Protein AF-0000000085957888 (afdb_homodimer)

Secondary structure (DSSP, 8-state):
--TT-SSEEEEEEEEEEE-SSEEEEEEEEE-TT---EEEEEEEEES---TT-SSSEEEEEEEEEETTEEEEEEEEEEEGGGTEEEEE-SEEEPPTT--HHHHHHHHHHHHH----SEEEEE--S-EES-TTTB--EEEEEEEEEETTSGGGSS------TT--EEEEEEEGGGHHHHHHHHTTTSEEEHHHHHHHHHHHH--/--TT-SSEEEEEEEEEEE-SSEEEEEEEEE-TT---EEEEEEEEES---TT-SSSEEEEEEEEEETTEEEEEEEEEEEGGGTEEEEE-SEEEPPTT--HHHHHHHHHHHHH-PPPSEEEEE--S-EES-TTTB--EEEEEEEEEETTSGGGSS------TT--EEEEEEEGGGHHHHHHHHTTTSEEEHHHHHHHHHHHH--

Nearest PDB structures (foldseek):
  5qj4-assembly1_B  TM=9.217E-01  e=2.695E-23  Homo sapiens
  8riy-assembly1_BBB  TM=9.127E-01  e=1.777E-23  Homo sapiens
  5qtm-assembly2_D  TM=9.069E-01  e=5.506E-23  Homo sapiens
  8rdz-assembly1_A  TM=9.121E-01  e=7.869E-23  Homo sapiens
  2dsb-assembly2_C  TM=9.063E-01  e=7.869E-23  Homo sapiens

Foldseek 3Di:
DDPPDQWAWDDDWDFPDDDDFKTKIKTWTGHPPDDDIDIAIAMETPQQDPPALAFKEFEFEWEDDPNFIWTKWKWWQDVVVRFTEIGGQMDTDDPPDHRQRRHQVSCCQQWLFGFPFWPDKDDHWAAQCVSHYSHTYIYTYTYGHCPDPSNVDRDHNDDPVIDMDMDIDGLVCQQVVCVVCCVPHPYRPVSNVVNVVSPPVD/DQPPDQWAWDDDWDFPDDDDFKTKIKIWIGHPPDDDIDIAIAMETPQQDPPALAFKEFEFEWEDDPNFIWTKWKWWQDVVVRFTEIGGQMDTDDPPDHRQRRHQVSCCQQWLFGFPFWPDKDDHWAAQCVSHYSHTYIYTYTYGHCPDPSNVDRDHNDDPVIDMDMDIDGLVCQQVVCVVCCVPHPYRPVSNVVNVVSPVVD

pLDDT: mean 95.37, std 6.89, range [49.78, 98.94]

Organism: Parascaris univalens (NCBI:txid6257)

Sequence (404 aa):
MFADCPFEIIGEPEIVYHGKWLKTRRVRFRKPGTQVEQVWESAHRITTPETSASDGVDIIATLHKAGKKYFVFVKQYRIPINGFCLEFPAGLVDSNESIEAAGLRELKEETGYTATKVISCTEGKQGLDPGITDDSIRFLLVEINGDAPENLNPTQELDDGEMVEVVLVECDKLLEYVKSICKEVHIEAMVYSFAIGYSLRNMFADCPFEIIGEPEIVYHGKWLKTRRVRFRKPGTQVEQVWESAHRITTPETSASDGVDIIATLHKAGKKYFVFVKQYRIPINGFCLEFPAGLVDSNESIEAAGLRELKEETGYTATKVISCTEGKQGLDPGITDDSIRFLLVEINGDAPENLNPTQELDDGEMVEVVLVECDKLLEYVKSICKEVHIEAMVYSFAIGYSLRN

Solvent-accessible surface area (backbone atoms only — not comparable to full-atom values): 20816 Å² total; per-residue (Å²): 136,58,72,88,51,84,51,41,66,51,77,73,72,37,78,78,36,80,59,91,58,36,28,30,39,39,37,40,30,25,38,72,96,53,83,62,75,45,76,47,57,27,42,37,68,62,78,58,42,88,85,47,83,41,42,25,24,34,30,52,36,40,34,40,40,95,91,40,52,24,36,48,32,25,39,31,64,24,75,50,55,50,39,45,29,40,35,54,35,49,42,67,41,55,80,94,50,53,67,68,56,34,33,55,50,29,37,25,27,58,50,16,40,56,72,69,42,81,76,51,64,58,71,47,36,20,27,43,41,42,82,41,18,52,52,23,25,33,46,36,34,30,33,25,51,35,73,39,80,77,30,65,72,48,55,61,57,70,57,76,92,54,54,69,41,70,41,78,39,48,57,95,42,41,49,61,52,51,66,72,41,20,82,84,30,34,31,26,33,36,50,52,33,18,30,52,20,34,58,62,53,107,135,59,74,89,51,83,51,42,66,54,78,73,72,38,77,76,36,81,59,91,57,36,29,30,38,38,36,39,30,24,39,71,96,53,85,62,74,45,78,46,56,28,41,37,69,62,77,57,40,89,85,48,82,40,43,25,24,34,32,52,35,40,33,41,41,95,90,42,54,23,36,50,32,24,40,30,62,25,75,50,54,50,40,45,28,40,34,54,36,51,44,65,42,54,78,94,51,52,68,66,57,34,34,56,50,28,35,24,26,58,52,17,42,56,71,71,40,79,75,50,64,59,72,47,37,20,26,42,40,43,82,39,18,51,52,23,24,35,46,34,32,32,33,24,52,36,72,39,80,78,28,65,73,48,55,60,57,70,56,77,91,55,54,69,41,70,40,78,38,49,56,94,42,40,49,63,51,52,64,71,41,20,81,83,29,33,31,27,32,36,50,52,32,17,31,51,22,34,57,64,57,104

Radius of gyration: 20.78 Å; Cα contacts (8 Å, |Δi|>4): 1014; chains: 2; bounding box: 49×60×44 Å

Structure (mmCIF, N/CA/C/O backbone):
data_AF-0000000085957888-model_v1
#
loop_
_entity.id
_entity.type
_entity.pdbx_description
1 polymer 'Nudix hydrolase domain-containing protein'
#
loop_
_atom_site.group_PDB
_atom_site.id
_atom_site.type_symbol
_atom_site.label_atom_id
_atom_site.label_alt_id
_atom_site.label_comp_id
_atom_site.label_asym_id
_atom_site.label_entity_id
_atom_site.label_seq_id
_atom_site.pdbx_PDB_ins_code
_atom_site.Cartn_x
_atom_site.Cartn_y
_atom_site.Cartn_z
_atom_site.occupancy
_atom_site.B_iso_or_equiv
_atom_site.auth_seq_id
_atom_site.auth_comp_id
_atom_site.auth_asym_id
_atom_site.auth_atom_id
_atom_site.pdbx_PDB_model_num
ATOM 1 N N . MET A 1 1 ? -17.438 -3.59 -19.188 1 53.81 1 MET A N 1
ATOM 2 C CA . MET A 1 1 ? -17 -3.076 -17.891 1 53.81 1 MET A CA 1
ATOM 3 C C . MET A 1 1 ? -15.633 -3.639 -17.516 1 53.81 1 MET A C 1
ATOM 5 O O . MET A 1 1 ? -14.82 -2.945 -16.906 1 53.81 1 MET A O 1
ATOM 9 N N . PHE A 1 2 ? -15.547 -5.016 -17.594 1 69.56 2 PHE A N 1
ATOM 10 C CA . PHE A 1 2 ? -14.352 -5.793 -17.312 1 69.56 2 PHE A CA 1
ATOM 11 C C . PHE A 1 2 ? -13.625 -6.156 -18.609 1 69.56 2 PHE A C 1
ATOM 13 O O . PHE A 1 2 ? -13.68 -7.305 -19.047 1 69.56 2 PHE A O 1
ATOM 20 N N . ALA A 1 3 ? -12.969 -5.176 -19.203 1 67.19 3 ALA A N 1
ATOM 21 C CA . ALA A 1 3 ? -12.219 -5.441 -20.438 1 67.19 3 ALA A CA 1
ATOM 22 C C . ALA A 1 3 ? -11.031 -6.359 -20.156 1 67.19 3 ALA A C 1
ATOM 24 O O . ALA A 1 3 ? -10.289 -6.16 -19.203 1 67.19 3 ALA A O 1
ATOM 25 N N . ASP A 1 4 ? -10.922 -7.473 -20.844 1 81.19 4 ASP A N 1
ATOM 26 C CA . ASP A 1 4 ? -9.812 -8.43 -20.812 1 81.19 4 ASP A CA 1
ATOM 27 C C . ASP A 1 4 ? -9.789 -9.188 -19.484 1 81.19 4 ASP A C 1
ATOM 29 O O . ASP A 1 4 ? -8.727 -9.562 -19 1 81.19 4 ASP A O 1
ATOM 33 N N . CYS A 1 5 ? -10.93 -9.195 -18.844 1 91.19 5 CYS A N 1
ATOM 34 C CA . CYS A 1 5 ? -11.062 -9.969 -17.609 1 91.19 5 CYS A CA 1
ATOM 35 C C . CYS A 1 5 ? -10.906 -11.453 -17.875 1 91.19 5 CYS A C 1
ATOM 37 O O . CYS A 1 5 ? -11.617 -12.023 -18.719 1 91.19 5 CYS A O 1
ATOM 39 N N . PRO A 1 6 ? -9.984 -12.102 -17.219 1 94.5 6 PRO A N 1
ATOM 40 C CA . PRO A 1 6 ? -9.758 -13.523 -17.453 1 94.5 6 PRO A CA 1
ATOM 41 C C . PRO A 1 6 ? -10.82 -14.406 -16.797 1 94.5 6 PRO A C 1
ATOM 43 O O . PRO A 1 6 ? -10.828 -15.625 -16.984 1 94.5 6 PRO A O 1
ATOM 46 N N . PHE A 1 7 ? -11.695 -13.859 -16.016 1 95.75 7 PHE A N 1
ATOM 47 C CA . PHE A 1 7 ? -12.805 -14.57 -15.391 1 95.75 7 PHE A CA 1
ATOM 48 C C . PHE A 1 7 ? -14.109 -14.297 -16.125 1 95.75 7 PHE A C 1
ATOM 50 O O . PHE A 1 7 ? -14.227 -13.312 -16.859 1 95.75 7 PHE A O 1
ATOM 57 N N . GLU A 1 8 ? -15.023 -15.211 -15.93 1 95 8 GLU A N 1
ATOM 58 C CA . GLU A 1 8 ? -16.391 -14.938 -16.328 1 95 8 GLU A CA 1
ATOM 59 C C . GLU A 1 8 ? -17.156 -14.195 -15.242 1 95 8 GLU A C 1
ATOM 61 O O . GLU A 1 8 ? -17.328 -14.711 -14.133 1 95 8 GLU A O 1
ATOM 66 N N . ILE A 1 9 ? -17.562 -13.039 -15.516 1 95.62 9 ILE A N 1
ATOM 67 C CA . ILE A 1 9 ? -18.375 -12.258 -14.586 1 95.62 9 ILE A CA 1
ATOM 68 C C . ILE A 1 9 ? -19.844 -12.648 -14.727 1 95.62 9 ILE A C 1
ATOM 70 O O . ILE A 1 9 ? -20.375 -12.656 -15.836 1 95.62 9 ILE A O 1
ATOM 74 N N . ILE A 1 10 ? -20.359 -13 -13.672 1 95.56 10 ILE A N 1
ATOM 75 C CA . ILE A 1 10 ? -21.734 -13.5 -13.664 1 95.56 10 ILE A CA 1
ATOM 76 C C . ILE A 1 10 ? -22.688 -12.375 -13.266 1 95.56 10 ILE A C 1
ATOM 78 O O . ILE A 1 10 ? -22.688 -11.938 -12.117 1 95.56 10 ILE A O 1
ATOM 82 N N . GLY A 1 11 ? -23.531 -11.914 -14.258 1 93.88 11 GLY A N 1
ATOM 83 C CA . GLY A 1 11 ? -24.438 -10.805 -13.984 1 93.88 11 GLY A CA 1
ATOM 84 C C . GLY A 1 11 ? -23.734 -9.469 -13.891 1 93.88 11 GLY A C 1
ATOM 85 O O . GLY A 1 11 ? -22.609 -9.32 -14.359 1 93.88 11 GLY A O 1
ATOM 86 N N . GLU A 1 12 ? -24.484 -8.539 -13.359 1 95.06 12 GLU A N 1
ATOM 87 C CA . GLU A 1 12 ? -23.922 -7.203 -13.172 1 95.06 12 GLU A CA 1
ATOM 88 C C . GLU A 1 12 ? -23.391 -7.02 -11.758 1 95.06 12 GLU A C 1
ATOM 90 O O . GLU A 1 12 ? -23.984 -7.496 -10.789 1 95.06 12 GLU A O 1
ATOM 95 N N . PRO A 1 13 ? -22.188 -6.422 -11.68 1 95.25 13 PRO A N 1
ATOM 96 C CA . PRO A 1 13 ? -21.734 -6.062 -10.328 1 95.25 13 PRO A CA 1
ATOM 97 C C . PRO A 1 13 ? -22.812 -5.324 -9.531 1 95.25 13 PRO A C 1
ATOM 99 O O . PRO A 1 13 ? -23.547 -4.516 -10.086 1 95.25 13 PRO A O 1
ATOM 102 N N . GLU A 1 14 ? -22.828 -5.543 -8.227 1 97.56 14 GLU A N 1
ATOM 103 C CA . GLU A 1 14 ? -23.859 -4.973 -7.355 1 97.56 14 GLU A CA 1
ATOM 104 C C . GLU A 1 14 ? -23.234 -4.039 -6.316 1 97.56 14 GLU A C 1
ATOM 106 O O . GLU A 1 14 ? -22.25 -4.387 -5.676 1 97.56 14 GLU A O 1
ATOM 111 N N . ILE A 1 15 ? -23.844 -2.863 -6.25 1 97.94 15 ILE A N 1
ATOM 112 C CA . ILE A 1 15 ? -23.516 -2.031 -5.098 1 97.94 15 ILE A CA 1
ATOM 113 C C . ILE A 1 15 ? -24.297 -2.504 -3.879 1 97.94 15 ILE A C 1
ATOM 115 O O . ILE A 1 15 ? -25.516 -2.342 -3.82 1 97.94 15 ILE A O 1
ATOM 119 N N . VAL A 1 16 ? -23.609 -3.029 -2.887 1 98.12 16 VAL A N 1
ATOM 120 C CA . VAL A 1 16 ? -24.281 -3.648 -1.755 1 98.12 16 VAL A CA 1
ATOM 121 C C . VAL A 1 16 ? -24.281 -2.697 -0.56 1 98.12 16 VAL A C 1
ATOM 123 O O . VAL A 1 16 ? -24.984 -2.912 0.422 1 98.12 16 VAL A O 1
ATOM 126 N N . TYR A 1 17 ? -23.469 -1.693 -0.563 1 97.81 17 TYR A N 1
ATOM 127 C CA . TYR A 1 17 ? -23.438 -0.589 0.38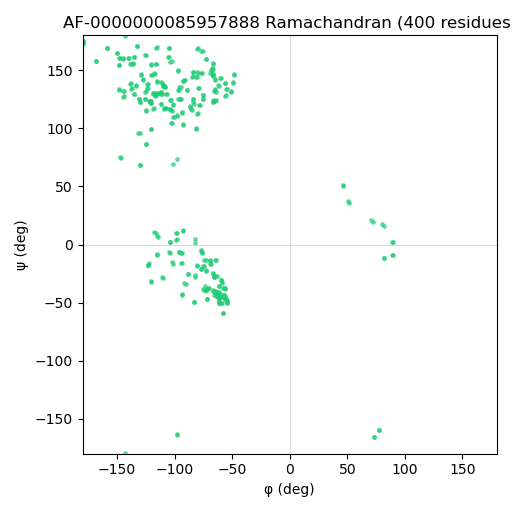9 1 97.81 17 TYR A CA 1
ATOM 128 C C . TYR A 1 17 ? -23.078 0.717 -0.301 1 97.81 17 TYR A C 1
ATOM 130 O O . TYR A 1 17 ? -22.172 0.746 -1.146 1 97.81 17 TYR A O 1
ATOM 138 N N . HIS A 1 18 ? -23.812 1.779 -0.06 1 97.75 18 HIS A N 1
ATOM 139 C CA . HIS A 1 18 ? -23.562 3.119 -0.578 1 97.75 18 HIS A CA 1
ATOM 140 C C . HIS A 1 18 ? -23.609 4.16 0.535 1 97.75 18 HIS A C 1
ATOM 142 O O . HIS A 1 18 ? -24.703 4.617 0.906 1 97.75 18 HIS A O 1
ATOM 148 N N . GLY A 1 19 ? -22.406 4.484 1.039 1 96.94 19 GLY A N 1
ATOM 149 C CA . GLY A 1 19 ? -22.312 5.441 2.131 1 96.94 19 GLY A CA 1
ATOM 150 C C . GLY A 1 19 ? -21.969 6.844 1.67 1 96.94 19 GLY A C 1
ATOM 151 O O . GLY A 1 19 ? -22.234 7.207 0.521 1 96.94 19 GLY A O 1
ATOM 152 N N . LYS A 1 20 ? -21.547 7.652 2.6 1 95.19 20 LYS A N 1
ATOM 153 C CA . LYS A 1 20 ? -21.172 9.031 2.297 1 95.19 20 LYS A CA 1
ATOM 154 C C . LYS A 1 20 ? -19.844 9.086 1.551 1 95.19 20 LYS A C 1
ATOM 156 O O . LYS A 1 20 ? -19.688 9.852 0.595 1 95.19 20 LYS A O 1
ATOM 161 N N . TRP A 1 21 ? -18.875 8.211 1.983 1 94.69 21 TRP A N 1
ATOM 162 C CA . TRP A 1 21 ? -17.516 8.336 1.493 1 94.69 21 TRP A CA 1
ATOM 163 C C . TRP A 1 21 ? -17.047 7.055 0.81 1 94.69 21 TRP A C 1
ATOM 165 O O . TRP A 1 21 ? -16.062 7.047 0.084 1 94.69 21 TRP A O 1
ATOM 175 N N . LEU A 1 22 ? -17.766 5.934 1.037 1 97.25 22 LEU A N 1
ATOM 176 C CA . LEU A 1 22 ? -17.359 4.613 0.58 1 97.25 22 LEU A CA 1
ATOM 177 C C . LEU A 1 22 ? -18.547 3.826 0.037 1 97.25 22 LEU A C 1
ATOM 179 O O . LEU A 1 22 ? -19.641 3.865 0.611 1 97.25 22 LEU A O 1
ATOM 183 N N . LYS A 1 23 ? -18.375 3.143 -1.032 1 97.56 23 LYS A N 1
ATOM 184 C CA . LYS A 1 23 ? -19.328 2.156 -1.515 1 97.56 23 LYS A CA 1
ATOM 185 C C . LYS A 1 23 ? -18.703 0.769 -1.598 1 97.56 23 LYS A C 1
ATOM 187 O O . LYS A 1 23 ? -17.5 0.641 -1.851 1 97.56 23 LYS A O 1
ATOM 192 N N . THR A 1 24 ? -19.5 -0.239 -1.327 1 98.19 24 THR A N 1
ATOM 193 C CA . THR A 1 24 ? -19.062 -1.629 -1.437 1 98.19 24 THR A CA 1
ATOM 194 C C . THR A 1 24 ? -19.703 -2.299 -2.65 1 98.19 24 THR A C 1
ATOM 196 O O . THR A 1 24 ? -20.906 -2.162 -2.881 1 98.19 24 THR A O 1
ATOM 199 N N . ARG A 1 25 ? -18.859 -2.93 -3.463 1 98 25 ARG A N 1
ATOM 200 C CA . ARG A 1 25 ? -19.297 -3.646 -4.66 1 98 25 ARG A CA 1
ATOM 201 C C . ARG A 1 25 ? -19.109 -5.152 -4.492 1 98 25 ARG A C 1
ATOM 203 O O . ARG A 1 25 ? -18.109 -5.602 -3.922 1 98 25 ARG A O 1
ATOM 210 N N . ARG A 1 26 ? -20.094 -5.895 -4.969 1 98.19 26 ARG A N 1
ATOM 211 C CA . ARG A 1 26 ? -20.016 -7.352 -5.02 1 98.19 26 ARG A CA 1
ATOM 212 C C . ARG A 1 26 ? -20.062 -7.852 -6.461 1 98.19 26 ARG A C 1
ATOM 214 O O . ARG A 1 26 ? -20.922 -7.453 -7.242 1 98.19 26 ARG A O 1
ATOM 221 N N . VAL A 1 27 ? -19.125 -8.641 -6.785 1 97.56 27 VAL A N 1
ATOM 222 C CA . VAL A 1 27 ? -19.016 -9.219 -8.117 1 97.56 27 VAL A CA 1
ATOM 223 C C . VAL A 1 27 ? -19.047 -10.742 -8.031 1 97.56 27 VAL A C 1
ATOM 225 O O . VAL A 1 27 ? -18.297 -11.344 -7.273 1 97.56 27 VAL A O 1
ATOM 228 N N 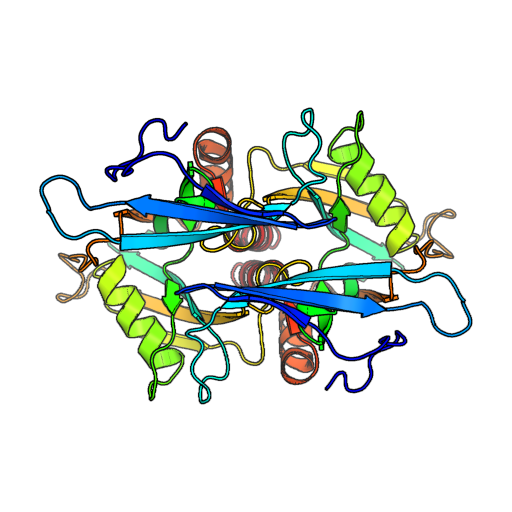. ARG A 1 28 ? -19.953 -11.328 -8.719 1 97.12 28 ARG A N 1
ATOM 229 C CA . ARG A 1 28 ? -19.953 -12.781 -8.898 1 97.12 28 ARG A CA 1
ATOM 230 C C . ARG A 1 28 ? -19.141 -13.188 -10.125 1 97.12 28 ARG A C 1
ATOM 232 O O . ARG A 1 28 ? -19.234 -12.539 -11.172 1 97.12 28 ARG A O 1
ATOM 239 N N . PHE A 1 29 ? -18.312 -14.18 -9.914 1 96.81 29 PHE A N 1
ATOM 240 C CA . PHE A 1 29 ? -17.438 -14.57 -11.016 1 96.81 29 PHE A CA 1
ATOM 241 C C . PHE A 1 29 ? -17.109 -16.047 -10.961 1 96.81 29 PHE A C 1
ATOM 243 O O . PHE A 1 29 ? -17.406 -16.719 -9.961 1 96.81 29 PHE A O 1
ATOM 250 N N . ARG A 1 30 ? -16.594 -16.594 -12.062 1 96 30 ARG A N 1
ATOM 251 C CA . ARG A 1 30 ? -16.109 -17.969 -12.094 1 96 30 ARG A CA 1
ATOM 252 C C . ARG A 1 30 ? -14.945 -18.109 -13.07 1 96 30 ARG A C 1
ATOM 254 O O . ARG A 1 30 ? -14.781 -17.281 -13.977 1 96 30 ARG A O 1
ATOM 261 N N . LYS A 1 31 ? -14.133 -19.141 -12.75 1 93.56 31 LYS A N 1
ATOM 262 C CA . LYS A 1 31 ? -13.109 -19.516 -13.727 1 93.56 31 LYS A CA 1
ATOM 263 C C . LYS A 1 31 ? -13.742 -20.016 -15.023 1 93.56 31 LYS A C 1
ATOM 265 O O . LYS A 1 31 ? -14.672 -20.812 -14.992 1 93.56 31 LYS A O 1
ATOM 270 N N . PRO A 1 32 ? -13.242 -19.453 -16.109 1 92.06 32 PRO A N 1
ATOM 271 C CA . PRO A 1 32 ? -13.82 -19.922 -17.391 1 92.06 32 PRO A CA 1
ATOM 272 C C . PRO A 1 32 ? -13.82 -21.438 -17.516 1 92.06 32 PRO A C 1
ATOM 274 O O . PRO A 1 32 ? -12.82 -22.094 -17.203 1 92.06 32 PRO A O 1
ATOM 277 N N . GLY A 1 33 ? -14.938 -21.984 -17.906 1 91.31 33 GLY A N 1
ATOM 278 C CA . GLY A 1 33 ? -15.062 -23.422 -18.125 1 91.31 33 GLY A CA 1
ATOM 279 C C . GLY A 1 33 ? -15.477 -24.188 -16.875 1 91.31 33 GLY A C 1
ATOM 280 O O . GLY A 1 33 ? -15.641 -25.406 -16.906 1 91.31 33 GLY A O 1
ATOM 281 N N . THR A 1 34 ? -15.477 -23.5 -15.789 1 92.5 34 THR A N 1
ATOM 282 C CA . THR A 1 34 ? -15.914 -24.125 -14.555 1 92.5 34 THR A CA 1
ATOM 283 C C . THR A 1 34 ? -17.312 -23.641 -14.164 1 92.5 34 THR A C 1
ATOM 285 O O . THR A 1 34 ? -17.797 -22.656 -14.711 1 92.5 34 THR A O 1
ATOM 288 N N . GLN A 1 35 ? -17.953 -24.406 -13.289 1 92.44 35 GLN A N 1
ATOM 289 C CA . GLN A 1 35 ? -19.312 -24.047 -12.867 1 92.44 35 GLN A CA 1
ATOM 290 C C . GLN A 1 35 ? -19.297 -23.469 -11.453 1 92.44 35 GLN A C 1
ATOM 292 O O . GLN A 1 35 ? -20.312 -22.953 -10.984 1 92.44 35 GLN A O 1
ATOM 297 N N . VAL A 1 36 ? -18.219 -23.516 -10.867 1 93.38 36 VAL A N 1
ATOM 298 C CA . VAL A 1 36 ? -18.141 -23.047 -9.492 1 93.38 36 VAL A CA 1
ATOM 299 C C . VAL A 1 36 ? -18.094 -21.516 -9.461 1 93.38 36 VAL A C 1
ATOM 301 O O . VAL A 1 36 ? -17.156 -20.906 -9.984 1 93.38 36 VAL A O 1
ATOM 304 N N . GLU A 1 37 ? -19.109 -20.938 -8.781 1 95.12 37 GLU A N 1
ATOM 305 C CA . GLU A 1 37 ? -19.188 -19.484 -8.664 1 95.12 37 GLU A CA 1
ATOM 306 C C . GLU A 1 37 ? -18.5 -18.984 -7.402 1 95.12 37 GLU A C 1
ATOM 308 O O . GLU A 1 37 ? -18.562 -19.641 -6.355 1 95.12 37 GLU A O 1
ATOM 313 N N . GLN A 1 38 ? -17.859 -17.906 -7.551 1 95.94 38 GLN A N 1
ATOM 314 C CA . GLN A 1 38 ? -17.234 -17.219 -6.43 1 95.94 38 GLN A CA 1
ATOM 315 C C . GLN A 1 38 ? -17.703 -15.766 -6.332 1 95.94 38 GLN A C 1
ATOM 317 O O . GLN A 1 38 ? -18.391 -15.273 -7.23 1 95.94 38 GLN A O 1
ATOM 322 N N . VAL A 1 39 ? -17.484 -15.18 -5.227 1 96.25 39 VAL A N 1
ATOM 323 C CA . VAL A 1 39 ? -17.875 -13.797 -5 1 96.25 39 VAL A CA 1
ATOM 324 C C . VAL A 1 39 ? -16.656 -12.977 -4.578 1 96.25 39 VAL A C 1
ATOM 326 O O . VAL A 1 39 ? -15.836 -13.438 -3.791 1 96.25 39 VAL A O 1
ATOM 329 N N . TRP A 1 40 ? -16.562 -11.805 -5.211 1 96.94 40 TRP A N 1
ATOM 330 C CA . TRP A 1 40 ? -15.586 -10.812 -4.777 1 96.94 40 TRP A CA 1
ATOM 331 C C . TRP A 1 40 ? -16.281 -9.57 -4.223 1 96.94 40 TRP A C 1
ATOM 333 O O . TRP A 1 40 ? -17.25 -9.078 -4.812 1 96.94 40 TRP A O 1
ATOM 343 N N . GLU A 1 41 ? -15.852 -9.148 -3.047 1 97.62 41 GLU A N 1
ATOM 344 C CA . GLU A 1 41 ? -16.344 -7.918 -2.436 1 97.62 41 GLU A CA 1
ATOM 345 C C . GLU A 1 41 ? -15.242 -6.875 -2.309 1 97.62 41 GLU A C 1
ATOM 347 O O . GLU A 1 41 ? -14.133 -7.195 -1.883 1 97.62 41 GLU A O 1
ATOM 352 N N . SER A 1 42 ? -15.523 -5.652 -2.783 1 98.06 42 SER A N 1
ATOM 353 C CA . SER A 1 42 ? -14.516 -4.602 -2.811 1 98.06 42 SER A CA 1
ATOM 354 C C . SER A 1 42 ? -15.086 -3.271 -2.334 1 98.06 42 SER A C 1
ATOM 356 O O . SER A 1 42 ? -16.297 -3.074 -2.34 1 98.06 42 SER A O 1
ATOM 358 N N . ALA A 1 43 ? -14.195 -2.41 -1.843 1 97.81 43 ALA A N 1
ATOM 359 C CA . ALA A 1 43 ? -14.539 -1.074 -1.363 1 97.81 43 ALA A CA 1
ATOM 360 C C . ALA A 1 43 ? -14.016 0.001 -2.312 1 97.81 43 ALA A C 1
ATOM 362 O O . ALA A 1 43 ? -12.891 -0.089 -2.803 1 97.81 43 ALA A O 1
ATOM 363 N N . HIS A 1 44 ? -14.805 1.016 -2.619 1 96.5 44 HIS A N 1
ATOM 364 C CA . HIS A 1 44 ? -14.484 2.08 -3.562 1 96.5 44 HIS A CA 1
ATOM 365 C C . HIS A 1 44 ? -14.82 3.449 -2.986 1 96.5 44 HIS A C 1
ATOM 367 O O . HIS A 1 44 ? -15.883 3.625 -2.373 1 96.5 44 HIS A O 1
ATOM 373 N N . ARG A 1 45 ? -13.914 4.41 -3.182 1 93.88 45 ARG A N 1
ATOM 374 C CA . ARG A 1 45 ? -14.234 5.777 -2.789 1 93.88 45 ARG A CA 1
ATOM 375 C C . ARG A 1 45 ? -15.336 6.359 -3.67 1 93.88 45 ARG A C 1
ATOM 377 O O . ARG A 1 45 ? -15.391 6.082 -4.871 1 93.88 45 ARG A O 1
ATOM 384 N N . ILE A 1 46 ? -16.125 7.184 -3.049 1 90.06 46 ILE A N 1
ATOM 385 C CA . ILE A 1 46 ? -17.203 7.844 -3.777 1 90.06 46 ILE A CA 1
ATOM 386 C C . ILE A 1 46 ? -16.734 9.203 -4.277 1 90.06 46 ILE A C 1
ATOM 388 O O . ILE A 1 46 ? -17.219 9.703 -5.297 1 90.06 46 ILE A O 1
ATOM 392 N N . THR A 1 47 ? -15.664 9.734 -3.781 1 78.62 47 THR A N 1
ATOM 393 C CA . THR A 1 47 ? -15.273 11.125 -3.986 1 78.62 47 THR A CA 1
ATOM 394 C C . THR A 1 47 ? -14.242 11.234 -5.105 1 78.62 47 THR A C 1
ATOM 396 O O . THR A 1 47 ? -13.758 12.328 -5.395 1 78.62 47 THR A O 1
ATOM 399 N N . THR A 1 48 ? -13.898 10.172 -5.789 1 79.69 48 THR A N 1
ATOM 400 C CA . THR A 1 48 ? -12.859 10.25 -6.812 1 79.69 48 THR A CA 1
ATOM 401 C C . THR A 1 48 ? -13.312 11.117 -7.984 1 79.69 48 THR A C 1
ATOM 403 O O . THR A 1 48 ? -14.344 10.844 -8.609 1 79.69 48 THR A O 1
ATOM 406 N N . PRO A 1 49 ? -12.492 12.094 -8.172 1 80.38 49 PRO A N 1
ATOM 407 C CA . PRO A 1 49 ? -12.891 12.945 -9.297 1 80.38 49 PRO A CA 1
ATOM 408 C C . PRO A 1 49 ? -12.805 12.219 -10.641 1 80.38 49 PRO A C 1
ATOM 410 O O . PRO A 1 49 ? -11.891 11.422 -10.859 1 80.38 49 PRO A O 1
ATOM 413 N N . GLU A 1 50 ? -13.719 12.547 -11.531 1 77.31 50 GLU A N 1
ATOM 414 C CA . GLU A 1 50 ? -13.758 11.93 -12.852 1 77.31 50 GLU A CA 1
ATOM 415 C C . GLU A 1 50 ? -12.531 12.32 -13.68 1 77.31 50 GLU A C 1
ATOM 417 O O . GLU A 1 50 ? -12.094 11.562 -14.539 1 77.31 50 GLU A O 1
ATOM 422 N N . THR A 1 51 ? -11.984 13.367 -13.391 1 75.69 51 THR A N 1
ATOM 423 C CA . THR A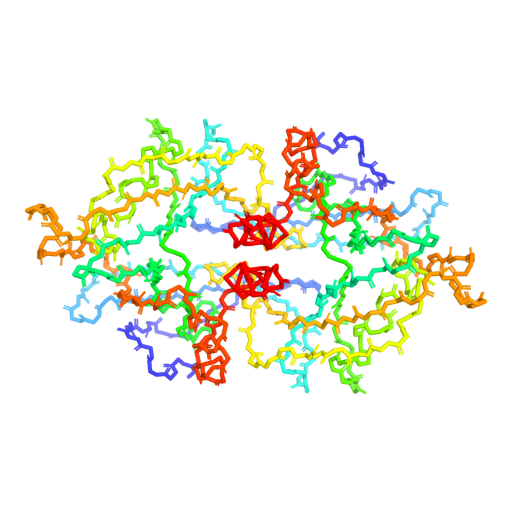 1 51 ? -10.945 13.93 -14.242 1 75.69 51 THR A CA 1
ATOM 424 C C . THR A 1 51 ? -9.562 13.508 -13.766 1 75.69 51 THR A C 1
ATOM 426 O O . THR A 1 51 ? -8.562 13.742 -14.445 1 75.69 51 THR A O 1
ATOM 429 N N . SER A 1 52 ? -9.57 12.875 -12.656 1 80.25 52 SER A N 1
ATOM 430 C CA . SER A 1 52 ? -8.242 12.586 -12.125 1 80.25 52 SER A CA 1
ATOM 431 C C . SER A 1 52 ? -7.75 11.211 -12.57 1 80.25 52 SER A C 1
ATOM 433 O O . SER A 1 52 ? -8.523 10.258 -12.617 1 80.25 52 SER A O 1
ATOM 435 N N . ALA A 1 53 ? -6.48 11.18 -12.867 1 82.38 53 ALA A N 1
ATOM 436 C CA . ALA A 1 53 ? -5.844 9.93 -13.273 1 82.38 53 ALA A CA 1
ATOM 437 C C . ALA A 1 53 ? -5.641 9 -12.078 1 82.38 53 ALA A C 1
ATOM 439 O O . ALA A 1 53 ? -5.395 7.809 -12.242 1 82.38 53 ALA A O 1
ATOM 440 N N . SER A 1 54 ? -5.691 9.523 -10.859 1 91.44 54 SER A N 1
ATOM 441 C CA . SER A 1 54 ? -5.551 8.797 -9.609 1 91.44 54 SER A CA 1
ATOM 442 C C . SER A 1 54 ? -6.383 9.438 -8.5 1 91.44 54 SER A C 1
ATOM 444 O O . SER A 1 54 ? -6.762 10.602 -8.602 1 91.44 54 SER A O 1
ATOM 446 N N . ASP A 1 55 ? -6.641 8.633 -7.453 1 94.12 55 ASP A N 1
ATOM 447 C CA . ASP A 1 55 ? -7.418 9.141 -6.324 1 94.12 55 ASP A CA 1
ATOM 448 C C . ASP A 1 55 ? -6.582 10.086 -5.457 1 94.12 55 ASP A C 1
ATOM 450 O O . ASP A 1 55 ? -7.09 11.094 -4.965 1 94.12 55 ASP A O 1
ATOM 454 N N . GLY A 1 56 ? -5.332 9.734 -5.289 1 96.44 56 GLY A N 1
ATOM 455 C CA . GLY A 1 56 ? -4.484 10.508 -4.391 1 96.44 56 GLY A CA 1
ATOM 456 C C . GLY A 1 56 ? -3.057 10.641 -4.883 1 96.44 56 GLY A C 1
ATOM 457 O O . GLY A 1 56 ? -2.734 10.203 -5.992 1 96.44 56 GLY A O 1
ATOM 458 N N . VAL A 1 57 ? -2.287 11.312 -4.105 1 98.19 57 VAL A N 1
ATOM 459 C CA . VAL A 1 57 ? -0.862 11.516 -4.348 1 98.19 57 VAL A CA 1
ATOM 460 C C . VAL A 1 57 ? -0.089 11.352 -3.041 1 98.19 57 VAL A C 1
ATOM 462 O O . VAL A 1 57 ? -0.542 11.797 -1.985 1 98.19 57 VAL A O 1
ATOM 465 N N . ASP A 1 58 ? 0.975 10.633 -3.07 1 98.88 58 ASP A N 1
ATOM 466 C CA . ASP A 1 58 ? 1.941 10.516 -1.983 1 98.88 58 ASP A CA 1
ATOM 467 C C . ASP A 1 58 ? 3.25 11.219 -2.334 1 98.88 58 ASP A C 1
ATOM 469 O O . ASP A 1 58 ? 3.738 11.102 -3.461 1 98.88 58 ASP A O 1
ATOM 473 N N . ILE A 1 59 ? 3.797 11.922 -1.421 1 98.94 59 ILE A N 1
ATOM 474 C CA . ILE A 1 59 ? 4.969 12.742 -1.708 1 98.94 59 ILE A CA 1
ATOM 475 C C . ILE A 1 59 ? 6.203 12.125 -1.054 1 98.94 59 ILE A C 1
ATOM 477 O O . ILE A 1 59 ? 6.25 11.961 0.168 1 98.94 59 ILE A O 1
ATOM 481 N N . ILE A 1 60 ? 7.145 11.734 -1.81 1 98.94 60 ILE A N 1
ATOM 482 C CA . ILE A 1 60 ? 8.469 11.359 -1.325 1 98.94 60 ILE A CA 1
ATOM 483 C C . ILE A 1 60 ? 9.391 12.57 -1.364 1 98.94 60 ILE A C 1
ATOM 485 O O . ILE A 1 60 ? 9.875 12.961 -2.432 1 98.94 60 ILE A O 1
ATOM 489 N N . ALA A 1 61 ? 9.625 13.133 -0.232 1 98.94 61 ALA A N 1
ATOM 490 C CA . ALA A 1 61 ? 10.344 14.398 -0.133 1 98.94 61 ALA A CA 1
ATOM 491 C C . ALA A 1 61 ? 11.711 14.203 0.519 1 98.94 61 ALA A C 1
ATOM 493 O O . ALA A 1 61 ? 11.82 13.562 1.567 1 98.94 61 ALA A O 1
ATOM 494 N N . THR A 1 62 ? 12.727 14.703 -0.086 1 98.69 62 THR A N 1
ATOM 495 C CA . THR A 1 62 ? 14.055 14.812 0.506 1 98.69 62 THR A CA 1
ATOM 496 C C . THR A 1 62 ? 14.32 16.234 0.986 1 98.69 62 THR A C 1
ATOM 498 O O . THR A 1 62 ? 14.219 17.188 0.21 1 98.69 62 THR A O 1
ATOM 501 N N . LEU A 1 63 ? 14.578 16.344 2.207 1 98.88 63 LEU A N 1
ATOM 502 C CA . LEU A 1 63 ? 14.828 17.625 2.867 1 98.88 63 LEU A CA 1
ATOM 503 C C . LEU A 1 63 ? 16.312 17.797 3.164 1 98.88 63 LEU A C 1
ATOM 505 O O . LEU A 1 63 ? 16.906 16.969 3.855 1 98.88 63 LEU A O 1
ATOM 509 N N . HIS A 1 64 ? 16.938 18.781 2.58 1 98.69 64 HIS A N 1
ATOM 510 C CA . HIS A 1 64 ? 18.297 19.188 2.928 1 98.69 64 HIS A CA 1
ATOM 511 C C . HIS A 1 64 ? 18.281 20.312 3.957 1 98.69 64 HIS A C 1
ATOM 513 O O . HIS A 1 64 ? 17.766 21.406 3.688 1 98.69 64 HIS A O 1
ATOM 519 N N . LYS A 1 65 ? 18.75 20.078 5.125 1 98.25 65 LYS A N 1
ATOM 520 C CA . LYS A 1 65 ? 18.719 21.062 6.203 1 98.25 65 LYS A CA 1
ATOM 521 C C . LYS A 1 65 ? 19.969 20.953 7.074 1 98.25 65 LYS A C 1
ATOM 523 O O . LYS A 1 65 ? 20.312 19.875 7.555 1 98.25 65 LYS A O 1
ATOM 528 N N . ALA A 1 66 ? 20.672 22.125 7.266 1 97.81 66 ALA A N 1
ATOM 529 C CA . ALA A 1 66 ? 21.828 22.25 8.141 1 97.81 66 ALA A CA 1
ATOM 530 C C . ALA A 1 66 ? 22.859 21.156 7.832 1 97.81 66 ALA A C 1
ATOM 532 O O . ALA A 1 66 ? 23.391 20.516 8.742 1 97.81 66 ALA A O 1
ATOM 533 N N . GLY A 1 67 ? 23.047 20.797 6.648 1 97.56 67 GLY A N 1
ATOM 534 C CA . GLY A 1 67 ? 24.109 19.891 6.203 1 97.56 67 GLY A CA 1
ATOM 535 C C . GLY A 1 67 ? 23.703 18.438 6.25 1 97.56 67 GLY A C 1
ATOM 536 O O . GLY A 1 67 ? 24.5 17.562 5.934 1 97.56 67 GLY A O 1
ATOM 537 N N . LYS A 1 68 ? 22.484 18.188 6.633 1 97.94 68 LYS A N 1
ATOM 538 C CA . LYS A 1 68 ? 21.984 16.812 6.695 1 97.94 68 LYS A CA 1
ATOM 539 C C . LYS A 1 68 ? 20.844 16.609 5.699 1 97.94 68 LYS A C 1
ATOM 541 O O . LYS A 1 68 ? 20.25 17.562 5.203 1 97.94 68 LYS A O 1
ATOM 546 N N . LYS A 1 69 ? 20.688 15.414 5.32 1 98.06 69 LYS A N 1
ATOM 547 C CA . LYS A 1 69 ? 19.609 15.016 4.406 1 98.06 69 LYS A CA 1
ATOM 548 C C . LYS A 1 69 ? 18.578 14.141 5.109 1 98.06 69 LYS A C 1
ATOM 550 O O . LYS A 1 69 ? 18.938 13.156 5.766 1 98.06 69 LYS A O 1
ATOM 555 N N . TYR A 1 70 ? 17.281 14.469 4.949 1 98.75 70 TYR A N 1
ATOM 556 C CA . TYR A 1 70 ? 16.203 13.758 5.613 1 98.75 70 TYR A CA 1
ATOM 557 C C . TYR A 1 70 ? 15.133 13.336 4.609 1 98.75 70 TYR A C 1
ATOM 559 O O . TYR A 1 70 ? 14.945 13.992 3.58 1 98.75 70 TYR A O 1
ATOM 567 N N . PHE A 1 71 ? 14.539 12.242 4.844 1 98.88 71 PHE A N 1
ATOM 568 C CA . PHE A 1 71 ? 13.211 12.023 4.293 1 98.88 71 PHE A CA 1
ATOM 569 C C . PHE A 1 71 ? 12.141 12.625 5.195 1 98.88 71 PHE A C 1
ATOM 571 O O . PHE A 1 71 ? 12.266 12.586 6.422 1 98.88 71 PHE A O 1
ATOM 578 N N . VAL A 1 72 ? 11.078 13.156 4.629 1 98.94 72 VAL A N 1
ATOM 579 C CA . VAL A 1 72 ? 9.969 13.75 5.367 1 98.94 72 VAL A CA 1
ATOM 580 C C . VAL A 1 72 ? 8.789 12.781 5.395 1 98.94 72 VAL A C 1
ATOM 582 O O . VAL A 1 72 ? 8.25 12.422 4.344 1 98.94 72 VAL A O 1
ATOM 585 N N . PHE A 1 73 ? 8.453 12.328 6.551 1 98.94 73 PHE A N 1
ATOM 586 C CA . PHE A 1 73 ? 7.285 11.477 6.777 1 98.94 73 PHE A CA 1
ATOM 587 C C . PHE A 1 73 ? 6.266 12.188 7.66 1 98.94 73 PHE A C 1
ATOM 589 O O . PHE A 1 73 ? 6.531 13.273 8.18 1 98.94 73 PHE A O 1
ATOM 596 N N . VAL A 1 74 ? 5.102 11.586 7.738 1 98.88 74 VAL A N 1
ATOM 597 C CA . VAL A 1 74 ? 4.109 12.008 8.727 1 98.88 74 VAL A CA 1
ATOM 598 C C . VAL A 1 74 ? 3.641 10.797 9.531 1 98.88 74 VAL A C 1
ATOM 600 O O . VAL A 1 74 ? 3.65 9.672 9.031 1 98.88 74 VAL A O 1
ATOM 603 N N . LYS A 1 75 ? 3.428 10.977 10.719 1 98.44 75 LYS A N 1
ATOM 604 C CA . LYS A 1 75 ? 2.729 10.055 11.609 1 98.44 75 LYS A CA 1
ATOM 605 C C . LYS A 1 75 ? 1.292 10.5 11.852 1 98.44 75 LYS A C 1
ATOM 607 O O . LYS A 1 75 ? 1.06 11.555 12.453 1 98.44 75 LYS A O 1
ATOM 612 N N . GLN A 1 76 ? 0.369 9.781 11.312 1 97.25 76 GLN A N 1
ATOM 613 C CA . GLN A 1 76 ? -1.03 10.188 11.289 1 97.25 76 GLN A CA 1
ATOM 614 C C . GLN A 1 76 ? -1.924 9.133 11.938 1 97.25 76 GLN A C 1
ATOM 616 O O . GLN A 1 76 ? -1.726 7.938 11.734 1 97.25 76 GLN A O 1
ATOM 621 N N . TYR A 1 77 ? -2.918 9.594 12.758 1 96.75 77 TYR A N 1
ATOM 622 C CA . TYR A 1 77 ? -3.898 8.664 13.312 1 96.75 77 TYR A CA 1
ATOM 623 C C . TYR A 1 77 ? -4.906 8.242 12.25 1 96.75 77 TYR A C 1
ATOM 625 O O . TYR A 1 77 ? -5.469 9.086 11.547 1 96.75 77 TYR A O 1
ATOM 633 N N . ARG A 1 78 ? -5.09 7.016 12.117 1 97 78 ARG A N 1
ATOM 634 C CA . ARG A 1 78 ? -6.031 6.43 11.164 1 97 78 ARG A CA 1
ATOM 635 C C . ARG A 1 78 ? -7.113 5.633 11.883 1 97 78 ARG A C 1
ATOM 637 O O . ARG A 1 78 ? -6.828 4.613 12.516 1 97 78 ARG A O 1
ATOM 644 N N . ILE A 1 79 ? -8.305 6.059 11.75 1 96.25 79 ILE A N 1
ATOM 645 C CA . ILE A 1 79 ? -9.438 5.461 12.445 1 96.25 79 ILE A CA 1
ATOM 646 C C . ILE A 1 79 ? -9.586 4 12.031 1 96.25 79 ILE A C 1
ATOM 648 O O . ILE A 1 79 ? -9.781 3.125 12.883 1 96.25 79 ILE A O 1
ATOM 652 N N . PRO A 1 80 ? -9.43 3.641 10.742 1 96.5 80 PRO A N 1
ATOM 653 C CA . PRO A 1 80 ? -9.625 2.24 10.359 1 96.5 80 PRO A CA 1
ATOM 654 C C . PRO A 1 80 ? -8.68 1.289 11.086 1 96.5 80 PRO A C 1
ATOM 656 O O . PRO A 1 80 ? -9.031 0.135 11.336 1 96.5 80 PRO A O 1
ATOM 659 N N . ILE A 1 81 ? -7.473 1.776 11.43 1 96 81 ILE A N 1
ATOM 660 C CA . ILE A 1 81 ? -6.508 0.886 12.062 1 96 81 ILE A CA 1
ATOM 661 C C . ILE A 1 81 ? -6.445 1.179 13.562 1 96 81 ILE A C 1
ATOM 663 O O . ILE A 1 81 ? -5.68 0.545 14.297 1 96 81 ILE A O 1
ATOM 667 N N . ASN A 1 82 ? -7.285 2.127 14.008 1 94.62 82 ASN A N 1
ATOM 668 C CA . ASN A 1 82 ? -7.328 2.527 15.406 1 94.62 82 ASN A CA 1
ATOM 669 C C . ASN A 1 82 ? -5.93 2.75 15.977 1 94.62 82 ASN A C 1
ATOM 671 O O . ASN A 1 82 ? -5.566 2.168 17 1 94.62 82 ASN A O 1
ATOM 675 N N . GLY A 1 83 ? -5.16 3.547 15.234 1 96.19 83 GLY A N 1
ATOM 676 C CA . GLY A 1 83 ? -3.785 3.787 15.641 1 96.19 83 GLY A CA 1
ATOM 677 C C . GLY A 1 83 ? -3.045 4.727 14.703 1 96.19 83 GLY A C 1
ATOM 678 O O . GLY A 1 83 ? -3.592 5.156 13.688 1 96.19 83 GLY A O 1
ATOM 679 N N . PHE A 1 84 ? -1.829 5.031 15.125 1 97.12 84 PHE A N 1
ATOM 680 C CA . PHE A 1 84 ? -0.977 5.887 14.305 1 97.12 84 PHE A CA 1
ATOM 681 C C . PHE A 1 84 ? -0.25 5.078 13.242 1 97.12 84 PHE A C 1
ATOM 683 O O . PHE A 1 84 ? 0.04 3.895 13.445 1 97.12 84 PHE A O 1
ATOM 690 N N . CYS A 1 85 ? -0.024 5.688 12.195 1 98.31 85 CYS A N 1
ATOM 691 C CA . CYS A 1 85 ? 0.682 5.078 11.07 1 98.31 85 CYS A CA 1
ATOM 692 C C . CYS A 1 85 ? 1.724 6.031 10.5 1 98.31 85 CYS A C 1
ATOM 694 O O . CYS A 1 85 ? 1.444 7.215 10.305 1 98.31 85 CYS A O 1
ATOM 696 N N . LEU A 1 86 ? 2.979 5.527 10.336 1 98.94 86 LEU A N 1
ATOM 697 C CA . LEU A 1 86 ? 3.988 6.277 9.602 1 98.94 86 LEU A CA 1
ATOM 698 C C . LEU A 1 86 ? 3.727 6.211 8.094 1 98.94 86 LEU A C 1
ATOM 700 O O . LEU A 1 86 ? 3.615 5.121 7.531 1 98.94 86 LEU A O 1
ATOM 704 N N . GLU A 1 87 ? 3.635 7.363 7.461 1 98.94 87 GLU A N 1
ATOM 705 C CA . GLU A 1 87 ? 3.234 7.488 6.062 1 98.94 87 GLU A CA 1
ATOM 706 C C . GLU A 1 87 ? 4.062 8.547 5.34 1 98.94 87 GLU A C 1
ATOM 708 O O . GLU A 1 87 ? 4.73 9.359 5.98 1 98.94 87 GLU A O 1
ATOM 713 N N . PHE A 1 88 ? 4.094 8.484 3.979 1 98.94 88 PHE A N 1
ATOM 714 C CA . PHE A 1 88 ? 4.445 9.688 3.24 1 98.94 88 PHE A CA 1
ATOM 715 C C . PHE A 1 88 ? 3.371 10.758 3.4 1 98.94 88 PHE A C 1
ATOM 717 O O . PHE A 1 88 ? 2.189 10.438 3.553 1 98.94 88 PHE A O 1
ATOM 724 N N . PRO A 1 89 ? 3.779 12.07 3.445 1 98.88 89 PRO A N 1
ATOM 725 C CA . PRO A 1 89 ? 2.703 13.047 3.24 1 98.88 89 PRO A CA 1
ATOM 726 C C . PRO A 1 89 ? 1.851 12.734 2.014 1 98.88 89 PRO A C 1
ATOM 728 O O . PRO A 1 89 ? 2.377 12.289 0.988 1 98.88 89 PRO A O 1
ATOM 731 N N . ALA A 1 90 ? 0.611 12.898 2.129 1 98.5 90 ALA A N 1
ATOM 732 C CA . ALA A 1 90 ? -0.283 12.445 1.065 1 98.5 90 ALA A CA 1
ATOM 733 C C . ALA A 1 90 ? -1.621 13.18 1.126 1 98.5 90 ALA A C 1
ATOM 735 O O . ALA A 1 90 ? -1.935 13.828 2.125 1 98.5 90 ALA A O 1
ATOM 736 N N . GLY A 1 91 ? -2.414 13.023 0.097 1 96.06 91 GLY A N 1
ATOM 737 C CA . GLY A 1 91 ? -3.775 13.531 0.075 1 96.06 91 GLY A CA 1
ATOM 738 C C . GLY A 1 91 ? -4.512 13.219 -1.213 1 96.06 91 GLY A C 1
ATOM 739 O O . GLY A 1 91 ? -3.926 12.672 -2.15 1 96.06 91 GLY A O 1
ATOM 740 N N . LEU A 1 92 ? -5.789 13.547 -1.183 1 94.31 92 LEU A N 1
ATOM 741 C CA . LEU A 1 92 ? -6.625 13.32 -2.355 1 94.31 92 LEU A CA 1
ATOM 742 C C . LEU A 1 92 ? -6.426 14.422 -3.391 1 94.31 92 LEU A C 1
ATOM 744 O O . LEU A 1 92 ? -6.09 15.555 -3.039 1 94.31 92 LEU A O 1
ATOM 748 N N . VAL A 1 93 ? -6.547 14.055 -4.602 1 94.31 93 VAL A N 1
ATOM 749 C CA . VAL A 1 93 ? -6.48 15.016 -5.691 1 94.31 93 VAL A CA 1
ATOM 750 C C . VAL A 1 93 ? -7.844 15.68 -5.883 1 94.31 93 VAL A C 1
ATOM 752 O O . VAL A 1 93 ? -8.852 14.992 -6.066 1 94.31 93 VAL A O 1
ATOM 755 N N . ASP A 1 94 ? -7.875 16.953 -5.766 1 90.75 94 ASP A N 1
ATOM 756 C CA . ASP A 1 94 ? -9.125 17.688 -5.973 1 90.75 94 ASP A CA 1
ATOM 757 C C . ASP A 1 94 ? -9.461 17.781 -7.457 1 90.75 94 ASP A C 1
ATOM 759 O O . ASP A 1 94 ? -8.586 17.609 -8.312 1 90.75 94 ASP A O 1
ATOM 763 N N . SER A 1 95 ? -10.727 18.188 -7.59 1 88.06 95 SER A N 1
ATOM 764 C CA . SER A 1 95 ? -11.156 18.391 -8.969 1 88.06 95 SER A CA 1
ATOM 765 C C . SER A 1 95 ? -10.391 19.531 -9.625 1 88.06 95 SER A C 1
ATOM 767 O O . SER A 1 95 ? -10.102 20.547 -8.977 1 88.06 95 SER A O 1
ATOM 769 N N . ASN A 1 96 ? -9.883 19.453 -10.734 1 86.69 96 ASN A N 1
ATOM 770 C CA . ASN A 1 96 ? -9.281 20.5 -11.562 1 86.69 96 ASN A CA 1
ATOM 771 C C . ASN A 1 96 ? -7.84 20.781 -11.148 1 86.69 96 ASN A C 1
ATOM 773 O O . ASN A 1 96 ? -7.363 21.906 -11.273 1 86.69 96 ASN A O 1
ATOM 777 N N . GLU A 1 97 ? -7.32 19.953 -10.453 1 91.62 97 GLU A N 1
ATOM 778 C CA . GLU A 1 97 ? -5.898 20.141 -10.164 1 91.62 97 GLU A CA 1
ATOM 779 C C . GLU A 1 97 ? -5.074 18.969 -10.719 1 91.62 97 GLU A C 1
ATOM 781 O O . GLU A 1 97 ? -5.57 17.859 -10.844 1 91.62 97 GLU A O 1
ATOM 786 N N . SER A 1 98 ? -3.877 19.312 -11.109 1 94.5 98 SER A N 1
ATOM 787 C CA . SER A 1 98 ? -2.941 18.266 -11.516 1 94.5 98 SER A CA 1
ATOM 788 C C . SER A 1 98 ? -2.439 17.469 -10.312 1 94.5 98 SER A C 1
ATOM 790 O O . SER A 1 98 ? -2.539 17.938 -9.172 1 94.5 98 SER A O 1
ATOM 792 N N . ILE A 1 99 ? -1.96 16.312 -10.555 1 95.69 99 ILE A N 1
ATOM 793 C CA . ILE A 1 99 ? -1.387 15.477 -9.508 1 95.69 99 ILE A CA 1
ATOM 794 C C . ILE A 1 99 ? -0.257 16.219 -8.805 1 95.69 99 ILE A C 1
ATOM 796 O O . ILE A 1 99 ? -0.154 16.203 -7.578 1 95.69 99 ILE A O 1
ATOM 800 N N . GLU A 1 100 ? 0.582 16.875 -9.594 1 97.81 100 GLU A N 1
ATOM 801 C CA . GLU A 1 100 ? 1.702 17.641 -9.055 1 97.81 100 GLU A CA 1
ATOM 802 C C . GLU A 1 100 ? 1.216 18.766 -8.141 1 97.81 100 GLU A C 1
ATOM 804 O O . GLU A 1 100 ? 1.737 18.953 -7.039 1 97.81 100 GLU A O 1
ATOM 809 N N . ALA A 1 101 ? 0.241 19.484 -8.578 1 97.62 101 ALA A N 1
ATOM 810 C CA . ALA A 1 101 ? -0.308 20.578 -7.785 1 97.62 101 ALA A CA 1
ATOM 811 C C . ALA A 1 101 ? -0.894 20.062 -6.473 1 97.62 101 ALA A C 1
ATOM 813 O O . ALA A 1 101 ? -0.697 20.656 -5.418 1 97.62 101 ALA A O 1
ATOM 814 N N . ALA A 1 102 ? -1.656 18.969 -6.559 1 97.19 102 ALA A N 1
ATOM 815 C CA . ALA A 1 102 ? -2.217 18.359 -5.359 1 97.19 102 ALA A CA 1
ATOM 816 C C . ALA A 1 102 ? -1.115 17.969 -4.379 1 97.19 102 ALA A C 1
ATOM 818 O O . ALA A 1 102 ? -1.23 18.203 -3.178 1 97.19 102 ALA A O 1
ATOM 819 N N . GLY A 1 103 ? -0.045 17.344 -4.91 1 98.5 103 GLY A N 1
ATOM 820 C CA . GLY A 1 103 ? 1.062 16.922 -4.062 1 98.5 103 GLY A CA 1
ATOM 821 C C . GLY A 1 103 ? 1.732 18.078 -3.34 1 98.5 103 GLY A C 1
ATOM 822 O O . GLY A 1 103 ? 2.016 17.984 -2.145 1 98.5 103 GLY A O 1
ATOM 823 N N . LEU A 1 104 ? 1.982 19.141 -4.078 1 98.75 104 LEU A N 1
ATOM 824 C CA . LEU A 1 104 ? 2.633 20.297 -3.486 1 98.75 104 LEU A CA 1
ATOM 825 C C . LEU A 1 104 ? 1.732 20.953 -2.443 1 98.75 104 LEU A C 1
ATOM 827 O O . LEU A 1 104 ? 2.207 21.391 -1.391 1 98.75 104 LEU A O 1
ATOM 831 N N . ARG A 1 105 ? 0.452 21.016 -2.752 1 98.25 105 ARG A N 1
ATOM 832 C CA . ARG A 1 105 ? -0.517 21.547 -1.798 1 98.25 105 ARG A CA 1
ATOM 833 C C . ARG A 1 105 ? -0.553 20.703 -0.529 1 98.25 105 ARG A C 1
ATOM 835 O O . ARG A 1 105 ? -0.464 21.234 0.58 1 98.25 105 ARG A O 1
ATOM 842 N N . GLU A 1 106 ? -0.653 19.406 -0.65 1 98.44 106 GLU A N 1
ATOM 843 C CA . GLU A 1 106 ? -0.736 18.484 0.488 1 98.44 106 GLU A CA 1
ATOM 844 C C . GLU A 1 106 ? 0.556 18.5 1.3 1 98.44 106 GLU A C 1
ATOM 846 O O . GLU A 1 106 ? 0.525 18.391 2.527 1 98.44 106 GLU A O 1
ATOM 851 N N . LEU A 1 107 ? 1.723 18.547 0.572 1 98.88 107 LEU A N 1
ATOM 852 C CA . LEU A 1 107 ? 2.994 18.672 1.276 1 98.88 107 LEU A CA 1
ATOM 853 C C . LEU A 1 107 ? 2.984 19.891 2.201 1 98.88 107 LEU A C 1
ATOM 855 O O . LEU A 1 107 ? 3.32 19.781 3.383 1 98.88 107 LEU A O 1
ATOM 859 N N . LYS A 1 108 ? 2.594 21 1.646 1 98.81 108 LYS A N 1
ATOM 860 C CA . LYS A 1 108 ? 2.539 22.234 2.418 1 98.81 108 LYS A CA 1
ATOM 861 C C . LYS A 1 108 ? 1.554 22.125 3.578 1 98.81 108 LYS A C 1
ATOM 863 O O . LYS A 1 108 ? 1.869 22.5 4.707 1 98.81 108 LYS A O 1
ATOM 868 N N . GLU A 1 109 ? 0.379 21.594 3.365 1 98.69 109 GLU A N 1
ATOM 869 C CA . GLU A 1 109 ? -0.655 21.5 4.391 1 98.69 109 GLU A CA 1
ATOM 870 C C . GLU A 1 109 ? -0.219 20.562 5.523 1 98.69 109 GLU A C 1
ATOM 872 O O . GLU A 1 109 ? -0.354 20.922 6.699 1 98.69 109 GLU A O 1
ATOM 877 N N . GLU A 1 110 ? 0.355 19.438 5.18 1 98.69 110 GLU A N 1
ATOM 878 C CA . GLU A 1 110 ? 0.593 18.406 6.188 1 98.69 110 GLU A CA 1
ATOM 879 C C . GLU A 1 110 ? 1.939 18.609 6.875 1 98.69 110 GLU A C 1
ATOM 881 O O . GLU A 1 110 ? 2.148 18.125 7.992 1 98.69 110 GLU A O 1
ATOM 886 N N . THR A 1 111 ? 2.918 19.25 6.238 1 98.88 111 THR A N 1
ATOM 887 C CA . THR A 1 111 ? 4.262 19.281 6.805 1 98.88 111 THR A CA 1
ATOM 888 C C . THR A 1 111 ? 4.719 20.734 7 1 98.88 111 THR A C 1
ATOM 890 O O . THR A 1 111 ? 5.668 20.984 7.738 1 98.88 111 THR A O 1
ATOM 893 N N . GLY A 1 112 ? 4.047 21.703 6.312 1 98.88 112 GLY A N 1
ATOM 894 C CA . GLY A 1 112 ? 4.453 23.094 6.344 1 98.88 112 GLY A CA 1
ATOM 895 C C . GLY A 1 112 ? 5.586 23.406 5.379 1 98.88 112 GLY A C 1
ATOM 896 O O . GLY A 1 112 ? 5.859 24.578 5.098 1 98.88 112 GLY A O 1
ATOM 897 N N . TYR A 1 113 ? 6.262 22.422 4.789 1 98.88 113 TYR A N 1
ATOM 898 C CA . TYR A 1 113 ? 7.41 22.641 3.92 1 98.88 113 TYR A CA 1
ATOM 899 C C . TYR A 1 113 ? 6.969 23.016 2.512 1 98.88 113 TYR A C 1
ATOM 901 O O . TYR A 1 113 ? 5.938 22.547 2.031 1 98.88 113 TYR A O 1
ATOM 909 N N . THR A 1 114 ? 7.715 23.828 1.974 1 98.75 114 THR A N 1
ATOM 910 C CA . THR A 1 114 ? 7.586 24.156 0.557 1 98.75 114 THR A CA 1
ATOM 911 C C . THR A 1 114 ? 8.688 23.484 -0.254 1 98.75 114 THR A C 1
ATOM 913 O O . THR A 1 114 ? 9.875 23.625 0.053 1 98.75 114 THR A O 1
ATOM 916 N N . ALA A 1 115 ? 8.242 22.734 -1.237 1 98.81 115 ALA A N 1
ATOM 917 C CA . ALA A 1 115 ? 9.219 22.078 -2.102 1 98.81 115 ALA A CA 1
ATOM 918 C C . ALA A 1 115 ? 10.023 23.109 -2.891 1 98.81 115 ALA A C 1
ATOM 920 O O . ALA A 1 115 ? 9.477 24.109 -3.371 1 98.81 115 ALA A O 1
ATOM 921 N N . THR A 1 116 ? 11.297 22.891 -3.084 1 98.38 116 THR A N 1
ATOM 922 C CA . THR A 1 116 ? 12.172 23.719 -3.9 1 98.38 116 THR A CA 1
ATOM 923 C C . THR A 1 116 ? 12.195 23.234 -5.344 1 98.38 116 THR A C 1
ATOM 925 O O . THR A 1 116 ? 12.359 24.031 -6.273 1 98.38 116 THR A O 1
ATOM 928 N N . LYS A 1 117 ? 12.094 21.953 -5.539 1 98.31 117 LYS A N 1
ATOM 929 C CA . LYS A 1 117 ? 12.188 21.328 -6.855 1 98.31 117 LYS A CA 1
ATOM 930 C C . LYS A 1 117 ? 11.312 20.078 -6.926 1 98.31 117 LYS A C 1
ATOM 932 O O . LYS A 1 117 ? 11.281 19.281 -5.984 1 98.31 117 LYS A O 1
ATOM 937 N N . VAL A 1 118 ? 10.547 19.969 -8 1 98.75 118 VAL A N 1
ATOM 938 C CA . VAL A 1 118 ? 9.891 18.719 -8.328 1 98.75 118 VAL A CA 1
ATOM 939 C C . VAL A 1 118 ? 10.828 17.844 -9.156 1 98.75 118 VAL A C 1
ATOM 941 O O . VAL A 1 118 ? 11.281 18.234 -10.227 1 98.75 118 VAL A O 1
ATOM 944 N N . ILE A 1 119 ? 11.172 16.688 -8.664 1 98.44 119 ILE A N 1
ATOM 945 C CA . ILE A 1 119 ? 12.102 15.781 -9.336 1 98.44 119 ILE A CA 1
ATOM 946 C C . ILE A 1 119 ? 11.344 14.961 -10.383 1 98.44 119 ILE A C 1
ATOM 948 O O . ILE A 1 119 ? 11.797 14.836 -11.523 1 98.44 119 ILE A O 1
ATOM 952 N N . SER A 1 120 ? 10.242 14.359 -10.055 1 98.25 120 SER A N 1
ATOM 953 C CA . SER A 1 120 ? 9.445 13.547 -10.961 1 98.25 120 SER A CA 1
ATOM 954 C C . SER A 1 120 ? 8.078 13.219 -10.359 1 98.25 120 SER A C 1
ATOM 956 O O . SER A 1 120 ? 7.875 13.367 -9.156 1 98.25 120 SER A O 1
ATOM 958 N N . CYS A 1 121 ? 7.164 12.906 -11.156 1 98.38 121 CYS A N 1
ATOM 959 C CA . CYS A 1 121 ? 5.855 12.352 -10.828 1 98.38 121 CYS A CA 1
ATOM 960 C C . CYS A 1 121 ? 5.605 11.055 -11.586 1 98.38 121 CYS A C 1
ATOM 962 O O . CYS A 1 121 ? 5.758 11.008 -12.805 1 98.38 121 CYS A O 1
ATOM 964 N N . THR A 1 122 ? 5.289 10.039 -10.828 1 98.5 122 THR A N 1
ATOM 965 C CA . THR A 1 122 ? 5.102 8.75 -11.492 1 98.5 122 THR A CA 1
ATOM 966 C C . THR A 1 122 ? 3.879 8.781 -12.398 1 98.5 122 THR A C 1
ATOM 968 O O . THR A 1 122 ? 2.988 9.617 -12.227 1 98.5 122 THR A O 1
ATOM 971 N N . GLU A 1 123 ? 3.871 7.914 -13.398 1 97.56 123 GLU A N 1
ATOM 972 C CA . GLU A 1 123 ? 2.73 7.754 -14.297 1 97.56 123 GLU A CA 1
ATOM 973 C C . GLU A 1 123 ? 1.952 6.48 -13.977 1 97.56 123 GLU A C 1
ATOM 975 O O . GLU A 1 123 ? 2.385 5.672 -13.156 1 97.56 123 GLU A O 1
ATOM 980 N N . GLY A 1 124 ? 0.739 6.367 -14.617 1 96.69 124 GLY A N 1
ATOM 981 C CA . GLY A 1 124 ? -0.099 5.199 -14.391 1 96.69 124 GLY A CA 1
ATOM 982 C C . GLY A 1 124 ? -0.838 5.238 -13.07 1 96.69 124 GLY A C 1
ATOM 983 O O . GLY A 1 124 ? -1.076 6.312 -12.516 1 96.69 124 GLY A O 1
ATOM 984 N N . LYS A 1 125 ? -1.282 4.02 -12.586 1 95.81 125 LYS A N 1
ATOM 985 C CA . LYS A 1 125 ? -2.016 3.887 -11.328 1 95.81 125 LYS A CA 1
ATOM 986 C C . LYS A 1 125 ? -1.271 2.982 -10.352 1 95.81 125 LYS A C 1
ATOM 988 O O . LYS A 1 125 ? -0.9 1.859 -10.695 1 95.81 125 LYS A O 1
ATOM 993 N N . GLN A 1 126 ? -0.995 3.555 -9.25 1 98.56 126 GLN A N 1
ATOM 994 C CA . GLN A 1 126 ? -0.394 2.775 -8.172 1 98.56 126 GLN A CA 1
ATOM 995 C C . GLN A 1 126 ? -1.425 2.426 -7.102 1 98.56 126 GLN A C 1
ATOM 997 O O . GLN A 1 126 ? -1.812 3.281 -6.301 1 98.56 126 GLN A O 1
ATOM 1002 N N . GLY A 1 127 ? -1.835 1.163 -7.148 1 98.25 127 GLY A N 1
ATOM 1003 C CA . GLY A 1 127 ? -2.881 0.72 -6.238 1 98.25 127 GLY A CA 1
ATOM 1004 C C . GLY A 1 127 ? -2.385 0.496 -4.824 1 98.25 127 GLY A C 1
ATOM 1005 O O . GLY A 1 127 ? -1.254 0.049 -4.621 1 98.25 127 GLY A O 1
ATOM 1006 N N . LEU A 1 128 ? -3.197 0.729 -3.855 1 98.31 128 LEU A N 1
ATOM 1007 C CA . LEU A 1 128 ? -2.801 0.618 -2.457 1 98.31 128 LEU A CA 1
ATOM 1008 C C . LEU A 1 128 ? -3.127 -0.768 -1.908 1 98.31 128 LEU A C 1
ATOM 1010 O O . LEU A 1 128 ? -2.352 -1.331 -1.133 1 98.31 128 LEU A O 1
ATOM 1014 N N . ASP A 1 129 ? -4.273 -1.292 -2.209 1 98.12 129 ASP A N 1
ATOM 1015 C CA . ASP A 1 129 ? -4.734 -2.627 -1.835 1 98.12 129 ASP A CA 1
ATOM 1016 C C . ASP A 1 129 ? -5.633 -3.221 -2.916 1 98.12 129 ASP A C 1
ATOM 1018 O O . ASP A 1 129 ? -6.844 -3.336 -2.729 1 98.12 129 ASP A O 1
ATOM 1022 N N . PRO A 1 130 ? -5.02 -3.645 -3.998 1 97.56 130 PRO A N 1
ATOM 1023 C CA . PRO A 1 130 ? -5.805 -4.008 -5.184 1 97.56 130 PRO A CA 1
ATOM 1024 C C . PRO A 1 130 ? -6.719 -5.207 -4.941 1 97.56 130 PRO A C 1
ATOM 1026 O O . PRO A 1 130 ? -7.605 -5.484 -5.75 1 97.56 130 PRO A O 1
ATOM 1029 N N . GLY A 1 131 ? -6.539 -5.922 -3.873 1 96 131 GLY A N 1
ATOM 1030 C CA . GLY A 1 131 ? -7.426 -7.023 -3.527 1 96 131 GLY A CA 1
ATOM 1031 C C . GLY A 1 131 ? -8.742 -6.562 -2.93 1 96 131 GLY A C 1
ATOM 1032 O O . GLY A 1 131 ? -9.727 -7.309 -2.934 1 96 131 GLY A O 1
ATOM 1033 N N . ILE A 1 132 ? -8.711 -5.309 -2.416 1 96.94 132 ILE A N 1
ATOM 1034 C CA . ILE A 1 132 ? -9.875 -4.863 -1.662 1 96.94 132 ILE A CA 1
ATOM 1035 C C . ILE A 1 132 ? -10.469 -3.621 -2.322 1 96.94 132 ILE A C 1
ATOM 1037 O O . ILE A 1 132 ? -11.672 -3.371 -2.213 1 96.94 132 ILE A O 1
ATOM 1041 N N . THR A 1 133 ? -9.688 -2.824 -2.916 1 97.81 133 THR A N 1
ATOM 1042 C CA . THR A 1 133 ? -10.141 -1.519 -3.377 1 97.81 133 THR A CA 1
ATOM 1043 C C . THR A 1 133 ? -9.453 -1.135 -4.684 1 97.81 133 THR A C 1
ATOM 1045 O O . THR A 1 133 ? -8.422 -1.716 -5.043 1 97.81 133 THR A O 1
ATOM 1048 N N . ASP A 1 134 ? -10.078 -0.169 -5.426 1 96.25 134 ASP A N 1
ATOM 1049 C CA . ASP A 1 134 ? -9.438 0.406 -6.605 1 96.25 134 ASP A CA 1
ATOM 1050 C C . ASP A 1 134 ? -8.773 1.743 -6.273 1 96.25 134 ASP A C 1
ATOM 1052 O O . ASP A 1 134 ? -8.391 2.49 -7.172 1 96.25 134 ASP A O 1
ATOM 1056 N N . ASP A 1 135 ? -8.695 2.08 -4.934 1 96.88 135 ASP A N 1
ATOM 1057 C CA . ASP A 1 135 ? -8 3.289 -4.508 1 96.88 135 ASP A CA 1
ATOM 1058 C C . ASP A 1 135 ? -6.562 3.303 -5.016 1 96.88 135 ASP A C 1
ATOM 1060 O O . ASP A 1 135 ? -5.84 2.311 -4.879 1 96.88 135 ASP A O 1
ATOM 1064 N N . SER A 1 136 ? -6.141 4.375 -5.668 1 96.81 136 SER A N 1
ATOM 1065 C CA . SER A 1 136 ? -4.816 4.457 -6.277 1 96.81 136 SER A CA 1
ATOM 1066 C C . SER A 1 136 ? -4.184 5.824 -6.043 1 96.81 136 SER A C 1
ATOM 1068 O O . SER A 1 136 ? -4.883 6.797 -5.75 1 96.81 136 SER A O 1
ATOM 1070 N N . ILE A 1 137 ? -2.871 5.82 -6.09 1 97.88 137 ILE A N 1
ATOM 1071 C CA . ILE A 1 137 ? -2.113 7.055 -5.922 1 97.88 137 ILE A CA 1
ATOM 1072 C C . ILE A 1 137 ? -1.053 7.16 -7.016 1 97.88 137 ILE A C 1
ATOM 1074 O O . ILE A 1 137 ? -0.919 6.258 -7.848 1 97.88 137 ILE A O 1
ATOM 1078 N N . ARG A 1 138 ? -0.436 8.273 -7.109 1 97.94 138 ARG A N 1
ATOM 1079 C CA . ARG A 1 138 ? 0.85 8.5 -7.758 1 97.94 138 ARG A CA 1
ATOM 1080 C C . ARG A 1 138 ? 1.867 9.062 -6.773 1 97.94 138 ARG A C 1
ATOM 1082 O O . ARG A 1 138 ? 1.494 9.633 -5.746 1 97.94 138 ARG A O 1
ATOM 1089 N N . PHE A 1 139 ? 3.1 8.828 -7.086 1 98.81 139 PHE A N 1
ATOM 1090 C CA . PHE A 1 139 ? 4.16 9.398 -6.262 1 98.81 139 PHE A CA 1
ATOM 1091 C C . PHE A 1 139 ? 4.684 10.688 -6.871 1 98.81 139 PHE A C 1
ATOM 1093 O O . PHE A 1 139 ? 4.926 10.766 -8.078 1 98.81 139 PHE A O 1
ATOM 1100 N N . LEU A 1 140 ? 4.797 11.648 -6.074 1 98.88 140 LEU A N 1
ATOM 1101 C CA . LEU A 1 140 ? 5.504 12.875 -6.414 1 98.88 140 LEU A CA 1
ATOM 1102 C C . LEU A 1 140 ? 6.816 12.977 -5.645 1 98.88 140 LEU A C 1
ATOM 1104 O O . LEU A 1 140 ? 6.824 12.977 -4.414 1 98.88 140 LEU A O 1
ATOM 1108 N N . LEU A 1 141 ? 7.938 12.992 -6.316 1 98.88 141 LEU A N 1
ATOM 1109 C CA . LEU A 1 141 ? 9.25 13.148 -5.707 1 98.88 141 LEU A CA 1
ATOM 1110 C C . LEU A 1 141 ? 9.695 14.609 -5.738 1 98.88 141 LEU A C 1
ATOM 1112 O O . LEU A 1 141 ? 9.695 15.242 -6.801 1 98.88 141 LEU A O 1
ATOM 1116 N N . VAL A 1 142 ? 10.023 15.102 -4.57 1 98.88 142 VAL A N 1
ATOM 1117 C CA . VAL A 1 142 ? 10.398 16.5 -4.512 1 98.88 142 VAL A CA 1
ATOM 1118 C C . VAL A 1 142 ? 11.648 16.672 -3.652 1 98.88 142 VAL A C 1
ATOM 1120 O O . VAL A 1 142 ? 12.008 15.773 -2.885 1 98.88 142 VAL A O 1
ATOM 1123 N N . GLU A 1 143 ? 12.297 17.766 -3.805 1 98.81 143 GLU A N 1
ATOM 1124 C CA . GLU A 1 143 ? 13.383 18.219 -2.943 1 98.81 143 GLU A CA 1
ATOM 1125 C C . GLU A 1 143 ? 12.992 19.5 -2.201 1 98.81 143 GLU A C 1
ATOM 1127 O O . GLU A 1 143 ? 12.289 20.344 -2.75 1 98.81 143 GLU A O 1
ATOM 1132 N N . ILE A 1 144 ? 13.375 19.594 -0.971 1 98.94 144 ILE A N 1
ATOM 1133 C CA . ILE A 1 144 ? 13.109 20.75 -0.117 1 98.94 144 ILE A CA 1
ATOM 1134 C C . ILE A 1 144 ? 14.43 21.328 0.389 1 98.94 144 ILE A C 1
ATOM 1136 O O . ILE A 1 144 ? 15.266 20.594 0.94 1 98.94 144 ILE A O 1
ATOM 1140 N N . ASN A 1 145 ? 14.688 22.594 0.145 1 98.88 145 ASN A N 1
ATOM 1141 C CA . ASN A 1 145 ? 15.758 23.312 0.831 1 98.88 145 ASN A CA 1
ATOM 1142 C C . ASN A 1 145 ? 15.312 23.797 2.207 1 98.88 145 ASN A C 1
ATOM 1144 O O . ASN A 1 145 ? 14.617 24.812 2.316 1 98.88 145 ASN A O 1
ATOM 1148 N N . GLY A 1 146 ? 15.711 23.047 3.211 1 98.56 146 GLY A N 1
ATOM 1149 C CA . GLY A 1 146 ? 15.273 23.328 4.566 1 98.56 146 GLY A CA 1
ATOM 1150 C C . GLY A 1 146 ? 15.875 24.609 5.133 1 98.56 146 GLY A C 1
ATOM 1151 O O . GLY A 1 146 ? 15.414 25.109 6.156 1 98.56 146 GLY A O 1
ATOM 1152 N N . ASP A 1 147 ? 16.891 25.125 4.488 1 98.56 147 ASP A N 1
ATOM 1153 C CA . ASP A 1 147 ? 17.562 26.328 4.965 1 98.56 147 ASP A CA 1
ATOM 1154 C C . ASP A 1 147 ? 17.016 27.578 4.27 1 98.56 147 ASP A C 1
ATOM 1156 O O . ASP A 1 147 ? 17.375 28.703 4.633 1 98.56 147 ASP A O 1
ATOM 1160 N N . ALA A 1 148 ? 16.172 27.391 3.303 1 98.31 148 ALA A N 1
ATOM 1161 C CA . ALA A 1 148 ? 15.531 28.531 2.652 1 98.31 148 ALA A CA 1
ATOM 1162 C C . ALA A 1 148 ? 14.586 29.25 3.609 1 98.31 148 ALA A C 1
ATOM 1164 O O . ALA A 1 148 ? 13.953 28.625 4.461 1 98.31 148 ALA A O 1
ATOM 1165 N N . PRO A 1 149 ? 14.359 30.562 3.453 1 98.06 149 PRO A N 1
ATOM 1166 C CA . PRO A 1 149 ? 13.539 31.359 4.375 1 98.06 149 PRO A CA 1
ATOM 1167 C C . PRO A 1 149 ? 12.133 30.812 4.539 1 98.06 149 PRO A C 1
ATOM 1169 O O . PRO A 1 149 ? 11.602 30.766 5.652 1 98.06 149 PRO A O 1
ATOM 1172 N N . GLU A 1 150 ? 11.523 30.312 3.504 1 97.62 150 GLU A N 1
ATOM 1173 C CA . GLU A 1 150 ? 10.141 29.859 3.543 1 97.62 150 GLU A CA 1
ATOM 1174 C C . GLU A 1 150 ? 10.023 28.531 4.289 1 97.62 150 GLU A C 1
ATOM 1176 O O . GLU A 1 150 ? 8.922 28.094 4.629 1 97.62 150 GLU A O 1
ATOM 1181 N N . ASN A 1 151 ? 11.164 27.828 4.555 1 98.62 151 ASN A N 1
ATOM 1182 C CA . ASN A 1 151 ? 11.148 26.516 5.18 1 98.62 151 ASN A CA 1
ATOM 1183 C C . ASN A 1 151 ? 11.805 26.531 6.559 1 98.62 151 ASN A C 1
ATOM 1185 O O . ASN A 1 151 ? 12.008 25.484 7.172 1 98.62 151 ASN A O 1
ATOM 1189 N N . LEU A 1 152 ? 12.148 27.75 7.016 1 97.88 152 LEU A N 1
ATOM 1190 C CA . LEU A 1 152 ? 12.812 27.875 8.312 1 97.88 152 LEU A CA 1
ATOM 1191 C C . LEU A 1 152 ? 11.852 27.547 9.445 1 97.88 152 LEU A C 1
ATOM 1193 O O . LEU A 1 152 ? 12.258 26.984 10.469 1 97.88 152 LEU A O 1
ATOM 1197 N N . ASN A 1 153 ? 10.594 27.953 9.305 1 97.56 153 ASN A N 1
ATOM 1198 C CA . ASN A 1 153 ? 9.562 27.703 10.305 1 97.56 153 ASN A CA 1
ATOM 1199 C C . ASN A 1 153 ? 8.305 27.094 9.68 1 97.56 153 ASN A C 1
ATOM 1201 O O . ASN A 1 153 ? 7.25 27.734 9.664 1 97.56 153 ASN A O 1
ATOM 1205 N N . PRO A 1 154 ? 8.5 25.859 9.234 1 97.94 154 PRO A N 1
ATOM 1206 C CA . PRO A 1 154 ? 7.336 25.234 8.609 1 97.94 154 PRO A CA 1
ATOM 1207 C C . PRO A 1 154 ? 6.164 25.078 9.578 1 97.94 154 PRO A C 1
ATOM 1209 O O . PRO A 1 154 ? 6.359 24.703 10.734 1 97.94 154 PRO A O 1
ATOM 1212 N N . THR A 1 155 ? 4.934 25.375 9.094 1 98 155 THR A N 1
ATOM 1213 C CA . THR A 1 155 ? 3.719 25.281 9.891 1 98 155 THR A CA 1
ATOM 1214 C C . THR A 1 155 ? 2.643 24.5 9.156 1 98 155 THR A C 1
ATOM 1216 O O . THR A 1 155 ? 2.273 24.844 8.031 1 98 155 THR A O 1
ATOM 1219 N N . GLN A 1 156 ? 2.17 23.438 9.797 1 98.25 156 GLN A N 1
ATOM 1220 C CA . GLN A 1 156 ? 1.116 22.609 9.219 1 98.25 156 GLN A CA 1
ATOM 1221 C C . GLN A 1 156 ? -0.206 23.375 9.156 1 98.25 156 GLN A C 1
ATOM 1223 O O . GLN A 1 156 ? -0.433 24.297 9.93 1 98.25 156 GLN A O 1
ATOM 1228 N N . GLU A 1 157 ? -1.037 23.078 8.211 1 97.31 157 GLU A N 1
ATOM 1229 C CA . GLU A 1 157 ? -2.432 23.484 8.094 1 97.31 157 GLU A CA 1
ATOM 1230 C C . GLU A 1 157 ? -3.355 22.281 7.941 1 97.31 157 GLU A C 1
ATOM 1232 O O . GLU A 1 157 ? -3.736 21.922 6.824 1 97.31 157 GLU A O 1
ATOM 1237 N N . LEU A 1 158 ? -3.729 21.766 8.992 1 94.62 158 LEU A N 1
ATOM 1238 C CA . LEU A 1 158 ? -4.461 20.5 9.016 1 94.62 158 LEU A CA 1
ATOM 1239 C C . LEU A 1 158 ? -5.961 20.75 9.102 1 94.62 158 LEU A C 1
ATOM 1241 O O . LEU A 1 158 ? -6.402 21.734 9.695 1 94.62 158 LEU A O 1
ATOM 1245 N N . ASP A 1 159 ? -6.68 19.859 8.539 1 89.12 159 ASP A N 1
ATOM 1246 C CA . ASP A 1 159 ? -8.133 19.875 8.68 1 89.12 159 ASP A CA 1
ATOM 1247 C C . ASP A 1 159 ? -8.562 19.297 10.016 1 89.12 159 ASP A C 1
ATOM 1249 O O . ASP A 1 159 ? -7.77 18.641 10.703 1 89.12 159 ASP A O 1
ATOM 1253 N N . ASP A 1 160 ? -9.812 19.438 10.367 1 87.81 160 ASP A N 1
ATOM 1254 C CA . ASP A 1 160 ? -10.352 19 11.648 1 87.81 160 ASP A CA 1
ATOM 1255 C C . ASP A 1 160 ? -10.281 17.484 11.789 1 87.81 160 ASP A C 1
ATOM 1257 O O . ASP A 1 160 ? -10.25 16.953 12.898 1 87.81 160 ASP A O 1
ATOM 1261 N N . GLY A 1 161 ? -10.312 16.844 10.734 1 88.56 161 GLY A N 1
ATOM 1262 C CA . GLY A 1 161 ? -10.305 15.391 10.789 1 88.56 161 GLY A CA 1
ATOM 1263 C C . GLY A 1 161 ? -8.906 14.797 10.711 1 88.56 161 GLY A C 1
ATOM 1264 O O . GLY A 1 161 ? -8.75 13.586 10.555 1 88.56 161 GLY A O 1
ATOM 1265 N N . GLU A 1 162 ? -7.906 15.664 10.852 1 92.06 162 GLU A N 1
ATOM 1266 C CA . GLU A 1 162 ? -6.531 15.195 10.703 1 92.06 162 GLU A CA 1
ATOM 1267 C C . GLU A 1 162 ? -5.734 15.406 11.984 1 92.06 162 GLU A C 1
ATOM 1269 O O . GLU A 1 162 ? -5.844 16.453 12.633 1 92.06 162 GLU A O 1
ATOM 1274 N N . MET A 1 163 ? -5.074 14.398 12.414 1 93.31 163 MET A N 1
ATOM 1275 C CA . MET A 1 163 ? -4.027 14.422 13.43 1 93.31 163 MET A CA 1
ATOM 1276 C C . MET A 1 163 ? -2.709 13.898 12.867 1 93.31 163 MET A C 1
ATOM 1278 O O . MET A 1 163 ? -2.52 12.688 12.75 1 93.31 163 MET A O 1
ATOM 1282 N N . VAL A 1 164 ? -1.872 14.844 12.523 1 96.88 164 VAL A N 1
ATOM 1283 C CA . VAL A 1 164 ? -0.677 14.523 11.75 1 96.88 164 VAL A CA 1
ATOM 1284 C C . VAL A 1 164 ? 0.546 15.172 12.398 1 96.88 164 VAL A C 1
ATOM 1286 O O . VAL A 1 164 ? 0.533 16.359 12.711 1 96.88 164 VAL A O 1
ATOM 1289 N N . GLU A 1 165 ? 1.521 14.375 12.68 1 97.94 165 GLU A N 1
ATOM 1290 C CA . GLU A 1 165 ? 2.824 14.828 13.156 1 97.94 165 GLU A CA 1
ATOM 1291 C C . GLU A 1 165 ? 3.895 14.648 12.086 1 97.94 165 GLU A C 1
ATOM 1293 O O . GLU A 1 165 ? 3.959 13.602 11.43 1 97.94 165 GLU A O 1
ATOM 1298 N N . VAL A 1 166 ? 4.719 15.68 11.938 1 98.81 166 VAL A N 1
ATOM 1299 C CA . VAL A 1 166 ? 5.809 15.578 10.977 1 98.81 166 VAL A CA 1
ATOM 1300 C C . VAL A 1 166 ? 6.953 14.766 11.578 1 98.81 166 VAL A C 1
ATOM 1302 O O . VAL A 1 166 ? 7.316 14.961 12.742 1 98.81 166 VAL A O 1
ATOM 1305 N N . VAL A 1 167 ? 7.508 13.844 10.844 1 98.88 167 VAL A N 1
ATOM 1306 C CA . VAL A 1 167 ? 8.633 13.016 11.266 1 98.88 167 VAL A CA 1
ATOM 1307 C C . VAL A 1 167 ? 9.773 13.141 10.258 1 98.88 167 VAL A C 1
ATOM 1309 O O . VAL A 1 167 ? 9.609 12.781 9.086 1 98.88 167 VAL A O 1
ATOM 1312 N N . LEU A 1 168 ? 10.867 13.664 10.664 1 98.88 168 LEU A N 1
ATOM 1313 C CA . LEU A 1 168 ? 12.07 13.719 9.836 1 98.88 168 LEU A CA 1
ATOM 1314 C C . LEU A 1 168 ? 13.008 12.562 10.164 1 98.88 168 LEU A C 1
ATOM 1316 O O . LEU A 1 168 ? 13.359 12.352 11.32 1 98.88 168 LEU A O 1
ATOM 1320 N N . VAL A 1 169 ? 13.367 11.812 9.195 1 98.81 169 VAL A N 1
ATOM 1321 C CA . VAL A 1 169 ? 14.281 10.695 9.391 1 98.81 169 VAL A CA 1
ATOM 1322 C C . VAL A 1 169 ? 15.531 10.898 8.531 1 98.81 169 VAL A C 1
ATOM 1324 O O . VAL A 1 169 ? 15.43 11.062 7.312 1 98.81 169 VAL A O 1
ATOM 1327 N N . GLU A 1 170 ? 16.734 10.898 9.18 1 98.38 170 GLU A N 1
ATOM 1328 C CA . GLU A 1 170 ? 17.953 10.953 8.391 1 98.38 170 GLU A CA 1
ATOM 1329 C C . GLU A 1 170 ? 18 9.82 7.363 1 98.38 170 GLU A C 1
ATOM 1331 O O . GLU A 1 170 ? 17.734 8.664 7.695 1 98.38 170 GLU A O 1
ATOM 1336 N N . CYS A 1 171 ? 18.359 10.18 6.121 1 97.06 171 CYS A N 1
ATOM 1337 C CA . CYS A 1 171 ? 18.234 9.227 5.023 1 97.06 171 CYS A CA 1
ATOM 1338 C C . CYS A 1 171 ? 19.031 7.957 5.309 1 97.06 171 CYS A C 1
ATOM 1340 O O . CYS A 1 171 ? 18.547 6.852 5.035 1 97.06 171 CYS A O 1
ATOM 1342 N N . ASP A 1 172 ? 20.188 8.047 5.918 1 94.81 172 ASP A N 1
ATOM 1343 C CA . ASP A 1 172 ? 21.078 6.91 6.141 1 94.81 172 ASP A CA 1
ATOM 1344 C C . ASP A 1 172 ? 20.578 6.047 7.297 1 94.81 172 ASP A C 1
ATOM 1346 O O . ASP A 1 172 ? 21.094 4.949 7.527 1 94.81 172 ASP A O 1
ATOM 1350 N N . LYS A 1 173 ? 19.516 6.445 8 1 97.56 173 LYS A N 1
ATOM 1351 C CA . LYS A 1 173 ? 19 5.734 9.164 1 97.56 173 LYS A CA 1
ATOM 1352 C C . LYS A 1 173 ? 17.578 5.242 8.914 1 97.56 173 LYS A C 1
ATOM 1354 O O . LYS A 1 173 ? 16.891 4.801 9.844 1 97.56 173 LYS A O 1
ATOM 1359 N N . LEU A 1 174 ? 17.188 5.344 7.723 1 98.19 174 LEU A N 1
ATOM 1360 C CA . LEU A 1 174 ? 15.773 5.156 7.41 1 98.19 174 LEU A CA 1
ATOM 1361 C C . LEU A 1 174 ? 15.297 3.781 7.867 1 98.19 174 LEU A C 1
ATOM 1363 O O . LEU A 1 174 ? 14.352 3.678 8.656 1 98.19 174 LEU A O 1
ATOM 1367 N N . LEU A 1 175 ? 15.883 2.703 7.379 1 98.25 175 LEU A N 1
ATOM 1368 C CA . LEU A 1 175 ? 15.398 1.365 7.707 1 98.25 175 LEU A CA 1
ATOM 1369 C C . LEU A 1 175 ? 15.547 1.085 9.203 1 98.25 175 LEU A C 1
ATOM 1371 O O . LEU A 1 175 ? 14.68 0.46 9.812 1 98.25 175 LEU A O 1
ATOM 1375 N N . GLU A 1 176 ? 16.688 1.505 9.773 1 98.31 176 GLU A N 1
ATOM 1376 C CA . GLU A 1 176 ? 16.891 1.361 11.211 1 98.31 176 GLU A CA 1
ATOM 1377 C C . GLU A 1 176 ? 15.773 2.049 12 1 98.31 176 GLU A C 1
ATOM 1379 O O . GLU A 1 176 ? 15.25 1.489 12.969 1 98.31 176 GLU A O 1
ATOM 1384 N N . TYR A 1 177 ? 15.469 3.229 11.633 1 98.75 177 TYR A N 1
ATOM 1385 C CA . TYR A 1 177 ? 14.406 3.979 12.297 1 98.75 177 TYR A CA 1
ATOM 1386 C C . TYR A 1 177 ? 13.078 3.242 12.211 1 98.75 177 TYR A C 1
ATOM 1388 O O . TYR A 1 177 ? 12.398 3.055 13.219 1 98.75 177 TYR A O 1
ATOM 1396 N N . VAL A 1 178 ? 12.688 2.814 10.961 1 98.75 178 VAL A N 1
ATOM 1397 C CA . VAL A 1 178 ? 11.43 2.111 10.727 1 98.75 178 VAL A CA 1
ATOM 1398 C C . VAL A 1 178 ? 11.367 0.863 11.602 1 98.75 178 VAL A C 1
ATOM 1400 O O . VAL A 1 178 ? 10.352 0.608 12.25 1 98.75 178 VAL A O 1
ATOM 1403 N N . LYS A 1 179 ? 12.391 0.098 11.68 1 98.62 179 LYS A N 1
ATOM 1404 C CA . LYS A 1 179 ? 12.461 -1.107 12.5 1 98.62 179 LYS A CA 1
ATOM 1405 C C . LYS A 1 179 ? 12.281 -0.778 13.984 1 98.62 179 LYS A C 1
ATOM 1407 O O . LYS A 1 179 ? 11.672 -1.552 14.727 1 98.62 179 LYS A O 1
ATOM 1412 N N . SER A 1 180 ? 12.797 0.333 14.352 1 98.69 180 SER A N 1
ATOM 1413 C CA . SER A 1 180 ? 12.797 0.679 15.766 1 98.69 180 SER A CA 1
ATOM 1414 C C . SER A 1 180 ? 11.398 1.051 16.25 1 98.69 180 SER A C 1
ATOM 1416 O O . SER A 1 180 ? 11.078 0.891 17.422 1 98.69 180 SER A O 1
ATOM 1418 N N . ILE A 1 181 ? 10.492 1.463 15.375 1 98.56 181 ILE A N 1
ATOM 1419 C CA . ILE A 1 181 ? 9.234 2.012 15.867 1 98.56 181 ILE A CA 1
ATOM 1420 C C . ILE A 1 181 ? 8.078 1.104 15.453 1 98.56 181 ILE A C 1
ATOM 1422 O O . ILE A 1 181 ? 6.953 1.265 15.93 1 98.56 181 ILE A O 1
ATOM 1426 N N . CYS A 1 182 ? 8.344 0.13 14.609 1 97.94 182 CYS A N 1
ATOM 1427 C CA . CYS A 1 182 ? 7.277 -0.581 13.914 1 97.94 182 CYS A CA 1
ATOM 1428 C C . CYS A 1 182 ? 6.457 -1.428 14.883 1 97.94 182 CYS A C 1
ATOM 1430 O O . CYS A 1 182 ? 5.355 -1.861 14.547 1 97.94 182 CYS A O 1
ATOM 1432 N N . LYS A 1 183 ? 6.914 -1.736 16.109 1 95.75 183 LYS A N 1
ATOM 1433 C CA . LYS A 1 183 ? 6.141 -2.494 17.094 1 95.75 183 LYS A CA 1
ATOM 1434 C C . LYS A 1 183 ? 5.133 -1.6 17.812 1 95.75 183 LYS A C 1
ATOM 1436 O O . LYS A 1 183 ? 4.168 -2.09 18.406 1 95.75 183 LYS A O 1
ATOM 1441 N N . GLU A 1 184 ? 5.316 -0.244 17.75 1 95.31 184 GLU A N 1
ATOM 1442 C CA . GLU A 1 184 ? 4.469 0.692 18.484 1 95.31 184 GLU A CA 1
ATOM 1443 C C . GLU A 1 184 ? 3.594 1.505 17.531 1 95.31 184 GLU A C 1
ATOM 1445 O O . GLU A 1 184 ? 2.531 1.996 17.922 1 95.31 184 GLU A O 1
ATOM 1450 N N . VAL A 1 185 ? 4.066 1.684 16.344 1 96.88 185 VAL A N 1
ATOM 1451 C CA . VAL A 1 185 ? 3.41 2.471 15.305 1 96.88 185 VAL A CA 1
ATOM 1452 C C . VAL A 1 185 ? 3.254 1.628 14.047 1 96.88 185 VAL A C 1
ATOM 1454 O O . VAL A 1 185 ? 4.176 0.914 13.648 1 96.88 185 VAL A O 1
ATOM 1457 N N . HIS A 1 186 ? 2.006 1.651 13.492 1 97.94 186 HIS A N 1
ATOM 1458 C CA . HIS A 1 186 ? 1.889 1.021 12.18 1 97.94 186 HIS A CA 1
ATOM 1459 C C . HIS A 1 186 ? 2.795 1.7 11.156 1 97.94 186 HIS A C 1
ATOM 1461 O O . HIS A 1 186 ? 3.055 2.902 11.258 1 97.94 186 HIS A O 1
ATOM 1467 N N . ILE A 1 187 ? 3.371 0.924 10.25 1 98.88 187 ILE A N 1
ATOM 1468 C CA . ILE A 1 187 ? 4.109 1.466 9.117 1 98.88 187 ILE A CA 1
ATOM 1469 C C . ILE A 1 187 ? 3.357 1.168 7.82 1 98.88 187 ILE A C 1
ATOM 1471 O O . ILE A 1 187 ? 3.061 0.009 7.52 1 98.88 187 ILE A O 1
ATOM 1475 N N . GLU A 1 188 ? 3.02 2.207 7.117 1 98.88 188 GLU A N 1
ATOM 1476 C CA . GLU A 1 188 ? 2.396 1.929 5.828 1 98.88 188 GLU A CA 1
ATOM 1477 C C . GLU A 1 188 ? 3.293 1.053 4.957 1 98.88 188 GLU A C 1
ATOM 1479 O O . GLU A 1 188 ? 4.508 1.266 4.895 1 98.88 188 GLU A O 1
ATOM 1484 N N . ALA A 1 189 ? 2.664 0.111 4.289 1 98.88 189 ALA A N 1
ATOM 1485 C CA . ALA A 1 189 ? 3.414 -0.896 3.543 1 98.88 189 ALA A CA 1
ATOM 1486 C C . ALA A 1 189 ? 4.348 -0.242 2.527 1 98.88 189 ALA A C 1
ATOM 1488 O O . ALA A 1 189 ? 5.5 -0.651 2.381 1 98.88 189 ALA A O 1
ATOM 1489 N N . MET A 1 190 ? 3.879 0.773 1.787 1 98.88 190 MET A N 1
ATOM 1490 C CA . MET A 1 190 ? 4.699 1.412 0.763 1 98.88 190 MET A CA 1
ATOM 1491 C C . MET A 1 190 ? 5.887 2.135 1.39 1 98.88 190 MET A C 1
ATOM 1493 O O . MET A 1 190 ? 6.941 2.268 0.763 1 98.88 190 MET A O 1
ATOM 1497 N N . VAL A 1 191 ? 5.766 2.605 2.639 1 98.94 191 VAL A N 1
ATOM 1498 C CA . VAL A 1 191 ? 6.867 3.248 3.344 1 98.94 191 VAL A CA 1
ATOM 1499 C C . VAL A 1 191 ? 7.914 2.205 3.727 1 98.94 191 VAL A C 1
ATOM 1501 O O . VAL A 1 191 ? 9.117 2.422 3.539 1 98.94 191 VAL A O 1
ATOM 1504 N N . TYR A 1 192 ? 7.461 1.074 4.301 1 98.94 192 TYR A N 1
ATOM 1505 C CA . TYR A 1 192 ? 8.391 0.026 4.695 1 98.94 192 TYR A CA 1
ATOM 1506 C C . TYR A 1 192 ? 9.117 -0.543 3.484 1 98.94 192 TYR A C 1
ATOM 1508 O O . TYR A 1 192 ? 10.336 -0.754 3.523 1 98.94 192 TYR A O 1
ATOM 1516 N N . SER A 1 193 ? 8.414 -0.791 2.414 1 98.75 193 SER A N 1
ATOM 1517 C CA . SER A 1 193 ? 9.039 -1.321 1.208 1 98.75 193 SER A CA 1
ATOM 1518 C C . SER A 1 193 ? 10.039 -0.33 0.622 1 98.75 193 SER A C 1
ATOM 1520 O O . SER A 1 193 ? 11.086 -0.727 0.114 1 98.75 193 SER A O 1
ATOM 1522 N N . PHE A 1 194 ? 9.703 0.961 0.62 1 98.75 194 PHE A N 1
ATOM 1523 C CA . PHE A 1 194 ? 10.625 2.012 0.21 1 98.75 194 PHE A CA 1
ATOM 1524 C C . PHE A 1 194 ? 11.914 1.941 1.016 1 98.75 194 PHE A C 1
ATOM 1526 O O . PHE A 1 194 ? 13.008 1.997 0.451 1 98.75 194 PHE A O 1
ATOM 1533 N N . ALA A 1 195 ? 11.742 1.811 2.346 1 98.62 195 ALA A N 1
ATOM 1534 C CA . ALA A 1 195 ? 12.891 1.737 3.244 1 98.62 195 ALA A CA 1
ATOM 1535 C C . ALA A 1 195 ? 13.75 0.516 2.934 1 98.62 195 ALA A C 1
ATOM 1537 O O . ALA A 1 195 ? 14.977 0.601 2.926 1 98.62 195 ALA A O 1
ATOM 1538 N N . ILE A 1 196 ? 13.117 -0.602 2.717 1 98.31 196 ILE A N 1
ATOM 1539 C CA . ILE A 1 196 ? 13.836 -1.823 2.365 1 98.31 196 ILE A CA 1
ATOM 1540 C C . ILE A 1 196 ? 14.586 -1.619 1.053 1 98.31 196 ILE A C 1
ATOM 1542 O O . ILE A 1 196 ? 15.789 -1.896 0.968 1 98.31 196 ILE A O 1
ATOM 1546 N N . GLY A 1 197 ? 13.859 -1.101 -0.001 1 97.88 197 GLY A N 1
ATOM 1547 C CA . GLY A 1 197 ? 14.523 -0.822 -1.263 1 97.88 197 GLY A CA 1
ATOM 1548 C C . GLY A 1 197 ? 15.727 0.095 -1.115 1 97.88 197 GLY A C 1
ATOM 1549 O O . GLY A 1 197 ? 16.797 -0.18 -1.664 1 97.88 197 GLY A O 1
ATOM 1550 N N . TYR A 1 198 ? 15.547 1.165 -0.418 1 97 198 TYR A N 1
ATOM 1551 C CA . TYR A 1 198 ? 16.594 2.158 -0.206 1 97 198 TYR A CA 1
ATOM 1552 C C . TYR A 1 198 ? 17.812 1.535 0.466 1 97 198 TYR A C 1
ATOM 1554 O O . TYR A 1 198 ? 18.938 1.941 0.209 1 97 198 TYR A O 1
ATOM 1562 N N . SER A 1 199 ? 17.609 0.542 1.328 1 95.62 199 SER A N 1
ATOM 1563 C CA . SER A 1 199 ? 18.688 -0.068 2.109 1 95.62 199 SER A CA 1
ATOM 1564 C C . SER A 1 199 ? 19.422 -1.119 1.296 1 95.62 199 SER A C 1
ATOM 1566 O O . SER A 1 199 ? 20.547 -1.499 1.643 1 95.62 199 SER A O 1
ATOM 1568 N N . LEU A 1 200 ? 18.875 -1.793 0.294 1 91.06 200 LEU A N 1
ATOM 1569 C CA . LEU A 1 200 ? 19.469 -2.9 -0.458 1 91.06 200 LEU A CA 1
ATOM 1570 C C . LEU A 1 200 ? 20.562 -2.402 -1.397 1 91.06 200 LEU A C 1
ATOM 1572 O O . LEU A 1 200 ? 21.438 -3.17 -1.796 1 91.06 200 LEU A O 1
ATOM 1576 N N . ARG A 1 201 ? 20.594 -1.306 -2.053 1 70.44 201 ARG A N 1
ATOM 1577 C CA . ARG A 1 201 ? 21.609 -0.937 -3.027 1 70.44 201 ARG A CA 1
ATOM 1578 C C . ARG A 1 201 ? 22.859 -0.373 -2.336 1 70.44 201 ARG A C 1
ATOM 1580 O O . ARG A 1 201 ? 23.922 -0.262 -2.949 1 70.44 201 ARG A O 1
ATOM 1587 N N . ASN A 1 202 ? 22.984 -0.356 -0.922 1 50.59 202 ASN A N 1
ATOM 1588 C CA . ASN A 1 202 ? 24.312 -0.061 -0.397 1 50.59 202 ASN A CA 1
ATOM 1589 C C . ASN A 1 202 ? 25.219 -1.288 -0.439 1 50.59 202 ASN A C 1
ATOM 1591 O O . ASN A 1 202 ? 24.781 -2.402 -0.158 1 50.59 202 ASN A O 1
ATOM 1595 N N . MET B 1 1 ? -12.172 0.683 22.781 1 52.38 1 MET B N 1
ATOM 1596 C CA . MET B 1 1 ? -11.828 0.145 21.469 1 52.38 1 MET B CA 1
ATOM 1597 C C . MET B 1 1 ? -10.781 1.017 20.781 1 52.38 1 MET B C 1
ATOM 1599 O O . MET B 1 1 ? -10 0.525 19.969 1 52.38 1 MET B O 1
ATOM 1603 N N . PHE B 1 2 ? -10.977 2.373 20.953 1 69.75 2 PHE B N 1
ATOM 1604 C CA . PHE B 1 2 ? -10.078 3.375 20.406 1 69.75 2 PHE B CA 1
ATOM 1605 C C . PHE B 1 2 ? -9.141 3.914 21.484 1 69.75 2 PHE B C 1
ATOM 1607 O O . PHE B 1 2 ? -9.289 5.059 21.922 1 69.75 2 PHE B O 1
ATOM 1614 N N . ALA B 1 3 ? -8.203 3.055 21.938 1 66.5 3 ALA B N 1
ATOM 1615 C CA . ALA B 1 3 ? -7.234 3.502 22.938 1 66.5 3 ALA B CA 1
ATOM 1616 C C . ALA B 1 3 ? -6.309 4.57 22.375 1 66.5 3 ALA B C 1
ATOM 1618 O O . ALA B 1 3 ? -5.801 4.426 21.25 1 66.5 3 ALA B O 1
ATOM 1619 N N . ASP B 1 4 ? -6.207 5.738 22.969 1 81.75 4 ASP B N 1
ATOM 1620 C CA . ASP B 1 4 ? -5.32 6.852 22.641 1 81.75 4 ASP B CA 1
ATOM 1621 C C . ASP B 1 4 ? -5.766 7.555 21.359 1 81.75 4 ASP B C 1
ATOM 1623 O O . ASP B 1 4 ? -4.938 8.086 20.609 1 81.75 4 ASP B O 1
ATOM 1627 N N . CYS B 1 5 ? -7.031 7.324 21.031 1 91.38 5 CYS B N 1
ATOM 1628 C CA . CYS B 1 5 ? -7.605 8.023 19.891 1 91.38 5 CYS B CA 1
ATOM 1629 C C . CYS B 1 5 ? -7.656 9.523 20.125 1 91.38 5 CYS B C 1
ATOM 1631 O O . CYS B 1 5 ? -8.211 9.977 21.125 1 91.38 5 CYS B O 1
ATOM 1633 N N . PRO B 1 6 ? -7.078 10.297 19.266 1 94.62 6 PRO B N 1
ATOM 1634 C CA . PRO B 1 6 ? -7.062 11.75 19.453 1 94.62 6 PRO B CA 1
ATOM 1635 C C . PRO B 1 6 ? -8.406 12.398 19.125 1 94.62 6 PRO B C 1
ATOM 1637 O O . PRO B 1 6 ? -8.578 13.602 19.328 1 94.62 6 PRO B O 1
ATOM 1640 N N . PHE B 1 7 ? -9.352 11.68 18.609 1 95.94 7 PHE B N 1
ATOM 1641 C CA . PHE B 1 7 ? -10.695 12.164 18.312 1 95.94 7 PHE B CA 1
ATOM 1642 C C . PHE B 1 7 ? -11.688 11.664 19.359 1 95.94 7 PHE B C 1
ATOM 1644 O O . PHE B 1 7 ? -11.414 10.703 20.078 1 95.94 7 PHE B O 1
ATOM 1651 N N . GLU B 1 8 ? -12.773 12.391 19.453 1 95.06 8 GLU B N 1
ATOM 1652 C CA . GLU B 1 8 ? -13.914 11.883 20.203 1 95.06 8 GLU B CA 1
ATOM 1653 C C . GLU B 1 8 ? -14.797 10.984 19.328 1 95.06 8 GLU B C 1
ATOM 1655 O O . GLU B 1 8 ? -15.352 11.438 18.328 1 95.06 8 GLU B O 1
ATOM 1660 N N . ILE B 1 9 ? -14.883 9.773 19.672 1 95.69 9 ILE B N 1
ATOM 1661 C CA . ILE B 1 9 ? -15.75 8.836 18.969 1 95.69 9 ILE B CA 1
ATOM 1662 C C . ILE B 1 9 ? -17.172 8.953 19.516 1 95.69 9 ILE B C 1
ATOM 1664 O O . ILE B 1 9 ? -17.391 8.883 20.719 1 95.69 9 ILE B O 1
ATOM 1668 N N . ILE B 1 10 ? -18.016 9.18 18.641 1 95.62 10 ILE B N 1
ATOM 1669 C CA . ILE B 1 10 ? -19.406 9.414 19.016 1 95.62 10 ILE B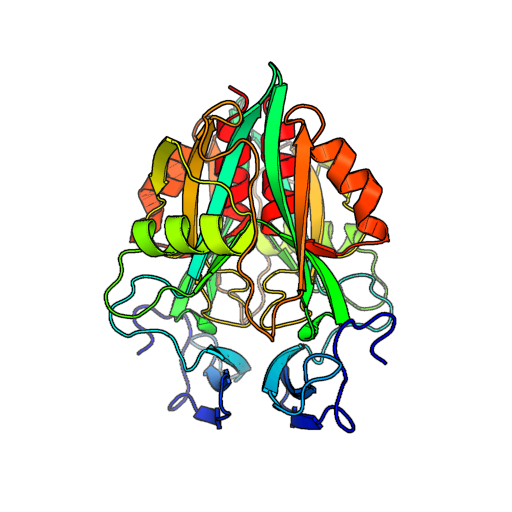 CA 1
ATOM 1670 C C . ILE B 1 10 ? -20.219 8.125 18.859 1 95.62 10 ILE B C 1
ATOM 1672 O O . ILE B 1 10 ? -20.453 7.668 17.734 1 95.62 10 ILE B O 1
ATOM 1676 N N . GLY B 1 11 ? -20.656 7.535 20.031 1 93.94 11 GLY B N 1
ATOM 1677 C CA . GLY B 1 11 ? -21.391 6.273 19.984 1 93.94 11 GLY B CA 1
ATOM 1678 C C . GLY B 1 11 ? -20.5 5.086 19.656 1 93.94 11 GLY B C 1
ATOM 1679 O O . GLY B 1 11 ? -19.266 5.176 19.781 1 93.94 11 GLY B O 1
ATOM 1680 N N . GLU B 1 12 ? -21.172 4.02 19.328 1 95.19 12 GLU B N 1
ATOM 1681 C CA . GLU B 1 12 ? -20.453 2.809 18.953 1 95.19 12 GLU B CA 1
ATOM 1682 C C . GLU B 1 12 ? -20.281 2.701 17.438 1 95.19 12 GLU B C 1
ATOM 1684 O O . GLU B 1 12 ? -21.203 3.033 16.688 1 95.19 12 GLU B O 1
ATOM 1689 N N . PRO B 1 13 ? -19.062 2.33 17.031 1 95.31 13 PRO B N 1
ATOM 1690 C CA . PRO B 1 13 ? -18.938 2.031 15.602 1 95.31 13 PRO B CA 1
ATOM 1691 C C . PRO B 1 13 ? -20.031 1.095 15.094 1 95.31 13 PRO B C 1
ATOM 1693 O O . PRO B 1 13 ? -20.422 0.17 15.805 1 95.31 13 PRO B O 1
ATOM 1696 N N . GLU B 1 14 ? -20.453 1.286 13.859 1 97.56 14 GLU B N 1
ATOM 1697 C CA . GLU B 1 14 ? -21.547 0.517 13.281 1 97.56 14 GLU B CA 1
ATOM 1698 C C . GLU B 1 14 ? -21.062 -0.314 12.094 1 97.56 14 GLU B C 1
ATOM 1700 O O . GLU B 1 14 ? -20.359 0.193 11.219 1 97.56 14 GLU B O 1
ATOM 1705 N N . ILE B 1 15 ? -21.438 -1.581 12.156 1 97.94 15 ILE B N 1
ATOM 1706 C CA . ILE B 1 15 ? -21.266 -2.371 10.945 1 97.94 15 ILE B CA 1
ATOM 1707 C C . ILE B 1 15 ? -22.422 -2.086 9.984 1 97.94 15 ILE B C 1
ATOM 1709 O O . ILE B 1 15 ? -23.562 -2.48 10.25 1 97.94 15 ILE B O 1
ATOM 1713 N N . VAL B 1 16 ? -22.141 -1.459 8.859 1 98.12 16 VAL B N 1
ATOM 1714 C CA . VAL B 1 16 ? -23.203 -1.009 7.969 1 98.12 16 VAL B CA 1
ATOM 1715 C C . VAL B 1 16 ? -23.328 -1.975 6.793 1 98.12 16 VAL B C 1
ATOM 1717 O O . VAL B 1 16 ? -24.312 -1.926 6.047 1 98.12 16 VAL B O 1
ATOM 1720 N N . TYR B 1 17 ? -22.375 -2.811 6.562 1 97.81 17 TYR B N 1
ATOM 1721 C CA . TYR B 1 17 ? -22.391 -3.916 5.609 1 97.81 17 TYR B CA 1
ATOM 1722 C C . TYR B 1 17 ? -21.609 -5.113 6.145 1 97.81 17 TYR B C 1
ATOM 1724 O O . TYR B 1 17 ? -20.531 -4.953 6.719 1 97.81 17 TYR B O 1
ATOM 1732 N N . HIS B 1 18 ? -22.188 -6.293 6.074 1 97.75 18 HIS B N 1
ATOM 1733 C CA . HIS B 1 18 ? -21.562 -7.551 6.473 1 97.75 18 HIS B CA 1
ATOM 1734 C C . HIS B 1 18 ? -21.734 -8.617 5.395 1 97.75 18 HIS B C 1
ATOM 1736 O O . HIS B 1 18 ? -22.766 -9.273 5.32 1 97.75 18 HIS B O 1
ATOM 1742 N N . GLY B 1 19 ? -20.672 -8.727 4.566 1 97 19 GLY B N 1
ATOM 1743 C CA . GLY B 1 19 ? -20.703 -9.688 3.471 1 97 19 GLY B CA 1
ATOM 1744 C C . GLY B 1 19 ? -20 -10.984 3.789 1 97 19 GLY B C 1
ATOM 1745 O O . GLY B 1 19 ? -19.859 -11.359 4.957 1 97 19 GLY B O 1
ATOM 1746 N N . LYS B 1 20 ? -19.703 -11.734 2.762 1 95.19 20 LYS B N 1
ATOM 1747 C CA . LYS B 1 20 ? -19.016 -13.008 2.918 1 95.19 20 LYS B CA 1
ATOM 1748 C C . LYS B 1 20 ? -17.547 -12.805 3.27 1 95.19 20 LYS B C 1
ATOM 1750 O O . LYS B 1 20 ? -17 -13.508 4.121 1 95.19 20 LYS B O 1
ATOM 1755 N N . TRP B 1 21 ? -16.922 -11.758 2.629 1 94.69 21 TRP B N 1
ATOM 1756 C CA . TRP B 1 21 ? -15.469 -11.617 2.719 1 94.69 21 TRP B CA 1
ATOM 1757 C C . TRP B 1 21 ? -15.086 -10.258 3.289 1 94.69 21 TRP B C 1
ATOM 1759 O O . TRP B 1 21 ? -13.945 -10.055 3.717 1 94.69 21 TRP B O 1
ATOM 1769 N N . LEU B 1 22 ? -16.016 -9.297 3.287 1 97.25 22 LEU B N 1
ATOM 1770 C CA . LEU B 1 22 ? -15.742 -7.91 3.658 1 97.25 22 LEU B CA 1
ATOM 1771 C C . LEU B 1 22 ? -16.859 -7.344 4.52 1 97.25 22 LEU B C 1
ATOM 1773 O O . LEU B 1 22 ? -18.047 -7.602 4.266 1 97.25 22 LEU B O 1
ATOM 1777 N N . LYS B 1 23 ? -16.531 -6.613 5.516 1 97.56 23 LYS B N 1
ATOM 1778 C CA . LYS B 1 23 ? -17.5 -5.809 6.266 1 97.56 23 LYS B CA 1
ATOM 1779 C C . LYS B 1 23 ? -17.125 -4.328 6.211 1 97.56 23 LYS B C 1
ATOM 1781 O O . LYS B 1 23 ? -15.953 -3.973 6.137 1 97.56 23 LYS B O 1
ATOM 1786 N N . THR B 1 24 ? -18.141 -3.49 6.191 1 98.19 24 THR B N 1
ATOM 1787 C CA . THR B 1 24 ? -17.969 -2.043 6.215 1 98.19 24 THR B CA 1
ATOM 1788 C C . THR B 1 24 ? -18.359 -1.473 7.574 1 98.19 24 THR B C 1
ATOM 1790 O O . THR B 1 24 ? -19.406 -1.826 8.117 1 98.19 24 THR B O 1
ATOM 1793 N N . ARG B 1 25 ? -17.469 -0.664 8.148 1 98 25 ARG B N 1
ATOM 1794 C CA . ARG B 1 25 ? -17.703 -0.011 9.438 1 98 25 ARG B CA 1
ATOM 1795 C C . ARG B 1 25 ? -17.844 1.497 9.266 1 98 25 ARG B C 1
ATOM 1797 O O . ARG B 1 25 ? -17.141 2.109 8.469 1 98 25 ARG B O 1
ATOM 1804 N N . ARG B 1 26 ? -18.766 2.053 9.992 1 98.19 26 ARG B N 1
ATOM 1805 C CA . ARG B 1 26 ? -18.953 3.498 10.062 1 98.19 26 ARG B CA 1
ATOM 1806 C C . ARG B 1 26 ? -18.688 4.02 11.477 1 98.19 26 ARG B C 1
ATOM 1808 O O . ARG B 1 26 ? -19.234 3.488 12.445 1 98.19 26 ARG B O 1
ATOM 1815 N N . VAL B 1 27 ? -17.891 4.973 11.562 1 97.62 27 VAL B N 1
ATOM 1816 C CA . VAL B 1 27 ? -17.516 5.59 12.828 1 97.62 27 VAL B CA 1
ATOM 1817 C C . VAL B 1 27 ? -17.859 7.078 12.805 1 97.62 27 VAL B C 1
ATOM 1819 O O . VAL B 1 27 ? -17.469 7.797 11.883 1 97.62 27 VAL B O 1
ATOM 1822 N N . ARG B 1 28 ? -18.641 7.504 13.719 1 97.12 28 ARG B N 1
ATOM 1823 C CA . ARG B 1 28 ? -18.859 8.93 13.93 1 97.12 28 ARG B CA 1
ATOM 1824 C C . ARG B 1 28 ? -17.844 9.508 14.906 1 97.12 28 ARG B C 1
ATOM 1826 O O . ARG B 1 28 ? -17.531 8.883 15.922 1 97.12 28 ARG B O 1
ATOM 1833 N N . PHE B 1 29 ? -17.297 10.641 14.492 1 96.88 29 PHE B N 1
ATOM 1834 C CA . PHE B 1 29 ? -16.25 11.203 15.336 1 96.88 29 PHE B CA 1
ATOM 1835 C C . PHE B 1 29 ? -16.219 12.719 15.234 1 96.88 29 PHE B C 1
ATOM 1837 O O . PHE B 1 29 ? -16.891 13.297 14.375 1 96.88 29 PHE B O 1
ATOM 1844 N N . ARG B 1 30 ? -15.531 13.367 16.188 1 96.06 30 ARG B N 1
ATOM 1845 C CA . ARG B 1 30 ? -15.312 14.812 16.125 1 96.06 30 ARG B CA 1
ATOM 1846 C C . ARG B 1 30 ? -13.977 15.188 16.766 1 96.06 30 ARG B C 1
ATOM 1848 O O . ARG B 1 30 ? -13.43 14.43 17.562 1 96.06 30 ARG B O 1
ATOM 1855 N N . LYS B 1 31 ? -13.5 16.344 16.266 1 93.56 31 LYS B N 1
ATOM 1856 C CA . LYS B 1 31 ? -12.336 16.906 16.938 1 93.56 31 LYS B CA 1
ATOM 1857 C C . LYS B 1 31 ? -12.672 17.328 18.359 1 93.56 31 LYS B C 1
ATOM 1859 O O . LYS B 1 31 ? -13.703 17.953 18.609 1 93.56 31 LYS B O 1
ATOM 1864 N N . PRO B 1 32 ? -11.805 16.906 19.25 1 92.06 32 PRO B N 1
ATOM 1865 C CA . PRO B 1 32 ? -12.086 17.297 20.641 1 92.06 32 PRO B CA 1
ATOM 1866 C C . PRO B 1 32 ? -12.336 18.781 20.812 1 92.06 32 PRO B C 1
ATOM 1868 O O . PRO B 1 32 ? -11.594 19.609 20.25 1 92.06 32 PRO B O 1
ATOM 1871 N N . GLY B 1 33 ? -13.398 19.141 21.5 1 91.31 33 GLY B N 1
ATOM 1872 C CA . GLY B 1 33 ? -13.719 20.531 21.766 1 91.31 33 GLY B CA 1
ATOM 1873 C C . GLY B 1 33 ? -14.586 21.172 20.688 1 91.31 33 GLY B C 1
ATOM 1874 O O . GLY B 1 33 ? -14.953 22.344 20.797 1 91.31 33 GLY B O 1
ATOM 1875 N N . THR B 1 34 ? -14.75 20.453 19.625 1 92.56 34 THR B N 1
ATOM 1876 C CA . THR B 1 34 ? -15.617 20.953 18.578 1 92.56 34 THR B CA 1
ATOM 1877 C C . THR B 1 34 ? -16.953 20.203 18.562 1 92.56 34 THR B C 1
ATOM 1879 O O . THR B 1 34 ? -17.078 19.156 19.188 1 92.56 34 THR B O 1
ATOM 1882 N N . GLN B 1 35 ? -17.938 20.828 17.922 1 92.44 35 GLN B N 1
ATOM 1883 C CA . GLN B 1 35 ? -19.266 20.219 17.859 1 92.44 35 GLN B CA 1
ATOM 1884 C C . GLN B 1 35 ? -19.531 19.609 16.484 1 92.44 35 GLN B C 1
ATOM 1886 O O . GLN B 1 35 ? -20.516 18.891 16.297 1 92.44 35 GLN B O 1
ATOM 1891 N N . VAL B 1 36 ? -18.672 19.844 15.641 1 93.31 36 VAL B N 1
ATOM 1892 C CA . VAL B 1 36 ? -18.875 19.359 14.281 1 93.31 36 VAL B CA 1
ATOM 1893 C C . VAL B 1 36 ? -18.547 17.875 14.203 1 93.31 36 VAL B C 1
ATOM 1895 O O . VAL B 1 36 ? -17.406 17.453 14.438 1 93.31 36 VAL B O 1
ATOM 1898 N N . GLU B 1 37 ? -19.594 17.094 13.805 1 95.12 37 GLU B N 1
ATOM 1899 C CA . GLU B 1 37 ? -19.438 15.641 13.672 1 95.12 37 GLU B CA 1
ATOM 1900 C C . GLU B 1 37 ? -19.016 15.258 12.258 1 95.12 37 GLU B C 1
ATOM 1902 O O . GLU B 1 37 ? -19.484 15.859 11.289 1 95.12 37 GLU B O 1
ATOM 1907 N N . GLN B 1 38 ? -18.172 14.312 12.203 1 96 38 GLN B N 1
ATOM 1908 C CA . GLN B 1 38 ? -17.766 13.727 10.938 1 96 38 GLN B CA 1
ATOM 1909 C C . GLN B 1 38 ? -17.969 12.211 10.93 1 96 38 GLN B C 1
ATOM 1911 O O . GLN B 1 38 ? -18.281 11.617 11.969 1 96 38 GLN B O 1
ATOM 1916 N N . VAL B 1 39 ? -17.969 11.664 9.797 1 96.38 39 VAL B N 1
ATOM 1917 C CA . VAL B 1 39 ? -18.141 10.227 9.648 1 96.38 39 VAL B CA 1
ATOM 1918 C C . VAL B 1 39 ? -16.953 9.633 8.891 1 96.38 39 VAL B C 1
ATOM 1920 O O . VAL B 1 39 ? -16.469 10.219 7.922 1 96.38 39 VAL B O 1
ATOM 1923 N N . TRP B 1 40 ? -16.469 8.5 9.453 1 97 40 TRP B N 1
ATOM 1924 C CA . TRP B 1 40 ? -15.484 7.699 8.742 1 97 40 TRP B CA 1
ATOM 1925 C C . TRP B 1 40 ? -16.047 6.34 8.359 1 97 40 TRP B C 1
ATOM 1927 O O . TRP B 1 40 ? -16.719 5.691 9.172 1 97 40 TRP B O 1
ATOM 1937 N N . GLU B 1 41 ? -15.883 5.977 7.102 1 97.62 41 GLU B N 1
ATOM 1938 C CA . GLU B 1 41 ? -16.281 4.66 6.613 1 97.62 41 GLU B CA 1
ATOM 1939 C C . GLU B 1 41 ? -15.086 3.84 6.164 1 97.62 41 GLU B C 1
ATOM 1941 O O . GLU B 1 41 ? -14.203 4.352 5.473 1 97.62 41 GLU B O 1
ATOM 1946 N N . SER B 1 42 ? -15 2.6 6.66 1 98.12 42 SER B N 1
ATOM 1947 C CA . SER B 1 42 ? -13.844 1.754 6.391 1 98.12 42 SER B CA 1
ATOM 1948 C C . SER B 1 42 ? -14.266 0.331 6.039 1 98.12 42 SER B C 1
ATOM 1950 O O . SER B 1 42 ? -15.391 -0.081 6.348 1 98.12 42 SER B O 1
ATOM 1952 N N . ALA B 1 43 ? -13.391 -0.372 5.324 1 97.81 43 ALA B N 1
ATOM 1953 C CA . ALA B 1 43 ? -13.594 -1.761 4.922 1 97.81 43 ALA B CA 1
ATOM 1954 C C . ALA B 1 43 ? -12.648 -2.695 5.668 1 97.81 43 ALA B C 1
ATOM 1956 O O . ALA B 1 43 ? -11.469 -2.385 5.84 1 97.81 43 ALA B O 1
ATOM 1957 N N . HIS B 1 44 ? -13.141 -3.834 6.145 1 96.5 44 HIS B N 1
ATOM 1958 C CA . HIS B 1 44 ? -12.383 -4.797 6.941 1 96.5 44 HIS B CA 1
ATOM 1959 C C . HIS B 1 44 ? -12.609 -6.219 6.441 1 96.5 44 HIS B C 1
ATOM 1961 O O . HIS B 1 44 ? -13.742 -6.598 6.125 1 96.5 44 HIS B O 1
ATOM 1967 N N . ARG B 1 45 ? -11.523 -6.992 6.375 1 93.88 45 ARG B N 1
ATOM 1968 C CA . ARG B 1 45 ? -11.68 -8.406 6.039 1 93.88 45 ARG B CA 1
ATOM 1969 C C . ARG B 1 45 ? -12.375 -9.156 7.168 1 93.88 45 ARG B C 1
ATOM 1971 O O . ARG B 1 45 ? -12.164 -8.859 8.344 1 93.88 45 ARG B O 1
ATOM 1978 N N . ILE B 1 46 ? -13.133 -10.141 6.762 1 90.12 46 ILE B N 1
ATOM 1979 C CA . ILE B 1 46 ? -13.836 -10.969 7.734 1 90.12 46 ILE B CA 1
ATOM 1980 C C . ILE B 1 46 ? -13.008 -12.211 8.047 1 90.12 46 ILE B C 1
ATOM 1982 O O . ILE B 1 46 ? -13.109 -12.766 9.148 1 90.12 46 ILE B O 1
ATOM 1986 N N . THR B 1 47 ? -12.039 -12.531 7.266 1 79 47 THR B N 1
ATOM 1987 C CA . THR B 1 47 ? -11.375 -13.828 7.316 1 79 47 THR B CA 1
ATOM 1988 C C . THR B 1 47 ? -10.078 -13.734 8.109 1 79 47 THR B C 1
ATOM 1990 O O . THR B 1 47 ? -9.344 -14.719 8.242 1 79 47 THR B O 1
ATOM 1993 N N . THR B 1 48 ? -9.742 -12.617 8.703 1 79.88 48 THR B N 1
ATOM 1994 C CA . THR B 1 48 ? -8.469 -12.484 9.406 1 79.88 48 THR B CA 1
ATOM 1995 C C . THR B 1 48 ? -8.438 -13.391 10.633 1 79.88 48 THR B C 1
ATOM 1997 O O . THR B 1 48 ? -9.289 -13.281 11.516 1 79.88 48 THR B O 1
ATOM 2000 N N . PRO B 1 49 ? -7.441 -14.203 10.594 1 80.62 49 PRO B N 1
ATOM 2001 C CA . PRO B 1 49 ? -7.367 -15.078 11.766 1 80.62 49 PRO B CA 1
ATOM 2002 C C . PRO B 1 49 ? -7.059 -14.312 13.055 1 80.62 49 PRO B C 1
ATOM 2004 O O . PRO B 1 49 ? -6.277 -13.359 13.031 1 80.62 49 PRO B O 1
ATOM 2007 N N . GLU B 1 50 ? -7.617 -14.789 14.148 1 77.44 50 GLU B N 1
ATOM 2008 C CA . GLU B 1 50 ? -7.402 -14.156 15.445 1 77.44 50 GLU B CA 1
ATOM 2009 C C . GLU B 1 50 ? -5.953 -14.297 15.891 1 77.44 50 GLU B C 1
ATOM 2011 O O . GLU B 1 50 ? -5.438 -13.453 16.625 1 77.44 50 GLU B O 1
ATOM 2016 N N . THR B 1 51 ? -5.328 -15.234 15.43 1 75.69 51 THR B N 1
ATOM 2017 C CA . THR B 1 51 ? -4.004 -15.578 15.938 1 75.69 51 THR B CA 1
ATOM 2018 C C . THR B 1 51 ? -2.912 -14.906 15.117 1 75.69 51 THR B C 1
ATOM 2020 O O . THR B 1 51 ? -1.74 -14.922 15.5 1 75.69 51 THR B O 1
ATOM 2023 N N . SER B 1 52 ? -3.342 -14.312 14.078 1 80.25 52 SER B N 1
ATOM 2024 C CA . SER B 1 52 ? -2.291 -13.781 13.219 1 80.25 52 SER B CA 1
ATOM 2025 C C . SER B 1 52 ? -1.975 -12.328 13.562 1 80.25 52 SER B C 1
ATOM 2027 O O . SER B 1 52 ? -2.879 -11.539 13.844 1 80.25 52 SER B O 1
ATOM 2029 N N . ALA B 1 53 ? -0.712 -12.031 13.516 1 82.31 53 ALA B N 1
ATOM 2030 C CA . ALA B 1 53 ? -0.246 -10.672 13.781 1 82.31 53 ALA B CA 1
ATOM 2031 C C . ALA B 1 53 ? -0.533 -9.758 12.594 1 82.31 53 ALA B C 1
ATOM 2033 O O . ALA B 1 53 ? -0.479 -8.531 12.727 1 82.31 53 ALA B O 1
ATOM 2034 N N . SER B 1 54 ? -0.781 -10.305 11.422 1 91.44 54 SER B N 1
ATOM 2035 C CA . SER B 1 54 ? -1.106 -9.594 10.188 1 91.44 54 SER B CA 1
ATOM 2036 C C . SER B 1 54 ? -2.064 -10.406 9.32 1 91.44 54 SER B C 1
ATOM 2038 O O . SER B 1 54 ? -2.188 -11.617 9.492 1 91.44 54 SER B O 1
ATOM 2040 N N . ASP B 1 55 ? -2.734 -9.695 8.398 1 94.12 55 ASP B N 1
ATOM 2041 C CA . ASP B 1 55 ? -3.676 -10.367 7.504 1 94.12 55 ASP B CA 1
ATOM 2042 C C . ASP B 1 55 ? -2.941 -11.156 6.422 1 94.12 55 ASP B C 1
ATOM 2044 O O . ASP B 1 55 ? -3.365 -12.258 6.055 1 94.12 55 ASP B O 1
ATOM 2048 N N . GLY B 1 56 ? -1.862 -10.586 5.934 1 96.44 56 GLY B N 1
ATOM 2049 C CA . GLY B 1 56 ? -1.157 -11.211 4.828 1 96.44 56 GLY B CA 1
ATOM 2050 C C . GLY B 1 56 ? 0.349 -11.062 4.914 1 96.44 56 GLY B C 1
ATOM 2051 O O . GLY B 1 56 ? 0.869 -10.547 5.91 1 96.44 56 GLY B O 1
ATOM 2052 N N . VAL B 1 57 ? 0.995 -11.617 3.947 1 98.19 57 VAL B N 1
ATOM 2053 C CA . VAL B 1 57 ? 2.443 -11.539 3.793 1 98.19 57 VAL B CA 1
ATOM 2054 C C . VAL B 1 57 ? 2.795 -11.273 2.332 1 98.19 57 VAL B C 1
ATOM 2056 O O . VAL B 1 57 ? 2.166 -11.82 1.425 1 98.19 57 VAL B O 1
ATOM 2059 N N . ASP B 1 58 ? 3.674 -10.375 2.084 1 98.88 58 ASP B N 1
ATOM 2060 C CA . ASP B 1 58 ? 4.27 -10.109 0.777 1 98.88 58 ASP B CA 1
ATOM 2061 C C . ASP B 1 58 ? 5.734 -10.539 0.743 1 98.88 58 ASP B C 1
ATOM 2063 O O . ASP B 1 58 ? 6.477 -10.305 1.697 1 98.88 58 ASP B O 1
ATOM 2067 N N . ILE B 1 59 ? 6.137 -11.156 -0.286 1 98.94 59 ILE B N 1
ATOM 2068 C CA . ILE B 1 59 ? 7.477 -11.727 -0.346 1 98.94 59 ILE B CA 1
ATOM 2069 C C . ILE B 1 59 ? 8.352 -10.906 -1.291 1 98.94 59 ILE B C 1
ATOM 2071 O O . ILE B 1 59 ? 8.039 -10.773 -2.475 1 98.94 59 ILE B O 1
ATOM 2075 N N . ILE B 1 60 ? 9.375 -10.328 -0.81 1 98.94 60 ILE B N 1
ATOM 2076 C CA . ILE B 1 60 ? 10.43 -9.727 -1.622 1 98.94 60 ILE B CA 1
ATOM 2077 C C . ILE B 1 60 ? 11.539 -10.742 -1.867 1 98.94 60 ILE B C 1
ATOM 2079 O O . ILE B 1 60 ? 12.344 -11.016 -0.978 1 98.94 60 ILE B O 1
ATOM 2083 N N . ALA B 1 61 ? 11.555 -11.281 -3.027 1 98.94 61 ALA B N 1
ATOM 2084 C CA . ALA B 1 61 ? 12.445 -12.391 -3.35 1 98.94 61 ALA B CA 1
ATOM 2085 C C . ALA B 1 61 ? 13.531 -11.961 -4.336 1 98.94 61 ALA B C 1
ATOM 2087 O O . ALA B 1 61 ? 13.234 -11.336 -5.359 1 98.94 61 ALA B O 1
ATOM 2088 N N . THR B 1 62 ? 14.734 -12.242 -4.043 1 98.69 62 THR B N 1
ATOM 2089 C CA . THR B 1 62 ? 15.859 -12.109 -4.965 1 98.69 62 THR B CA 1
ATOM 2090 C C . THR B 1 62 ? 16.25 -13.469 -5.535 1 98.69 62 THR B C 1
ATOM 2092 O O . THR B 1 62 ? 16.562 -14.398 -4.785 1 98.69 62 THR B O 1
ATOM 2095 N N . LEU B 1 63 ? 16.172 -13.57 -6.781 1 98.88 63 LEU B N 1
ATOM 2096 C CA . LEU B 1 63 ? 16.469 -14.797 -7.516 1 98.88 63 LEU B CA 1
ATOM 2097 C C . LEU B 1 63 ? 17.828 -14.695 -8.203 1 98.88 63 LEU B C 1
ATOM 2099 O O . LEU B 1 63 ? 18.062 -13.781 -8.992 1 98.88 63 LEU B O 1
ATOM 2103 N N . HIS B 1 64 ? 18.766 -15.523 -7.84 1 98.69 64 HIS B N 1
ATOM 2104 C CA . HIS B 1 64 ? 20.031 -15.68 -8.547 1 98.69 64 HIS B CA 1
ATOM 2105 C C . HIS B 1 64 ? 19.953 -16.812 -9.57 1 98.69 64 HIS B C 1
ATOM 2107 O O . HIS B 1 64 ? 19.75 -17.969 -9.203 1 98.69 64 HIS B O 1
ATOM 2113 N N . LYS B 1 65 ? 20.031 -16.516 -10.805 1 98.25 65 LYS B N 1
ATOM 2114 C CA . LYS B 1 65 ? 19.906 -17.516 -11.859 1 98.25 65 LYS B CA 1
ATOM 2115 C C . LYS B 1 65 ? 20.844 -17.203 -13.031 1 98.25 65 LYS B C 1
ATOM 2117 O O . LYS B 1 65 ? 20.828 -16.094 -13.555 1 98.25 65 LYS B O 1
ATOM 2122 N N . ALA B 1 66 ? 21.672 -18.219 -13.438 1 97.81 66 ALA B N 1
ATOM 2123 C CA . ALA B 1 66 ? 22.562 -18.141 -14.594 1 97.81 66 ALA B CA 1
ATOM 2124 C C . ALA B 1 66 ? 23.422 -16.891 -14.539 1 97.81 66 ALA B C 1
ATOM 2126 O O . ALA B 1 66 ? 23.562 -16.172 -15.539 1 97.81 66 ALA B O 1
ATOM 2127 N N . GLY B 1 67 ? 23.844 -16.453 -13.453 1 97.56 67 GLY B N 1
ATOM 2128 C CA . GLY B 1 67 ? 24.781 -15.367 -13.289 1 97.56 67 GLY B CA 1
ATOM 2129 C C . GLY B 1 67 ? 24.125 -14.008 -13.188 1 97.56 67 GLY B C 1
ATOM 2130 O O . GLY B 1 67 ? 24.797 -12.984 -13.086 1 97.56 67 GLY B O 1
ATOM 2131 N N . LYS B 1 68 ? 22.812 -14.008 -13.219 1 97.88 68 LYS B N 1
ATOM 2132 C CA . LYS B 1 68 ? 22.062 -12.758 -13.109 1 97.88 68 LYS B CA 1
ATOM 2133 C C . LYS B 1 68 ? 21.219 -12.734 -11.844 1 97.88 68 LYS B C 1
ATOM 2135 O O . LYS B 1 68 ? 20.969 -13.773 -11.227 1 97.88 68 LYS B O 1
ATOM 2140 N N . LYS B 1 69 ? 20.938 -11.586 -11.398 1 98 69 LYS B N 1
ATOM 2141 C CA . LYS B 1 69 ? 20.109 -11.367 -10.227 1 98 69 LYS B CA 1
ATOM 2142 C C . LYS B 1 69 ? 18.781 -10.719 -10.609 1 98 69 LYS B C 1
ATOM 2144 O O . LYS B 1 69 ? 18.75 -9.711 -11.312 1 98 69 LYS B O 1
ATOM 2149 N N . TYR B 1 70 ? 17.656 -11.281 -10.117 1 98.75 70 TYR B N 1
ATOM 2150 C CA . TYR B 1 70 ? 16.312 -10.805 -10.445 1 98.75 70 TYR B CA 1
ATOM 2151 C C . TYR B 1 70 ? 15.492 -10.57 -9.188 1 98.75 70 TYR B C 1
ATOM 2153 O O . TYR B 1 70 ? 15.703 -11.227 -8.164 1 98.75 70 TYR B O 1
ATOM 2161 N N . PHE B 1 71 ? 14.68 -9.617 -9.219 1 98.81 71 PHE B N 1
ATOM 2162 C CA . PHE B 1 71 ? 13.531 -9.633 -8.32 1 98.81 71 PHE B CA 1
ATOM 2163 C C . PHE B 1 71 ? 12.391 -10.445 -8.922 1 98.81 71 PHE B C 1
ATOM 2165 O O . PHE B 1 71 ? 12.164 -10.406 -10.133 1 98.81 71 PHE B O 1
ATOM 2172 N N . VAL B 1 72 ? 11.625 -11.148 -8.102 1 98.94 72 VAL B N 1
ATOM 2173 C CA . VAL B 1 72 ? 10.492 -11.961 -8.531 1 98.94 72 VAL B CA 1
ATOM 2174 C C . VAL B 1 72 ? 9.188 -11.234 -8.211 1 98.94 72 VAL B C 1
ATOM 2176 O O . VAL B 1 72 ? 8.891 -10.945 -7.051 1 98.94 72 VAL B O 1
ATOM 2179 N N . PHE B 1 73 ? 8.469 -10.891 -9.227 1 98.94 73 PHE B N 1
ATOM 2180 C CA . PHE B 1 73 ? 7.148 -10.281 -9.109 1 98.94 73 PHE B CA 1
ATOM 2181 C C . PHE B 1 73 ? 6.082 -11.188 -9.703 1 98.94 73 PHE B C 1
ATOM 2183 O O . PHE B 1 73 ? 6.395 -12.219 -10.297 1 98.94 73 PHE B O 1
ATOM 2190 N N . VAL B 1 74 ? 4.848 -10.82 -9.445 1 98.88 74 VAL B N 1
ATOM 2191 C CA . VAL B 1 74 ? 3.723 -11.438 -10.141 1 98.88 74 VAL B CA 1
ATOM 2192 C C . VAL B 1 74 ? 2.838 -10.359 -10.758 1 98.88 74 VAL B C 1
ATOM 2194 O O . VAL B 1 74 ? 2.766 -9.234 -10.25 1 98.88 74 VAL B O 1
ATOM 2197 N N . LYS B 1 75 ? 2.352 -10.602 -11.867 1 98.38 75 LYS B N 1
ATOM 2198 C CA . LYS B 1 75 ? 1.282 -9.844 -12.508 1 98.38 75 LYS B CA 1
ATOM 2199 C C . LYS B 1 75 ? -0.06 -10.555 -12.367 1 98.38 75 LYS B C 1
ATOM 2201 O O . LYS B 1 75 ? -0.248 -11.641 -12.914 1 98.38 75 LYS B O 1
ATOM 2206 N N . GLN B 1 76 ? -0.919 -10.008 -11.586 1 97.12 76 GLN B N 1
ATOM 2207 C CA . GLN B 1 76 ? -2.162 -10.672 -11.195 1 97.12 76 GLN B CA 1
ATOM 2208 C C . GLN B 1 76 ? -3.373 -9.812 -11.555 1 97.12 76 GLN B C 1
ATOM 2210 O O . GLN B 1 76 ? -3.35 -8.594 -11.375 1 97.12 76 GLN B O 1
ATOM 2215 N N . TYR B 1 77 ? -4.449 -10.461 -12.086 1 96.56 77 TYR B N 1
ATOM 2216 C CA . TYR B 1 77 ? -5.695 -9.742 -12.328 1 96.56 77 TYR B CA 1
ATOM 2217 C C . TYR B 1 77 ? -6.441 -9.492 -11.023 1 96.56 77 TYR B C 1
ATOM 2219 O O . TYR B 1 77 ? -6.633 -10.406 -10.227 1 96.56 77 TYR B O 1
ATOM 2227 N N . ARG B 1 78 ? -6.805 -8.32 -10.805 1 96.81 78 ARG B N 1
ATOM 2228 C CA . ARG B 1 78 ? -7.551 -7.902 -9.617 1 96.81 78 ARG B CA 1
ATOM 2229 C C . ARG B 1 78 ? -8.914 -7.336 -10 1 96.81 78 ARG B C 1
ATOM 2231 O O . ARG B 1 78 ? -9 -6.293 -10.648 1 96.81 78 ARG B O 1
ATOM 2238 N N . ILE B 1 79 ? -9.922 -7.973 -9.562 1 96.06 79 ILE B N 1
ATOM 2239 C CA . ILE B 1 79 ? -11.289 -7.609 -9.922 1 96.06 79 ILE B CA 1
ATOM 2240 C C . ILE B 1 79 ? -11.586 -6.191 -9.438 1 96.06 79 ILE B C 1
ATOM 2242 O O . ILE B 1 79 ? -12.156 -5.387 -10.18 1 96.06 79 ILE B O 1
ATOM 2246 N N . PRO B 1 80 ? -11.156 -5.777 -8.227 1 96.44 80 PRO B N 1
ATOM 2247 C CA . PRO B 1 80 ? -11.492 -4.43 -7.766 1 96.44 80 PRO B CA 1
ATOM 2248 C C . PRO B 1 80 ? -10.961 -3.336 -8.695 1 96.44 80 PRO B C 1
ATOM 2250 O O . PRO B 1 80 ? -11.578 -2.271 -8.812 1 96.44 80 PRO B O 1
ATOM 2253 N N . ILE B 1 81 ? -9.836 -3.602 -9.359 1 95.88 81 ILE B N 1
ATOM 2254 C CA . ILE B 1 81 ? -9.258 -2.562 -10.203 1 95.88 81 ILE B CA 1
ATOM 2255 C C . ILE B 1 81 ? -9.547 -2.871 -11.672 1 95.88 81 ILE B C 1
ATOM 2257 O O . ILE B 1 81 ? -9.141 -2.123 -12.562 1 95.88 81 ILE B O 1
ATOM 2261 N N . ASN B 1 82 ? -10.289 -3.957 -11.906 1 94.44 82 ASN B N 1
ATOM 2262 C CA . ASN B 1 82 ? -10.633 -4.391 -13.258 1 94.44 82 ASN B CA 1
ATOM 2263 C C . ASN B 1 82 ? -9.422 -4.363 -14.18 1 94.44 82 ASN B C 1
ATOM 2265 O O . ASN B 1 82 ? -9.461 -3.746 -15.242 1 94.44 82 ASN B O 1
ATOM 2269 N N . GLY B 1 83 ? -8.352 -4.988 -13.703 1 95.94 83 GLY B N 1
ATOM 2270 C CA . GLY B 1 83 ? -7.117 -4.98 -14.469 1 95.94 83 GLY B CA 1
ATOM 2271 C C . GLY B 1 83 ? -5.996 -5.75 -13.797 1 95.94 83 GLY B C 1
ATOM 2272 O O . GLY B 1 83 ? -6.156 -6.246 -12.68 1 95.94 83 GLY B O 1
ATOM 2273 N N . PHE B 1 84 ? -4.898 -5.832 -14.539 1 97 84 PHE B N 1
ATOM 2274 C CA . PHE B 1 84 ? -3.715 -6.496 -14.008 1 97 84 PHE B CA 1
ATOM 2275 C C . PHE B 1 84 ? -2.891 -5.539 -13.156 1 97 84 PHE B C 1
ATOM 2277 O O . PHE B 1 84 ? -2.887 -4.328 -13.398 1 97 84 PHE B O 1
ATOM 2284 N N . CYS B 1 85 ? -2.283 -6.082 -12.219 1 98.25 85 CYS B N 1
ATOM 2285 C CA . CYS B 1 85 ? -1.427 -5.324 -11.312 1 98.25 85 CYS B CA 1
ATOM 2286 C C . CYS B 1 85 ? -0.113 -6.055 -11.062 1 98.25 85 CYS B C 1
ATOM 2288 O O . CYS B 1 85 ? -0.105 -7.266 -10.836 1 98.25 85 CYS B O 1
ATOM 2290 N N . LEU B 1 86 ? 1.024 -5.312 -11.227 1 98.94 86 LEU B N 1
ATOM 2291 C CA . LEU B 1 86 ? 2.314 -5.848 -10.805 1 98.94 86 LEU B CA 1
ATOM 2292 C C . LEU B 1 86 ? 2.457 -5.793 -9.289 1 98.94 86 LEU B C 1
ATOM 2294 O O . LEU B 1 86 ? 2.301 -4.73 -8.68 1 98.94 86 LEU B O 1
ATOM 2298 N N . GLU B 1 87 ? 2.75 -6.93 -8.68 1 98.94 87 GLU B N 1
ATOM 2299 C CA . GLU B 1 87 ? 2.771 -7.09 -7.227 1 98.94 87 GLU B CA 1
ATOM 2300 C C . GLU B 1 87 ? 3.945 -7.961 -6.785 1 98.94 87 GLU B C 1
ATOM 2302 O O . GLU B 1 87 ? 4.555 -8.648 -7.605 1 98.94 87 GLU B O 1
ATOM 2307 N N . PHE B 1 88 ? 4.332 -7.855 -5.48 1 98.94 88 PHE B N 1
ATOM 2308 C CA . PHE B 1 88 ? 5.09 -8.961 -4.898 1 98.94 88 PHE B CA 1
ATOM 2309 C C . PHE B 1 88 ? 4.227 -10.211 -4.793 1 98.94 88 PHE B C 1
ATOM 2311 O O . PHE B 1 88 ? 3.012 -10.117 -4.613 1 98.94 88 PHE B O 1
ATOM 2318 N N . PRO B 1 89 ? 4.848 -11.438 -4.977 1 98.88 89 PRO B N 1
ATOM 2319 C CA . PRO B 1 89 ? 4.07 -12.586 -4.512 1 98.88 89 PRO B CA 1
ATOM 2320 C C . PRO B 1 89 ? 3.535 -12.406 -3.092 1 98.88 89 PRO B C 1
ATOM 2322 O O . PRO B 1 89 ? 4.223 -11.844 -2.238 1 98.88 89 PRO B O 1
ATOM 2325 N N . ALA B 1 90 ? 2.363 -12.805 -2.871 1 98.5 90 ALA B N 1
ATOM 2326 C CA . ALA B 1 90 ? 1.72 -12.5 -1.596 1 98.5 90 ALA B CA 1
ATOM 2327 C C . ALA B 1 90 ? 0.573 -13.469 -1.313 1 98.5 90 ALA B C 1
ATOM 2329 O O . ALA B 1 90 ? 0.132 -14.195 -2.205 1 98.5 90 ALA B O 1
ATOM 2330 N N . GLY B 1 91 ? 0.06 -13.43 -0.108 1 96 91 GLY B N 1
ATOM 2331 C CA . GLY B 1 91 ? -1.127 -14.188 0.264 1 96 91 GLY B CA 1
ATOM 2332 C C . GLY B 1 91 ? -1.534 -13.977 1.711 1 96 91 GLY B C 1
ATOM 2333 O O . GLY B 1 91 ? -0.824 -13.32 2.475 1 96 91 GLY B O 1
ATOM 2334 N N . LEU B 1 92 ? -2.686 -14.539 2.012 1 94.19 92 LEU B N 1
ATOM 2335 C CA . LEU B 1 92 ? -3.203 -14.438 3.371 1 94.19 92 LEU B CA 1
ATOM 2336 C C . LEU B 1 92 ? -2.535 -15.461 4.285 1 94.19 92 LEU B C 1
ATOM 2338 O O . LEU B 1 92 ? -2.098 -16.516 3.826 1 94.19 92 LEU B O 1
ATOM 2342 N N . VAL B 1 93 ? -2.406 -15.086 5.5 1 94.25 93 VAL B N 1
ATOM 2343 C CA . VAL B 1 93 ? -1.872 -16 6.508 1 94.25 93 VAL B CA 1
ATOM 2344 C C . VAL B 1 93 ? -2.988 -16.891 7.039 1 94.25 93 VAL B C 1
ATOM 2346 O O . VAL B 1 93 ? -4.023 -16.406 7.5 1 94.25 93 VAL B O 1
ATOM 2349 N N . ASP B 1 94 ? -2.799 -18.156 6.922 1 90.75 94 ASP B N 1
ATOM 2350 C CA . ASP B 1 94 ? -3.785 -19.109 7.438 1 90.75 94 ASP B CA 1
ATOM 2351 C C . ASP B 1 94 ? -3.686 -19.234 8.953 1 90.75 94 ASP B C 1
ATOM 2353 O O . ASP B 1 94 ? -2.666 -18.859 9.547 1 90.75 94 ASP B O 1
ATOM 2357 N N . SER B 1 95 ? -4.77 -19.859 9.414 1 88.19 95 SER B N 1
ATOM 2358 C CA . SER B 1 95 ? -4.766 -20.094 10.852 1 88.19 95 SER B CA 1
ATOM 2359 C C . SER B 1 95 ? -3.652 -21.062 11.25 1 88.19 95 SER B C 1
ATOM 2361 O O . SER B 1 95 ? -3.359 -22.016 10.523 1 88.19 95 SER B O 1
ATOM 2363 N N . ASN B 1 96 ? -2.9 -20.859 12.195 1 86.62 96 ASN B N 1
ATOM 2364 C CA . ASN B 1 96 ? -1.909 -21.734 12.812 1 86.62 96 ASN B CA 1
ATOM 2365 C C . ASN B 1 96 ? -0.614 -21.766 12 1 86.62 96 ASN B C 1
ATOM 2367 O O . ASN B 1 96 ? 0.077 -22.781 11.969 1 86.62 96 ASN B O 1
ATOM 2371 N N . GLU B 1 97 ? -0.469 -20.875 11.211 1 91.69 97 GLU B N 1
ATOM 2372 C CA . GLU B 1 97 ? 0.818 -20.797 10.523 1 91.69 97 GLU B CA 1
ATOM 2373 C C . GLU B 1 97 ? 1.539 -19.5 10.867 1 91.69 97 GLU B C 1
ATOM 2375 O O . GLU B 1 97 ? 0.9 -18.484 11.148 1 91.69 97 GLU B O 1
ATOM 2380 N N . SER B 1 98 ? 2.84 -19.594 10.906 1 94.5 98 SER B N 1
ATOM 2381 C CA . SER B 1 98 ? 3.643 -18.391 11.07 1 94.5 98 SER B CA 1
ATOM 2382 C C . SER B 1 98 ? 3.65 -17.547 9.805 1 94.5 98 SER B C 1
ATOM 2384 O O . SER B 1 98 ? 3.336 -18.047 8.719 1 94.5 98 SER B O 1
ATOM 2386 N N . ILE B 1 99 ? 3.961 -16.312 9.938 1 95.62 99 ILE B N 1
ATOM 2387 C CA . ILE B 1 99 ? 4.07 -15.406 8.797 1 95.62 99 ILE B CA 1
ATOM 2388 C C . ILE B 1 99 ? 5.086 -15.953 7.801 1 95.62 99 ILE B C 1
ATOM 2390 O O . ILE B 1 99 ? 4.848 -15.938 6.59 1 95.62 99 ILE B O 1
ATOM 2394 N N . GLU B 1 100 ? 6.215 -16.422 8.32 1 97.75 100 GLU B N 1
ATOM 2395 C CA . GLU B 1 100 ? 7.27 -16.969 7.473 1 97.75 100 GLU B CA 1
ATOM 2396 C C . GLU B 1 100 ? 6.773 -18.188 6.695 1 97.75 100 GLU B C 1
ATOM 2398 O O . GLU B 1 100 ? 7 -18.297 5.488 1 97.75 100 GLU B O 1
ATOM 2403 N N . ALA B 1 101 ? 6.098 -19.062 7.367 1 97.62 101 ALA B N 1
ATOM 2404 C CA . ALA B 1 101 ? 5.566 -20.266 6.719 1 97.62 101 ALA B CA 1
ATOM 2405 C C . ALA B 1 101 ? 4.566 -19.891 5.625 1 97.62 101 ALA B C 1
ATOM 2407 O O . ALA B 1 101 ? 4.582 -20.484 4.539 1 97.62 101 ALA B O 1
ATOM 2408 N N . ALA B 1 102 ? 3.668 -18.953 5.945 1 97.12 102 ALA B N 1
ATOM 2409 C CA . ALA B 1 102 ? 2.703 -18.484 4.957 1 97.12 102 ALA B CA 1
ATOM 2410 C C . ALA B 1 102 ? 3.41 -17.922 3.729 1 97.12 102 ALA B C 1
ATOM 2412 O O . ALA B 1 102 ? 3.025 -18.203 2.594 1 97.12 102 ALA B O 1
ATOM 2413 N N . GLY B 1 103 ? 4.453 -17.094 3.963 1 98.5 103 GLY B N 1
ATOM 2414 C CA . GLY B 1 103 ? 5.195 -16.5 2.865 1 98.5 103 GLY B CA 1
ATOM 2415 C C . GLY B 1 103 ? 5.852 -17.531 1.959 1 98.5 103 GLY B C 1
ATOM 2416 O O . GLY B 1 103 ? 5.781 -17.422 0.734 1 98.5 103 GLY B O 1
ATOM 2417 N N . LEU B 1 104 ? 6.48 -18.516 2.572 1 98.75 104 LEU B N 1
ATOM 2418 C CA . LEU B 1 104 ? 7.152 -19.547 1.8 1 98.75 104 LEU B CA 1
ATOM 2419 C C . LEU B 1 104 ? 6.141 -20.391 1.021 1 98.75 104 LEU B C 1
ATOM 2421 O O . LEU B 1 104 ? 6.391 -20.75 -0.129 1 98.75 104 LEU B O 1
ATOM 2425 N N . ARG B 1 105 ? 5.031 -20.672 1.664 1 98.25 105 ARG B N 1
ATOM 2426 C CA . ARG B 1 105 ? 3.957 -21.391 0.992 1 98.25 105 ARG B CA 1
ATOM 2427 C C . ARG B 1 105 ? 3.426 -20.609 -0.199 1 98.25 105 ARG B C 1
ATOM 2429 O O . ARG B 1 105 ? 3.314 -21.141 -1.305 1 98.25 105 ARG B O 1
ATOM 2436 N N . GLU B 1 106 ? 3.117 -19.344 -0.021 1 98.38 106 GLU B N 1
ATOM 2437 C CA . GLU B 1 106 ? 2.562 -18.5 -1.072 1 98.38 106 GLU B CA 1
ATOM 2438 C C . GLU B 1 106 ? 3.57 -18.297 -2.201 1 98.38 106 GLU B C 1
ATOM 2440 O O . GLU B 1 106 ? 3.189 -18.219 -3.371 1 98.38 106 GLU B O 1
ATOM 2445 N N . LEU B 1 107 ? 4.875 -18.094 -1.825 1 98.88 107 LEU B N 1
ATOM 2446 C CA . LEU B 1 107 ? 5.91 -18 -2.848 1 98.88 107 LEU B CA 1
ATOM 2447 C C . LEU B 1 107 ? 5.883 -19.219 -3.764 1 98.88 107 LEU B C 1
ATOM 2449 O O . LEU B 1 107 ? 5.863 -19.078 -4.988 1 98.88 107 LEU B O 1
ATOM 2453 N N . LYS B 1 108 ? 5.875 -20.375 -3.154 1 98.81 108 LYS B N 1
ATOM 2454 C CA . LYS B 1 108 ? 5.844 -21.625 -3.914 1 98.81 108 LYS B CA 1
ATOM 2455 C C . LYS B 1 108 ? 4.582 -21.719 -4.766 1 98.81 108 LYS B C 1
ATOM 2457 O O . LYS B 1 108 ? 4.645 -22.062 -5.945 1 98.81 108 LYS B O 1
ATOM 2462 N N . GLU B 1 109 ? 3.436 -21.422 -4.227 1 98.69 109 GLU B N 1
ATOM 2463 C CA . GLU B 1 109 ? 2.162 -21.531 -4.934 1 98.69 109 GLU B CA 1
ATOM 2464 C C . GLU B 1 109 ? 2.096 -20.578 -6.117 1 98.69 109 GLU B C 1
ATOM 2466 O O . GLU B 1 109 ? 1.718 -20.969 -7.223 1 98.69 109 GLU B O 1
ATOM 2471 N N . GLU B 1 110 ? 2.525 -19.344 -5.914 1 98.69 110 GLU B N 1
ATOM 2472 C CA . GLU B 1 110 ? 2.287 -18.312 -6.922 1 98.69 110 GLU B CA 1
ATOM 2473 C C . GLU B 1 110 ? 3.414 -18.266 -7.949 1 98.69 110 GLU B C 1
ATOM 2475 O O . GLU B 1 110 ? 3.223 -17.797 -9.07 1 98.69 110 GLU B O 1
ATOM 2480 N N . THR B 1 111 ? 4.629 -18.703 -7.613 1 98.88 111 THR B N 1
ATOM 2481 C CA . THR B 1 111 ? 5.754 -18.5 -8.523 1 98.88 111 THR B CA 1
ATOM 2482 C C . THR B 1 111 ? 6.398 -19.844 -8.867 1 98.88 111 THR B C 1
ATOM 2484 O O . THR B 1 111 ? 7.148 -19.938 -9.844 1 98.88 111 THR B O 1
ATOM 2487 N N . GLY B 1 112 ? 6.129 -20.906 -8.055 1 98.81 112 GLY B N 1
ATOM 2488 C CA . GLY B 1 112 ? 6.766 -22.203 -8.227 1 98.81 112 GLY B CA 1
ATOM 2489 C C . GLY B 1 112 ? 8.148 -22.266 -7.609 1 98.81 112 GLY B C 1
ATOM 2490 O O . GLY B 1 112 ? 8.695 -23.359 -7.438 1 98.81 112 GLY B O 1
ATOM 2491 N N . TYR B 1 113 ? 8.766 -21.172 -7.199 1 98.88 113 TYR B N 1
ATOM 2492 C CA . TYR B 1 113 ? 10.125 -21.141 -6.676 1 98.88 113 TYR B CA 1
ATOM 2493 C C . TYR B 1 113 ? 10.148 -21.562 -5.211 1 98.88 113 TYR B C 1
ATOM 2495 O O . TYR B 1 113 ? 9.211 -21.281 -4.457 1 98.88 113 TYR B O 1
ATOM 2503 N N . THR B 1 114 ? 11.148 -22.203 -4.918 1 98.75 114 THR B N 1
ATOM 2504 C CA . THR B 1 114 ? 11.477 -22.516 -3.527 1 98.75 114 THR B CA 1
ATOM 2505 C C . THR B 1 114 ? 12.602 -21.609 -3.025 1 98.75 114 THR B C 1
ATOM 2507 O O . THR B 1 114 ? 13.672 -21.547 -3.643 1 98.75 114 THR B O 1
ATOM 2510 N N . ALA B 1 115 ? 12.305 -20.938 -1.945 1 98.81 115 ALA B N 1
ATOM 2511 C CA . ALA B 1 115 ? 13.344 -20.094 -1.359 1 98.81 115 ALA B CA 1
ATOM 2512 C C . ALA B 1 115 ? 14.508 -20.922 -0.844 1 98.81 115 ALA B C 1
ATOM 2514 O O . ALA B 1 115 ? 14.305 -22 -0.267 1 98.81 115 ALA B O 1
ATOM 2515 N N . THR B 1 116 ? 15.719 -20.469 -0.982 1 98.38 116 THR B N 1
ATOM 2516 C CA . THR B 1 116 ? 16.922 -21.109 -0.458 1 98.38 116 THR B CA 1
ATOM 2517 C C . THR B 1 116 ? 17.25 -20.578 0.939 1 98.38 116 THR B C 1
ATOM 2519 O O . THR B 1 116 ? 17.797 -21.312 1.765 1 98.38 116 THR B O 1
ATOM 2522 N N . LYS B 1 117 ? 16.969 -19.359 1.181 1 98.31 117 LYS B N 1
ATOM 2523 C CA . LYS B 1 117 ? 17.281 -18.688 2.439 1 98.31 117 LYS B CA 1
ATOM 2524 C C . LYS B 1 117 ? 16.25 -17.625 2.777 1 98.31 117 LYS B C 1
ATOM 2526 O O . LYS B 1 117 ? 15.82 -16.859 1.901 1 98.31 117 LYS B O 1
ATOM 2531 N N . VAL B 1 118 ? 15.797 -17.625 4.023 1 98.75 118 VAL B N 1
ATOM 2532 C CA . VAL B 1 118 ? 15.023 -16.516 4.551 1 98.75 118 VAL B CA 1
ATOM 2533 C C . VAL B 1 118 ? 15.969 -15.453 5.113 1 98.75 118 VAL B C 1
ATOM 2535 O O . VAL B 1 118 ? 16.766 -15.734 6.016 1 98.75 118 VAL B O 1
ATOM 2538 N N . ILE B 1 119 ? 15.953 -14.266 4.574 1 98.44 119 ILE B N 1
ATOM 2539 C CA . ILE B 1 119 ? 16.844 -13.188 4.992 1 98.44 119 ILE B CA 1
ATOM 2540 C C . ILE B 1 119 ? 16.25 -12.492 6.223 1 98.44 119 ILE B C 1
ATOM 2542 O O . ILE B 1 119 ? 16.969 -12.258 7.203 1 98.44 119 ILE B O 1
ATOM 2546 N N . SER B 1 120 ? 15.008 -12.117 6.219 1 98.25 120 SER B N 1
ATOM 2547 C CA . SER B 1 120 ? 14.352 -11.445 7.332 1 98.25 120 SER B CA 1
ATOM 2548 C C . SER B 1 120 ? 12.844 -11.391 7.129 1 98.25 120 SER B C 1
ATOM 2550 O O . SER B 1 120 ? 12.352 -11.602 6.016 1 98.25 120 SER B O 1
ATOM 2552 N N . CYS B 1 121 ? 12.125 -11.234 8.148 1 98.38 121 CYS B N 1
ATOM 2553 C CA . CYS B 1 121 ? 10.695 -10.945 8.195 1 98.38 121 CYS B CA 1
ATOM 2554 C C . CYS B 1 121 ? 10.422 -9.695 9.023 1 98.38 121 CYS B C 1
ATOM 2556 O O . CYS B 1 121 ? 10.883 -9.586 10.164 1 98.38 121 CYS B O 1
ATOM 2558 N N . THR B 1 122 ? 9.734 -8.773 8.414 1 98.5 122 THR B N 1
ATOM 2559 C CA . THR B 1 122 ? 9.5 -7.531 9.141 1 98.5 122 THR B CA 1
ATOM 2560 C C . THR B 1 122 ? 8.594 -7.766 10.344 1 98.5 122 THR B C 1
ATOM 2562 O O . THR B 1 122 ? 7.855 -8.758 10.383 1 98.5 122 THR B O 1
ATOM 2565 N N . GLU B 1 123 ? 8.688 -6.887 11.328 1 97.56 123 GLU B N 1
ATOM 2566 C CA . GLU B 1 123 ? 7.824 -6.922 12.508 1 97.56 123 GLU B CA 1
ATOM 2567 C C . GLU B 1 123 ? 6.77 -5.82 12.445 1 97.56 123 GLU B C 1
ATOM 2569 O O . GLU B 1 123 ? 6.801 -4.973 11.555 1 97.56 123 GLU B O 1
ATOM 2574 N N . GLY B 1 124 ? 5.777 -5.906 13.383 1 96.69 124 GLY B N 1
ATOM 2575 C CA . GLY B 1 124 ? 4.703 -4.922 13.422 1 96.69 124 GLY B CA 1
ATOM 2576 C C . GLY B 1 124 ? 3.658 -5.141 12.352 1 96.69 124 GLY B C 1
ATOM 2577 O O . GLY B 1 124 ? 3.479 -6.262 11.867 1 96.69 124 GLY B O 1
ATOM 2578 N N . LYS B 1 125 ? 2.873 -4.047 12.031 1 95.88 125 LYS B N 1
ATOM 2579 C CA . LYS B 1 125 ? 1.818 -4.086 11.023 1 95.88 125 LYS B CA 1
ATOM 2580 C C . LYS B 1 125 ? 2.09 -3.082 9.906 1 95.88 125 LYS B C 1
ATOM 2582 O O . LYS B 1 125 ? 2.322 -1.9 10.164 1 95.88 125 LYS B O 1
ATOM 2587 N N . GLN B 1 126 ? 2.168 -3.613 8.742 1 98.56 126 GLN B N 1
ATOM 2588 C CA . GLN B 1 126 ? 2.303 -2.76 7.562 1 98.56 126 GLN B CA 1
ATOM 2589 C C . GLN B 1 126 ? 0.977 -2.633 6.82 1 98.56 126 GLN B C 1
ATOM 2591 O O . GLN B 1 126 ? 0.553 -3.566 6.133 1 98.56 126 GLN B O 1
ATOM 2596 N N . GLY B 1 127 ? 0.373 -1.466 7.012 1 98.31 127 GLY B N 1
ATOM 2597 C CA . GLY B 1 127 ? -0.942 -1.248 6.43 1 98.31 127 GLY B CA 1
ATOM 2598 C C . GLY B 1 127 ? -0.895 -0.965 4.941 1 98.31 127 GLY B C 1
ATOM 2599 O O . GLY B 1 127 ? 0.031 -0.31 4.457 1 98.31 127 GLY B O 1
ATOM 2600 N N . LEU B 1 128 ? -1.879 -1.376 4.219 1 98.31 128 LEU B N 1
ATOM 2601 C CA . LEU B 1 128 ? -1.897 -1.225 2.766 1 98.31 128 LEU B CA 1
ATOM 2602 C C . LEU B 1 128 ? -2.613 0.059 2.361 1 98.31 128 LEU B C 1
ATOM 2604 O O . LEU B 1 128 ? -2.205 0.729 1.411 1 98.31 128 LEU B O 1
ATOM 2608 N N . ASP B 1 129 ? -3.703 0.366 2.98 1 98.19 129 ASP B N 1
ATOM 2609 C CA . ASP B 1 129 ? -4.484 1.581 2.777 1 98.19 129 ASP B CA 1
ATOM 2610 C C . ASP B 1 129 ? -5.156 2.025 4.074 1 98.19 129 ASP B C 1
ATOM 2612 O O . ASP B 1 129 ? -6.375 1.913 4.219 1 98.19 129 ASP B O 1
ATOM 2616 N N . PRO B 1 130 ? -4.371 2.584 4.965 1 97.62 130 PRO B N 1
ATOM 2617 C CA . PRO B 1 130 ? -4.859 2.824 6.324 1 97.62 130 PRO B CA 1
ATOM 2618 C C . PRO B 1 130 ? -6.008 3.83 6.367 1 97.62 130 PRO B C 1
ATOM 2620 O O . PRO B 1 130 ? -6.684 3.959 7.395 1 97.62 130 PRO B O 1
ATOM 2623 N N . GLY B 1 131 ? -6.254 4.539 5.312 1 96.12 131 GLY B N 1
ATOM 2624 C CA . GLY B 1 131 ? -7.383 5.449 5.246 1 96.12 131 GLY B CA 1
ATOM 2625 C C . GLY B 1 131 ? -8.703 4.742 5.016 1 96.12 131 GLY B C 1
ATOM 2626 O O . GLY B 1 131 ? -9.773 5.293 5.305 1 96.12 131 GLY B O 1
ATOM 2627 N N . ILE B 1 132 ? -8.586 3.506 4.48 1 96.94 132 ILE B N 1
ATOM 2628 C CA . ILE B 1 132 ? -9.812 2.836 4.059 1 96.94 132 ILE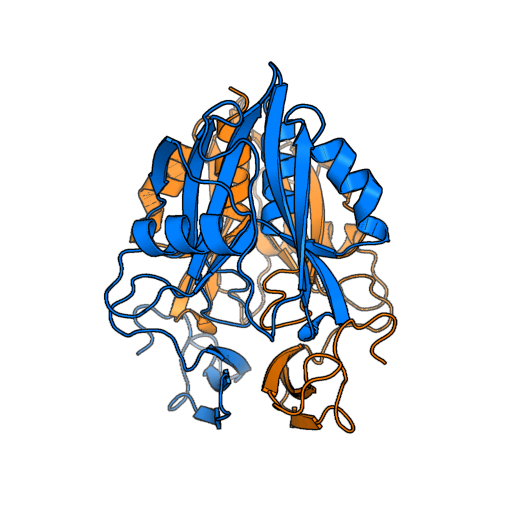 B CA 1
ATOM 2629 C C . ILE B 1 132 ? -9.969 1.522 4.82 1 96.94 132 ILE B C 1
ATOM 2631 O O . ILE B 1 132 ? -11.094 1.053 5.035 1 96.94 132 ILE B O 1
ATOM 2635 N N . THR B 1 133 ? -8.922 0.901 5.156 1 97.88 133 THR B N 1
ATOM 2636 C CA . THR B 1 133 ? -8.984 -0.456 5.684 1 97.88 133 THR B CA 1
ATOM 2637 C C . THR B 1 133 ? -7.91 -0.675 6.746 1 97.88 133 THR B C 1
ATOM 2639 O O . THR B 1 133 ? -6.949 0.092 6.832 1 97.88 133 THR B O 1
ATOM 2642 N N . ASP B 1 134 ? -8.125 -1.729 7.602 1 96.31 134 ASP B N 1
ATOM 2643 C CA . ASP B 1 134 ? -7.098 -2.148 8.547 1 96.31 134 ASP B CA 1
ATOM 2644 C C . ASP B 1 134 ? -6.316 -3.35 8.016 1 96.31 134 ASP B C 1
ATOM 2646 O O . ASP B 1 134 ? -5.57 -3.988 8.758 1 96.31 134 ASP B O 1
ATOM 2650 N N . ASP B 1 135 ? -6.539 -3.699 6.699 1 96.88 135 ASP B N 1
ATOM 2651 C CA . ASP B 1 135 ? -5.773 -4.77 6.07 1 96.88 135 ASP B CA 1
ATOM 2652 C C . ASP B 1 135 ? -4.273 -4.504 6.172 1 96.88 135 ASP B C 1
ATOM 2654 O O . ASP B 1 135 ? -3.809 -3.402 5.875 1 96.88 135 ASP B O 1
ATOM 2658 N N . SER B 1 136 ? -3.5 -5.461 6.668 1 96.81 136 SER B N 1
ATOM 2659 C CA . SER B 1 136 ? -2.07 -5.281 6.902 1 96.81 136 SER B CA 1
ATOM 2660 C C . SER B 1 136 ? -1.281 -6.516 6.473 1 96.81 136 SER B C 1
ATOM 2662 O O . SER B 1 136 ? -1.842 -7.605 6.352 1 96.81 136 SER B O 1
ATOM 2664 N N . ILE B 1 137 ? -0.035 -6.273 6.164 1 97.94 137 ILE B N 1
ATOM 2665 C CA . ILE B 1 137 ? 0.866 -7.352 5.77 1 97.94 137 ILE B CA 1
ATOM 2666 C C . ILE B 1 137 ? 2.182 -7.227 6.535 1 97.94 137 ILE B C 1
ATOM 2668 O O . ILE B 1 137 ? 2.367 -6.293 7.32 1 97.94 137 ILE B O 1
ATOM 2672 N N . ARG B 1 138 ? 2.998 -8.211 6.434 1 97.94 138 ARG B N 1
ATOM 2673 C CA . ARG B 1 138 ? 4.434 -8.18 6.707 1 97.94 138 ARG B CA 1
ATOM 2674 C C . ARG B 1 138 ? 5.23 -8.57 5.469 1 97.94 138 ARG B C 1
ATOM 2676 O O . ARG B 1 138 ? 4.707 -9.234 4.566 1 97.94 138 ARG B O 1
ATOM 2683 N N . PHE B 1 139 ? 6.434 -8.094 5.438 1 98.81 139 PHE B N 1
ATOM 2684 C CA . PHE B 1 139 ? 7.316 -8.477 4.344 1 98.81 139 PHE B CA 1
ATOM 2685 C C . PHE B 1 139 ? 8.219 -9.633 4.754 1 98.81 139 PHE B C 1
ATOM 2687 O O . PHE B 1 139 ? 8.789 -9.625 5.844 1 98.81 139 PHE B O 1
ATOM 2694 N N . LEU B 1 140 ? 8.281 -10.57 3.926 1 98.88 140 LEU B N 1
ATOM 2695 C CA . LEU B 1 140 ? 9.273 -11.641 4.031 1 98.88 140 LEU B CA 1
ATOM 2696 C C . LEU B 1 140 ? 10.328 -11.516 2.936 1 98.88 140 LEU B C 1
ATOM 2698 O O . LEU B 1 140 ? 10 -11.547 1.748 1 98.88 140 LEU B O 1
ATOM 2702 N N . LEU B 1 141 ? 11.57 -11.297 3.279 1 98.88 141 LEU B N 1
ATOM 2703 C CA . LEU B 1 141 ? 12.68 -11.227 2.334 1 98.88 141 LEU B CA 1
ATOM 2704 C C . LEU B 1 141 ? 13.375 -12.578 2.209 1 98.88 141 LEU B C 1
ATOM 2706 O O . LEU B 1 141 ? 13.773 -13.164 3.213 1 98.88 141 LEU B O 1
ATOM 2710 N N . VAL B 1 142 ? 13.469 -13.031 0.993 1 98.88 142 VAL B N 1
ATOM 2711 C CA . VAL B 1 142 ? 14.07 -14.344 0.796 1 98.88 142 VAL B CA 1
ATOM 2712 C C . VAL B 1 142 ? 15.055 -14.289 -0.369 1 98.88 142 VAL B C 1
ATOM 2714 O O . VAL B 1 142 ? 15.023 -13.359 -1.177 1 98.88 142 VAL B O 1
ATOM 2717 N N . GLU B 1 143 ? 15.906 -15.227 -0.432 1 98.81 143 GLU B N 1
ATOM 2718 C CA . GLU B 1 143 ? 16.797 -15.5 -1.564 1 98.81 143 GLU B CA 1
ATOM 2719 C C . GLU B 1 143 ? 16.469 -16.844 -2.205 1 98.81 143 GLU B C 1
ATOM 2721 O O . GLU B 1 143 ? 16.109 -17.797 -1.511 1 98.81 143 GLU B O 1
ATOM 2726 N N . ILE B 1 144 ? 16.516 -16.906 -3.488 1 98.94 144 ILE B N 1
ATOM 2727 C CA . ILE B 1 144 ? 16.25 -18.109 -4.27 1 98.94 144 ILE B CA 1
ATOM 2728 C C . ILE B 1 144 ? 17.469 -18.438 -5.125 1 98.94 144 ILE B C 1
ATOM 2730 O O . ILE B 1 144 ? 17.969 -17.594 -5.867 1 98.94 144 ILE B O 1
ATOM 2734 N N . ASN B 1 145 ? 18.016 -19.625 -5 1 98.88 145 ASN B N 1
ATOM 2735 C CA . ASN B 1 145 ? 18.969 -20.156 -5.965 1 98.88 145 ASN B CA 1
ATOM 2736 C C . ASN B 1 145 ? 18.266 -20.75 -7.184 1 98.88 145 ASN B C 1
ATOM 2738 O O . ASN B 1 145 ? 17.781 -21.875 -7.129 1 98.88 145 ASN B O 1
ATOM 2742 N N . GLY B 1 146 ? 18.234 -19.969 -8.234 1 98.56 146 GLY B N 1
ATOM 2743 C CA . GLY B 1 146 ? 17.516 -20.375 -9.438 1 98.56 146 GLY B CA 1
ATOM 2744 C C . GLY B 1 146 ? 18.156 -21.516 -10.18 1 98.56 146 GLY B C 1
ATOM 2745 O O . GLY B 1 146 ? 17.547 -22.125 -11.055 1 98.56 146 GLY B O 1
ATOM 2746 N N . ASP B 1 147 ? 19.391 -21.828 -9.844 1 98.56 147 ASP B N 1
ATOM 2747 C CA . ASP B 1 147 ? 20.125 -22.891 -10.516 1 98.56 147 ASP B CA 1
ATOM 2748 C C . ASP B 1 147 ? 20.031 -24.203 -9.734 1 98.56 147 ASP B C 1
ATOM 2750 O O . ASP B 1 147 ? 20.484 -25.25 -10.203 1 98.56 147 ASP B O 1
ATOM 2754 N N . ALA B 1 148 ? 19.453 -24.172 -8.562 1 98.25 148 ALA B N 1
ATOM 2755 C CA . ALA B 1 148 ? 19.25 -25.391 -7.793 1 98.25 148 ALA B CA 1
ATOM 2756 C C . ALA B 1 148 ? 18.234 -26.297 -8.484 1 98.25 148 ALA B C 1
ATOM 2758 O O . ALA B 1 148 ? 17.281 -25.812 -9.117 1 98.25 148 A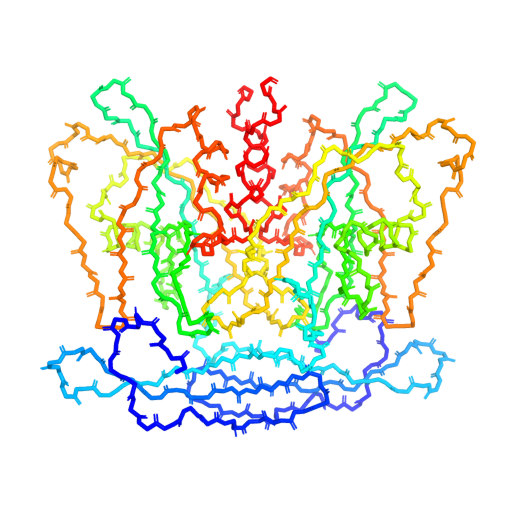LA B O 1
ATOM 2759 N N . PRO B 1 149 ? 18.297 -27.625 -8.305 1 98.06 149 PRO B N 1
ATOM 2760 C CA . PRO B 1 149 ? 17.422 -28.578 -8.992 1 98.06 149 PRO B CA 1
ATOM 2761 C C . PRO B 1 149 ? 15.945 -28.297 -8.758 1 98.06 149 PRO B C 1
ATOM 2763 O O . PRO B 1 149 ? 15.141 -28.391 -9.688 1 98.06 149 PRO B O 1
ATOM 2766 N N . GLU B 1 150 ? 15.555 -27.906 -7.582 1 97.62 150 GLU B N 1
ATOM 2767 C CA . GLU B 1 150 ? 14.156 -27.703 -7.234 1 97.62 150 GLU B CA 1
ATOM 2768 C C . GLU B 1 150 ? 13.594 -26.438 -7.887 1 97.62 150 GLU B C 1
ATOM 2770 O O . GLU B 1 150 ? 12.383 -26.234 -7.906 1 97.62 150 GLU B O 1
ATOM 2775 N N . ASN B 1 151 ? 14.469 -25.547 -8.438 1 98.62 151 ASN B N 1
ATOM 2776 C CA . ASN B 1 151 ? 14.039 -24.266 -9 1 98.62 151 ASN B CA 1
ATOM 2777 C C . ASN B 1 151 ? 14.297 -24.203 -10.5 1 98.62 151 ASN B C 1
ATOM 2779 O O . ASN B 1 151 ? 14.141 -23.156 -11.117 1 98.62 151 ASN B O 1
ATOM 2783 N N . LEU B 1 152 ? 14.711 -25.344 -11.078 1 97.88 152 LEU B N 1
ATOM 2784 C CA . LEU B 1 152 ? 15.016 -25.375 -12.508 1 97.88 152 LEU B CA 1
ATOM 2785 C C . LEU B 1 152 ? 13.742 -25.266 -13.336 1 97.88 152 LEU B C 1
ATOM 2787 O O . LEU B 1 152 ? 13.75 -24.672 -14.414 1 97.88 152 LEU B O 1
ATOM 2791 N N . ASN B 1 153 ? 12.664 -25.891 -12.859 1 97.5 153 ASN B N 1
ATOM 2792 C CA . ASN B 1 153 ? 11.375 -25.859 -13.539 1 97.5 153 ASN B CA 1
ATOM 2793 C C . ASN B 1 153 ? 10.25 -25.484 -12.586 1 97.5 153 ASN B C 1
ATOM 2795 O O . ASN B 1 153 ? 9.367 -26.297 -12.305 1 97.5 153 ASN B O 1
ATOM 2799 N N . PRO B 1 154 ? 10.32 -24.234 -12.18 1 97.88 154 PRO B N 1
ATOM 2800 C CA . PRO B 1 154 ? 9.273 -23.812 -11.25 1 97.88 154 PRO B CA 1
ATOM 2801 C C . PRO B 1 154 ? 7.871 -23.906 -11.859 1 97.88 154 PRO B C 1
ATOM 2803 O O . PRO B 1 154 ? 7.676 -23.531 -13.016 1 97.88 154 PRO B O 1
ATOM 2806 N N . THR B 1 155 ? 6.902 -24.422 -11.07 1 98 155 THR B N 1
ATOM 2807 C CA . THR B 1 155 ? 5.523 -24.578 -11.508 1 98 155 THR B CA 1
ATOM 2808 C C . THR B 1 155 ? 4.559 -23.984 -10.484 1 98 155 THR B C 1
ATOM 2810 O O . THR B 1 155 ? 4.578 -24.344 -9.312 1 98 155 THR B O 1
ATOM 2813 N N . GLN B 1 156 ? 3.742 -23.047 -10.938 1 98.25 156 GLN B N 1
ATOM 2814 C CA . GLN B 1 156 ? 2.744 -22.422 -10.086 1 98.25 156 GLN B CA 1
ATOM 2815 C C . GLN B 1 156 ? 1.657 -23.406 -9.68 1 98.25 156 GLN B C 1
ATOM 2817 O O . GLN B 1 156 ? 1.414 -24.391 -10.383 1 98.25 156 GLN B O 1
ATOM 2822 N N . GLU B 1 157 ? 1.073 -23.25 -8.555 1 97.25 157 GLU B N 1
ATOM 2823 C CA . GLU B 1 157 ? -0.135 -23.906 -8.07 1 97.25 157 GLU B CA 1
ATOM 2824 C C . GLU B 1 157 ? -1.188 -22.891 -7.641 1 97.25 157 GLU B C 1
ATOM 2826 O O . GLU B 1 157 ? -1.309 -22.578 -6.453 1 97.25 157 GLU B O 1
ATOM 2831 N N . LEU B 1 158 ? -1.919 -22.484 -8.531 1 94.56 158 LEU B N 1
ATOM 2832 C CA . LEU B 1 158 ? -2.852 -21.375 -8.328 1 94.56 158 LEU B CA 1
ATOM 2833 C C . LEU B 1 158 ? -4.25 -21.906 -8.008 1 94.56 158 LEU B C 1
ATOM 2835 O O . LEU B 1 158 ? -4.641 -22.969 -8.492 1 94.56 158 LEU B O 1
ATOM 2839 N N . ASP B 1 159 ? -4.949 -21.141 -7.254 1 89.19 159 ASP B N 1
ATOM 2840 C CA . ASP B 1 159 ? -6.355 -21.438 -7.004 1 89.19 159 ASP B CA 1
ATOM 2841 C C . ASP B 1 159 ? -7.23 -20.969 -8.164 1 89.19 159 ASP B C 1
ATOM 2843 O O . ASP B 1 159 ? -6.785 -20.203 -9.016 1 89.19 159 ASP B O 1
ATOM 2847 N N . ASP B 1 160 ? -8.469 -21.375 -8.18 1 87.75 160 ASP B N 1
ATOM 2848 C CA . ASP B 1 160 ? -9.406 -21.078 -9.258 1 87.75 160 ASP B CA 1
ATOM 2849 C C . ASP B 1 160 ? -9.664 -19.578 -9.375 1 87.75 160 ASP B C 1
ATOM 2851 O O . ASP B 1 160 ? -10.016 -19.078 -10.438 1 87.75 160 ASP B O 1
ATOM 2855 N N . GLY B 1 161 ? -9.531 -18.922 -8.328 1 88.06 161 GLY B N 1
ATOM 2856 C CA . GLY B 1 161 ? -9.812 -17.5 -8.352 1 88.06 161 GLY B CA 1
ATOM 2857 C C . GLY B 1 161 ? -8.578 -16.656 -8.625 1 88.06 161 GLY B C 1
ATOM 2858 O O . GLY B 1 161 ? -8.617 -15.43 -8.492 1 88.06 161 GLY B O 1
ATOM 2859 N N . GLU B 1 162 ? -7.508 -17.312 -9.047 1 91.81 162 GLU B N 1
ATOM 2860 C CA . GLU B 1 162 ? -6.254 -16.609 -9.258 1 91.81 162 GLU B CA 1
ATOM 2861 C C . GLU B 1 162 ? -5.801 -16.688 -10.711 1 91.81 162 GLU B C 1
ATOM 2863 O O . GLU B 1 162 ? -5.879 -17.75 -11.328 1 91.81 162 GLU B O 1
ATOM 2868 N N . MET B 1 163 ? -5.492 -15.586 -11.281 1 92.75 163 MET B N 1
ATOM 2869 C CA . MET B 1 163 ? -4.773 -15.453 -12.547 1 92.75 163 MET B CA 1
ATOM 2870 C C . MET B 1 163 ? -3.477 -14.672 -12.352 1 92.75 163 MET B C 1
ATOM 2872 O O . MET B 1 163 ? -3.49 -13.445 -12.266 1 92.75 163 MET B O 1
ATOM 2876 N N . VAL B 1 164 ? -2.416 -15.438 -12.258 1 96.69 164 VAL B N 1
ATOM 2877 C CA . VAL B 1 164 ? -1.138 -14.875 -11.828 1 96.69 164 VAL B CA 1
ATOM 2878 C C . VAL B 1 164 ? -0.035 -15.297 -12.797 1 96.69 164 VAL B C 1
ATOM 2880 O O . VAL B 1 164 ? 0.094 -16.484 -13.125 1 96.69 164 VAL B O 1
ATOM 2883 N N . GLU B 1 165 ? 0.656 -14.328 -13.32 1 97.88 165 GLU B N 1
ATOM 2884 C CA . GLU B 1 165 ? 1.845 -14.547 -14.141 1 97.88 165 GLU B CA 1
ATOM 2885 C C . GLU B 1 165 ? 3.111 -14.141 -13.391 1 97.88 165 GLU B C 1
ATOM 2887 O O . GLU B 1 165 ? 3.156 -13.086 -12.758 1 97.88 165 GLU B O 1
ATOM 2892 N N . VAL B 1 166 ? 4.121 -15.008 -13.5 1 98.81 166 VAL B N 1
ATOM 2893 C CA . VAL B 1 166 ? 5.391 -14.68 -12.859 1 98.81 166 VAL B CA 1
ATOM 2894 C C . VAL B 1 166 ? 6.16 -13.688 -13.727 1 98.81 166 VAL B C 1
ATOM 2896 O O . VAL B 1 166 ? 6.234 -13.844 -14.945 1 98.81 166 VAL B O 1
ATOM 2899 N N . VAL B 1 167 ? 6.711 -12.664 -13.156 1 98.88 167 VAL B N 1
ATOM 2900 C CA . VAL B 1 167 ? 7.504 -11.648 -13.844 1 98.88 167 VAL B CA 1
ATOM 2901 C C . VAL B 1 167 ? 8.875 -11.523 -13.18 1 98.88 167 VAL B C 1
ATOM 2903 O O . VAL B 1 167 ? 8.969 -11.172 -12 1 98.88 167 VAL B O 1
ATOM 2906 N N . LEU B 1 168 ? 9.906 -11.859 -13.875 1 98.88 168 LEU B N 1
ATOM 2907 C CA . LEU B 1 168 ? 11.273 -11.664 -13.406 1 98.88 168 LEU B CA 1
ATOM 2908 C C . LEU B 1 168 ? 11.852 -10.359 -13.938 1 98.88 168 LEU B C 1
ATOM 2910 O O . LEU B 1 168 ? 11.836 -10.117 -15.148 1 98.88 168 LEU B O 1
ATOM 2914 N N . VAL B 1 169 ? 12.328 -9.523 -13.094 1 98.81 169 VAL B N 1
ATOM 2915 C CA . VAL B 1 169 ? 12.93 -8.258 -13.5 1 98.81 169 VAL B CA 1
ATOM 2916 C C . VAL B 1 169 ? 14.375 -8.195 -13.008 1 98.81 169 VAL B C 1
ATOM 2918 O O . VAL B 1 169 ? 14.641 -8.344 -11.812 1 98.81 169 VAL B O 1
ATOM 2921 N N . GLU B 1 170 ? 15.344 -8 -13.961 1 98.38 170 GLU B N 1
ATOM 2922 C CA . GLU B 1 170 ? 16.719 -7.797 -13.523 1 98.38 170 GLU B CA 1
ATOM 2923 C C . GLU B 1 170 ? 16.828 -6.652 -12.516 1 98.38 170 GLU B C 1
ATOM 2925 O O . GLU B 1 170 ? 16.266 -5.574 -12.742 1 98.38 170 GLU B O 1
ATOM 2930 N N . CYS B 1 171 ? 17.578 -6.914 -11.43 1 97.06 171 CYS B N 1
ATOM 2931 C CA . CYS B 1 171 ? 17.562 -5.977 -10.312 1 97.06 171 CYS B CA 1
ATOM 2932 C C . CYS B 1 171 ? 18 -4.586 -10.766 1 97.06 171 CYS B C 1
ATOM 2934 O O . CYS B 1 171 ? 17.406 -3.584 -10.359 1 97.06 171 CYS B O 1
ATOM 2936 N N . ASP B 1 172 ? 18.953 -4.469 -11.656 1 94.75 172 ASP B N 1
ATOM 2937 C CA . ASP B 1 172 ? 19.516 -3.191 -12.078 1 94.75 172 ASP B CA 1
ATOM 2938 C C . ASP B 1 172 ? 18.578 -2.467 -13.039 1 94.75 172 ASP B C 1
ATOM 2940 O O . ASP B 1 172 ? 18.797 -1.301 -13.367 1 94.75 172 ASP B O 1
ATOM 2944 N N . LYS B 1 173 ? 17.469 -3.086 -13.453 1 97.5 173 LYS B N 1
ATOM 2945 C CA . LYS B 1 173 ? 16.531 -2.514 -14.414 1 97.5 173 LYS B CA 1
ATOM 2946 C C . LYS B 1 173 ? 15.164 -2.287 -13.781 1 97.5 173 LYS B C 1
ATOM 2948 O O . LYS B 1 173 ? 14.195 -2 -14.484 1 97.5 173 LYS B O 1
ATOM 2953 N N . LEU B 1 174 ? 15.133 -2.434 -12.523 1 98.12 174 LEU B N 1
ATOM 2954 C CA . LEU B 1 174 ? 13.844 -2.506 -11.844 1 98.12 174 LEU B CA 1
ATOM 2955 C C . LEU B 1 174 ? 13.016 -1.256 -12.117 1 98.12 174 LEU B C 1
ATOM 2957 O O . LEU B 1 174 ? 11.898 -1.349 -12.617 1 98.12 174 LEU B O 1
ATOM 2961 N N . LEU B 1 175 ? 13.5 -0.077 -11.781 1 98.25 175 LEU B N 1
ATOM 2962 C CA . LEU B 1 175 ? 12.711 1.141 -11.93 1 98.25 175 LEU B CA 1
ATOM 2963 C C . LEU B 1 175 ? 12.406 1.406 -13.398 1 98.25 175 LEU B C 1
ATOM 2965 O O . LEU B 1 175 ? 11.305 1.844 -13.742 1 98.25 175 LEU B O 1
ATOM 2969 N N . GLU B 1 176 ? 13.398 1.19 -14.273 1 98.25 176 GLU B N 1
ATOM 2970 C CA . GLU B 1 176 ? 13.18 1.333 -15.703 1 98.25 176 GLU B CA 1
ATOM 2971 C C . GLU B 1 176 ? 12.039 0.433 -16.188 1 98.25 176 GLU B C 1
ATOM 2973 O O . GLU B 1 176 ? 11.188 0.861 -16.969 1 98.25 176 GLU B O 1
ATOM 2978 N N . TYR B 1 177 ? 12.07 -0.772 -15.773 1 98.75 177 TYR B N 1
ATOM 2979 C CA . TYR B 1 177 ? 11.031 -1.723 -16.156 1 98.75 177 TYR B CA 1
ATOM 2980 C C . TYR B 1 177 ? 9.656 -1.245 -15.695 1 98.75 177 TYR B C 1
ATOM 2982 O O . TYR B 1 177 ? 8.711 -1.212 -16.484 1 98.75 177 TYR B O 1
ATOM 2990 N N . VAL B 1 178 ? 9.547 -0.864 -14.375 1 98.75 178 VAL B N 1
ATOM 2991 C CA . VAL B 1 178 ? 8.289 -0.403 -13.797 1 98.75 178 VAL B CA 1
ATOM 2992 C C . VAL B 1 178 ? 7.762 0.791 -14.586 1 98.75 178 VAL B C 1
ATOM 2994 O O . VAL B 1 178 ? 6.578 0.836 -14.938 1 98.75 178 VAL B O 1
ATOM 2997 N N . LYS B 1 179 ? 8.578 1.728 -14.906 1 98.62 179 LYS B N 1
ATOM 2998 C CA . LYS B 1 179 ? 8.195 2.904 -15.68 1 98.62 179 LYS B CA 1
ATOM 2999 C C . LYS B 1 179 ? 7.691 2.51 -17.062 1 98.62 179 LYS B C 1
ATOM 3001 O O . LYS B 1 179 ? 6.777 3.141 -17.609 1 98.62 179 LYS B O 1
ATOM 3006 N N . SER B 1 180 ? 8.273 1.507 -17.594 1 98.69 180 SER B N 1
ATOM 3007 C CA . SER B 1 180 ? 7.957 1.131 -18.969 1 98.69 180 SER B CA 1
ATOM 3008 C C . SER B 1 180 ? 6.578 0.493 -19.062 1 98.69 180 SER B C 1
ATOM 3010 O O . SER B 1 180 ? 5.926 0.554 -20.109 1 98.69 180 SER B O 1
ATOM 3012 N N . ILE B 1 181 ? 6.031 -0.049 -17.984 1 98.56 181 ILE B N 1
ATOM 3013 C CA . ILE B 1 181 ? 4.812 -0.836 -18.141 1 98.56 181 ILE B CA 1
ATOM 3014 C C . ILE B 1 181 ? 3.664 -0.149 -17.406 1 98.56 181 ILE B C 1
ATOM 3016 O O . ILE B 1 181 ? 2.502 -0.529 -17.562 1 98.56 181 ILE B O 1
ATOM 3020 N N . CYS B 1 182 ? 3.955 0.889 -16.641 1 97.88 182 CYS B N 1
ATOM 3021 C CA . CYS B 1 182 ? 3.008 1.406 -15.664 1 97.88 182 CYS B CA 1
ATOM 3022 C C . CYS B 1 182 ? 1.814 2.062 -16.359 1 97.88 182 CYS B C 1
ATOM 3024 O O . CYS B 1 182 ? 0.781 2.293 -15.727 1 97.88 182 CYS B O 1
ATOM 3026 N N . LYS B 1 183 ? 1.848 2.416 -17.656 1 95.62 183 LYS B N 1
ATOM 3027 C CA . LYS B 1 183 ? 0.711 2.99 -18.375 1 95.62 183 LYS B CA 1
ATOM 3028 C C . LYS B 1 183 ? -0.266 1.904 -18.812 1 95.62 183 LYS B C 1
ATOM 3030 O O . LYS B 1 183 ? -1.426 2.191 -19.125 1 95.62 183 LYS B O 1
ATOM 3035 N N . GLU B 1 184 ? 0.19 0.611 -18.844 1 95.19 184 GLU B N 1
ATOM 3036 C CA . GLU B 1 184 ? -0.632 -0.486 -19.344 1 95.19 184 GLU B CA 1
ATOM 3037 C C . GLU B 1 184 ? -1.06 -1.418 -18.219 1 95.19 184 GLU B C 1
ATOM 3039 O O . GLU B 1 184 ? -2.082 -2.1 -18.328 1 95.19 184 GLU B O 1
ATOM 3044 N N . VAL B 1 185 ? -0.263 -1.49 -17.219 1 96.75 185 VAL B N 1
ATOM 3045 C CA . VAL B 1 185 ? -0.462 -2.355 -16.047 1 96.75 185 VAL B CA 1
ATOM 3046 C C . VAL B 1 185 ? -0.426 -1.525 -14.773 1 96.75 185 VAL B C 1
ATOM 3048 O O . VAL B 1 185 ? 0.422 -0.642 -14.625 1 96.75 185 VAL B O 1
ATOM 3051 N N . HIS B 1 186 ? -1.449 -1.775 -13.906 1 97.81 186 HIS B N 1
ATOM 3052 C CA . HIS B 1 186 ? -1.323 -1.142 -12.594 1 97.81 186 HIS B CA 1
ATOM 3053 C C . HIS B 1 186 ? -0.066 -1.614 -11.875 1 97.81 186 HIS B C 1
ATOM 3055 O O . HIS B 1 186 ? 0.371 -2.752 -12.062 1 97.81 186 HIS B O 1
ATOM 3061 N N . ILE B 1 187 ? 0.576 -0.719 -11.141 1 98.88 187 ILE B N 1
ATOM 3062 C CA . ILE B 1 187 ? 1.68 -1.084 -10.258 1 98.88 187 ILE B CA 1
ATOM 3063 C C . ILE B 1 187 ? 1.261 -0.895 -8.805 1 98.88 187 ILE B C 1
ATOM 3065 O O . ILE B 1 187 ? 0.852 0.199 -8.406 1 98.88 187 ILE B O 1
ATOM 3069 N N . GLU B 1 188 ? 1.316 -1.962 -8.062 1 98.88 188 GLU B N 1
ATOM 3070 C CA . GLU B 1 188 ? 1.018 -1.769 -6.645 1 98.88 188 GLU B CA 1
ATOM 3071 C C . GLU B 1 188 ? 1.938 -0.722 -6.023 1 98.88 188 GLU B C 1
ATOM 3073 O O . GLU B 1 188 ? 3.141 -0.709 -6.289 1 98.88 188 GLU B O 1
ATOM 3078 N N . ALA B 1 189 ? 1.351 0.106 -5.18 1 98.88 189 ALA B N 1
ATOM 3079 C CA . ALA B 1 189 ? 2.074 1.254 -4.641 1 98.88 189 ALA B CA 1
ATOM 3080 C C . ALA B 1 189 ? 3.35 0.812 -3.926 1 98.88 189 ALA B C 1
ATOM 3082 O O . ALA B 1 189 ? 4.402 1.432 -4.086 1 98.88 189 ALA B O 1
ATOM 3083 N N . MET B 1 190 ? 3.297 -0.254 -3.115 1 98.88 190 MET B N 1
ATOM 3084 C CA . MET B 1 190 ? 4.465 -0.699 -2.363 1 98.88 190 MET B CA 1
ATOM 3085 C C . MET B 1 190 ? 5.555 -1.209 -3.301 1 98.88 190 MET B C 1
ATOM 3087 O O . MET B 1 190 ? 6.742 -1.123 -2.984 1 98.88 190 MET B O 1
ATOM 3091 N N . VAL B 1 191 ? 5.188 -1.727 -4.48 1 98.94 191 VAL B N 1
ATOM 3092 C CA . VAL B 1 191 ? 6.16 -2.174 -5.473 1 98.94 191 VAL B CA 1
ATOM 3093 C C . VAL B 1 191 ? 6.855 -0.966 -6.098 1 98.94 191 VAL B C 1
ATOM 3095 O O . VAL B 1 191 ? 8.078 -0.953 -6.242 1 98.94 191 VAL B O 1
ATOM 3098 N N . TYR B 1 192 ? 6.062 0.043 -6.5 1 98.94 192 TYR B N 1
ATOM 3099 C CA . TYR B 1 192 ? 6.645 1.236 -7.105 1 98.94 192 TYR B CA 1
ATOM 3100 C C . TYR B 1 192 ? 7.551 1.962 -6.121 1 98.94 192 TYR B C 1
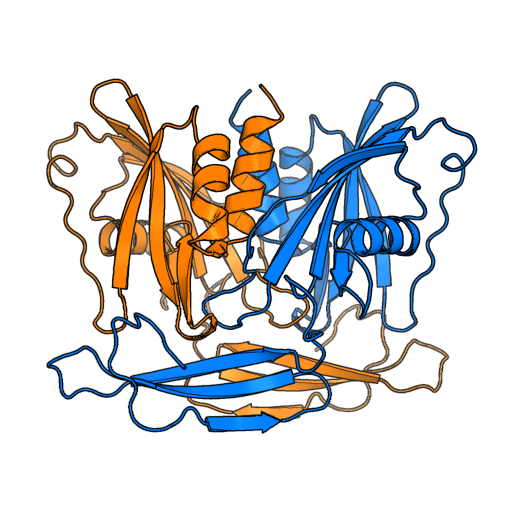ATOM 3102 O O . TYR B 1 192 ? 8.648 2.393 -6.48 1 98.94 192 TYR B O 1
ATOM 3110 N N . SER B 1 193 ? 7.125 2.098 -4.895 1 98.75 193 SER B N 1
ATOM 3111 C CA . SER B 1 193 ? 7.938 2.764 -3.885 1 98.75 193 SER B CA 1
ATOM 3112 C C . SER B 1 193 ? 9.227 1.991 -3.613 1 98.75 193 SER B C 1
ATOM 3114 O O . SER B 1 193 ? 10.281 2.59 -3.398 1 98.75 193 SER B O 1
ATOM 3116 N N . PHE B 1 194 ? 9.148 0.659 -3.562 1 98.75 194 PHE B N 1
ATOM 3117 C CA . PHE B 1 194 ? 10.328 -0.19 -3.441 1 98.75 194 PHE B CA 1
ATOM 3118 C C . PHE B 1 194 ? 11.32 0.099 -4.562 1 98.75 194 PHE B C 1
ATOM 3120 O O . PHE B 1 194 ? 12.516 0.26 -4.316 1 98.75 194 PHE B O 1
ATOM 3127 N N . ALA B 1 195 ? 10.766 0.163 -5.793 1 98.62 195 ALA B N 1
ATOM 3128 C CA . ALA B 1 195 ? 11.602 0.426 -6.961 1 98.62 195 ALA B CA 1
ATOM 3129 C C . ALA B 1 195 ? 12.273 1.792 -6.863 1 98.62 195 ALA B C 1
ATOM 3131 O O . ALA B 1 195 ? 13.453 1.936 -7.184 1 98.62 195 ALA B O 1
ATOM 3132 N N . ILE B 1 196 ? 11.523 2.781 -6.457 1 98.31 196 ILE B N 1
ATOM 3133 C CA . ILE B 1 196 ? 12.07 4.121 -6.277 1 98.31 196 ILE B CA 1
ATOM 3134 C C . ILE B 1 196 ? 13.172 4.094 -5.219 1 98.31 196 ILE B C 1
ATOM 3136 O O . ILE B 1 196 ? 14.273 4.594 -5.449 1 98.31 196 ILE B O 1
ATOM 3140 N N . GLY B 1 197 ? 12.859 3.484 -4.023 1 97.88 197 GLY B N 1
ATOM 3141 C CA . GLY B 1 197 ? 13.875 3.365 -2.994 1 97.88 197 GLY B CA 1
ATOM 3142 C C . GLY B 1 197 ? 15.141 2.684 -3.48 1 97.88 197 GLY B C 1
ATOM 3143 O O . GLY B 1 197 ? 16.25 3.168 -3.234 1 97.88 197 GLY B O 1
ATOM 3144 N N . TYR B 1 198 ? 14.992 1.58 -4.133 1 97 198 TYR B N 1
ATOM 3145 C CA . TYR B 1 198 ? 16.109 0.791 -4.641 1 97 198 TYR B CA 1
ATOM 3146 C C . TYR B 1 198 ? 16.953 1.61 -5.602 1 97 198 TYR B C 1
ATOM 3148 O O . TYR B 1 198 ? 18.172 1.424 -5.672 1 97 198 TYR B O 1
ATOM 3156 N N . SER B 1 199 ? 16.359 2.527 -6.348 1 95.62 199 SER B N 1
ATOM 3157 C CA . SER B 1 199 ? 17.047 3.303 -7.375 1 95.62 199 SER B CA 1
ATOM 3158 C C . SER B 1 199 ? 17.781 4.496 -6.766 1 95.62 199 SER B C 1
ATOM 3160 O O . SER B 1 199 ? 18.672 5.066 -7.391 1 95.62 199 SER B O 1
ATOM 3162 N N . LEU B 1 200 ? 17.391 5.094 -5.648 1 91.31 200 LEU B N 1
ATOM 3163 C CA . LEU B 1 200 ? 17.938 6.309 -5.055 1 91.31 200 LEU B CA 1
ATOM 3164 C C . LEU B 1 200 ? 19.328 6.051 -4.465 1 91.31 200 LEU B C 1
ATOM 3166 O O . LEU B 1 200 ? 20.125 6.977 -4.328 1 91.31 200 LEU B O 1
ATOM 3170 N N . ARG B 1 201 ? 19.75 4.992 -3.83 1 69.81 201 ARG B N 1
ATOM 3171 C CA . ARG B 1 201 ? 21.047 4.848 -3.195 1 69.81 201 ARG B CA 1
ATOM 3172 C C . ARG B 1 201 ? 22.109 4.469 -4.215 1 69.81 201 ARG B C 1
ATOM 3174 O O . ARG B 1 201 ? 23.312 4.629 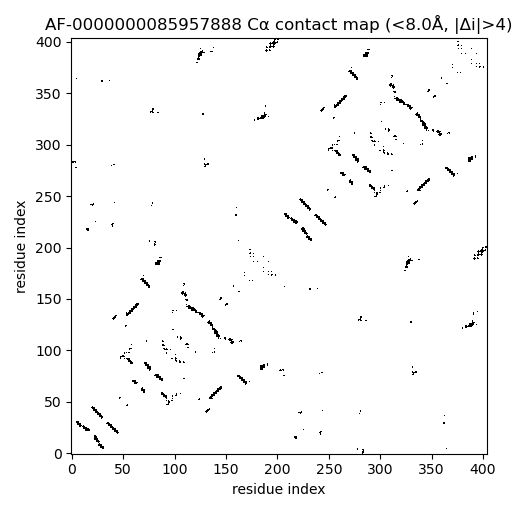-3.961 1 69.81 201 ARG B O 1
ATOM 3181 N N . ASN B 1 202 ? 21.797 4.324 -5.59 1 49.78 202 ASN B N 1
ATOM 3182 C CA . ASN B 1 202 ? 22.922 4.211 -6.512 1 49.78 202 ASN B CA 1
ATOM 3183 C C . ASN B 1 202 ? 23.469 5.582 -6.902 1 49.78 202 ASN B C 1
ATOM 3185 O O . ASN B 1 202 ? 22.703 6.52 -7.113 1 49.78 202 ASN B O 1
#

InterPro domains:
  IPR000086 NUDIX hydrolase domain [PF00293] (58-174)
  IPR000086 NUDIX hydrolase domain [PS51462] (50-191)
  IPR015797 NUDIX hydrolase-like domain superfamily [SSF55811] (14-180)